Protein AF-A0A9D9LQS0-F1 (afdb_monomer_lite)

Foldseek 3Di:
DFKAWLVRDTQDDDDDDDDDDPDDDDDDDDDDDRPPDQADALVRLTWIWDWDWDDDPNATDDIDIDTAHHWDWAADPQWIDINNHTDAAAEAEDAPPDDLVVLLVVLVVLVVQAGQEYEYDDADHDLSNLVSCSQNGHAYAAEFPAAQLVWALDLDVVGFPQAPVVCLVVLLCRLVVSCVSRVRRPNYQAYESHPHGHHHDSLQSNLVSVVVVDVGHWYAHPNCVPDPSGDHHDHHNHHDDPDDQFQWDWADPDPFKIKTFRQAQRGWAQWKKWKFKDQVPDTQDIDIDTDTAHHGGIDMDGHDPVSPDAFTKMKMKIWIKGFSRDDDDDDPPPPPPPDDDPDDDDDDPRPPPPPPPPPPPCPPRDIDTRDMDMDMDHHHHPDD

Radius of gyration: 26.85 Å; chains: 1; bounding box: 77×57×79 Å

pLDDT: mean 84.69, std 18.71, range [24.14, 98.69]

Sequence (384 aa):
YELLDPAGKVVSYGHRDLKLDMQREDTVRFLDNISNVMAWSHEAPYLYTAVIKTQYEGRFGEYLVLPIGFRSLSFKEGKMRVNEVPVELHAAEFAMTSDIATTTEQLRALRKQGYNALKIKGGPQLDALYELCDRLGFYVINQADVNTSRHSTSRRVGGNPSNDPTWEAAYVDRAVGMYHASKNHPSVVAFSIAEQSSNGYCLYESYLAMKRLEQVRPVLYPAAAGEWNSDRLDYATTPAPALAQSSVAVRQLDKTEFLISNGSELAPIDGVACYAVRVGRSVVAEGEVKMMLAAGSSRTLTVPIDKVKDGKAYTIEVRVEQPDPQYIYVHHVEDTTPQPEQTRVGKVITTVREFFRYTPEAEAAPRKVLATATFDGAKPKAKK

Structure (mmCIF, N/CA/C/O backbone):
data_AF-A0A9D9LQS0-F1
#
_entry.id   AF-A0A9D9LQS0-F1
#
loop_
_atom_site.group_PDB
_atom_site.id
_atom_site.type_symbol
_atom_site.label_atom_id
_atom_site.label_alt_id
_atom_site.label_comp_id
_atom_site.label_asym_id
_atom_site.label_entity_id
_atom_site.label_seq_id
_atom_site.pdbx_PDB_ins_code
_atom_site.Cartn_x
_atom_site.Cartn_y
_atom_site.Cartn_z
_atom_site.occupancy
_atom_site.B_iso_or_equiv
_atom_site.auth_seq_id
_atom_site.auth_comp_id
_atom_site.auth_asym_id
_atom_site.auth_atom_id
_atom_site.pdbx_PDB_model_num
ATOM 1 N N . TYR A 1 1 ? 1.288 -23.736 4.299 1.00 90.38 1 TYR A N 1
ATOM 2 C CA . TYR A 1 1 ? 1.302 -22.355 4.792 1.00 90.38 1 TYR A CA 1
ATOM 3 C C . TYR A 1 1 ? 0.397 -22.258 6.010 1.00 90.38 1 TYR A C 1
ATOM 5 O O . TYR A 1 1 ? -0.565 -23.015 6.112 1.00 90.38 1 TYR A O 1
ATOM 13 N N . GLU A 1 2 ? 0.710 -21.336 6.907 1.00 93.00 2 GLU A N 1
ATOM 14 C CA . GLU A 1 2 ? -0.170 -20.825 7.960 1.00 93.00 2 GLU A CA 1
ATOM 15 C C . GLU A 1 2 ? -0.334 -19.324 7.709 1.00 93.00 2 GLU A C 1
ATOM 17 O O . GLU A 1 2 ? 0.632 -18.660 7.342 1.00 93.00 2 GLU A O 1
ATOM 22 N N . LEU A 1 3 ? -1.540 -18.792 7.872 1.00 93.25 3 LEU A N 1
ATOM 23 C CA . LEU A 1 3 ? -1.819 -17.362 7.810 1.00 93.25 3 LEU A CA 1
ATOM 24 C C . LEU A 1 3 ? -2.268 -16.902 9.193 1.00 93.25 3 LEU A C 1
ATOM 26 O O . LEU A 1 3 ? -3.283 -17.376 9.708 1.00 93.25 3 LEU A O 1
ATOM 30 N N . LEU A 1 4 ? -1.506 -15.989 9.779 1.00 89.31 4 LEU A N 1
ATOM 31 C CA . LEU A 1 4 ? -1.761 -15.391 11.083 1.00 89.31 4 LEU A CA 1
ATOM 32 C C . LEU A 1 4 ? -2.395 -14.013 10.891 1.00 89.31 4 LEU A C 1
ATOM 34 O O . LEU A 1 4 ? -1.959 -13.255 10.025 1.00 89.31 4 LEU A O 1
ATOM 38 N N . ASP A 1 5 ? -3.408 -13.688 11.686 1.00 85.50 5 ASP A N 1
ATOM 39 C CA . ASP A 1 5 ? -3.936 -12.327 11.779 1.00 85.50 5 ASP A CA 1
ATOM 40 C C . ASP A 1 5 ? -2.976 -11.388 12.541 1.00 85.50 5 ASP A C 1
ATOM 42 O O . ASP A 1 5 ? -2.004 -11.859 13.140 1.00 85.50 5 ASP A O 1
ATOM 46 N N . PRO A 1 6 ? -3.221 -10.062 12.540 1.00 82.38 6 PRO A N 1
ATOM 47 C CA . PRO A 1 6 ? -2.413 -9.101 13.293 1.00 82.38 6 PRO A CA 1
ATOM 48 C C . PRO A 1 6 ? -2.295 -9.380 14.802 1.00 82.38 6 PRO A C 1
ATOM 50 O O . PRO A 1 6 ? -1.401 -8.840 15.445 1.00 82.38 6 PRO A O 1
ATOM 53 N N . ALA A 1 7 ? -3.178 -10.201 15.385 1.00 77.56 7 ALA A N 1
ATOM 54 C CA . ALA A 1 7 ? -3.111 -10.617 16.786 1.00 77.56 7 ALA A CA 1
ATOM 55 C C . ALA A 1 7 ? -2.339 -11.941 16.980 1.00 77.56 7 ALA A C 1
ATOM 57 O O . ALA A 1 7 ? -2.276 -12.464 18.093 1.00 77.56 7 ALA A O 1
ATOM 58 N N . GLY A 1 8 ? -1.764 -12.501 15.910 1.00 79.00 8 GLY A N 1
ATOM 59 C CA . GLY A 1 8 ? -1.007 -13.751 15.924 1.00 79.00 8 GLY A CA 1
ATOM 60 C C . GLY A 1 8 ? -1.874 -15.012 15.913 1.00 79.00 8 GLY A C 1
ATOM 61 O O . GLY A 1 8 ? -1.359 -16.112 16.117 1.00 79.00 8 GLY A O 1
ATOM 62 N N . LYS A 1 9 ? -3.186 -14.902 15.680 1.00 83.94 9 LYS A N 1
ATOM 63 C CA . LYS A 1 9 ? -4.079 -16.062 15.604 1.00 83.94 9 LYS A CA 1
ATOM 64 C C . LYS A 1 9 ? -4.072 -16.638 14.191 1.00 83.94 9 LYS A C 1
ATOM 66 O O . LYS A 1 9 ? -4.255 -15.920 13.213 1.00 83.94 9 LYS A O 1
ATOM 71 N N . VAL A 1 10 ? -3.947 -17.961 14.080 1.00 88.38 10 VAL A N 1
ATOM 72 C CA . VAL A 1 10 ? -4.103 -18.669 12.799 1.00 88.38 10 VAL A CA 1
ATOM 73 C C . VAL A 1 10 ? -5.538 -18.499 12.290 1.00 88.38 10 VAL A C 1
ATOM 75 O O . VAL A 1 10 ? -6.489 -18.948 12.932 1.00 88.38 10 VAL A O 1
ATOM 78 N N . VAL A 1 11 ? -5.686 -17.863 11.128 1.00 90.81 11 VAL A N 1
ATOM 79 C CA . VAL A 1 11 ? -6.973 -17.654 10.442 1.00 90.81 11 VAL A CA 1
ATOM 80 C C . VAL A 1 11 ? -7.152 -18.544 9.217 1.00 90.81 11 VAL A C 1
ATOM 82 O O . VAL A 1 11 ? -8.279 -18.769 8.791 1.00 90.81 11 VAL A O 1
ATOM 85 N N . SER A 1 12 ? -6.061 -19.074 8.665 1.00 94.38 12 SER A N 1
ATOM 86 C CA . SER A 1 12 ? -6.087 -20.043 7.569 1.00 94.38 12 SER A CA 1
ATOM 87 C C . SER A 1 12 ? -4.826 -20.899 7.591 1.00 94.38 12 SER A C 1
ATOM 89 O O . SER A 1 12 ? -3.771 -20.472 8.066 1.00 94.38 12 SER A O 1
ATOM 91 N N . TYR A 1 13 ? -4.934 -22.127 7.096 1.00 94.62 13 TYR A N 1
ATOM 92 C CA . TYR A 1 13 ? -3.805 -23.025 6.914 1.00 94.62 13 TYR A CA 1
ATOM 93 C C . TYR A 1 13 ? -4.065 -23.957 5.731 1.00 94.62 13 TYR A C 1
ATOM 95 O O . TYR A 1 13 ? -5.205 -24.292 5.415 1.00 94.62 13 TYR A O 1
ATOM 103 N N . GLY A 1 14 ? -2.994 -24.428 5.101 1.00 91.56 14 GLY A N 1
ATOM 104 C CA . GLY A 1 14 ? -3.096 -25.415 4.034 1.00 91.56 14 GLY A CA 1
ATOM 105 C C . GLY A 1 14 ? -1.765 -26.081 3.728 1.00 91.56 14 GLY A C 1
ATOM 106 O O . GLY A 1 14 ? -0.701 -25.487 3.910 1.00 91.56 14 GLY A O 1
ATOM 107 N N . HIS A 1 15 ? -1.809 -27.316 3.236 1.00 93.44 15 HIS A N 1
ATOM 108 C CA . HIS A 1 15 ? -0.629 -28.034 2.756 1.00 93.44 15 HIS A CA 1
ATOM 109 C C . HIS A 1 15 ? -0.927 -28.772 1.446 1.00 93.44 15 HIS A C 1
ATOM 111 O O . HIS A 1 15 ? -2.082 -29.041 1.099 1.00 93.44 15 HIS A O 1
ATOM 117 N N . ARG A 1 16 ? 0.135 -29.045 0.688 1.00 90.62 16 ARG A N 1
ATOM 118 C CA . ARG A 1 16 ? 0.115 -29.812 -0.557 1.00 90.62 16 ARG A CA 1
ATOM 119 C C . ARG A 1 16 ? 1.368 -30.667 -0.601 1.00 90.62 16 ARG A C 1
ATOM 121 O O . ARG A 1 16 ? 2.454 -30.155 -0.341 1.00 90.62 16 ARG A O 1
ATOM 128 N N . ASP A 1 17 ? 1.190 -31.925 -0.968 1.00 89.56 17 ASP A N 1
ATOM 129 C CA . ASP A 1 17 ? 2.301 -32.830 -1.219 1.00 89.56 17 ASP A CA 1
ATOM 130 C C . ASP A 1 17 ? 2.734 -32.689 -2.676 1.00 89.56 17 ASP A C 1
ATOM 132 O O . ASP A 1 17 ? 1.904 -32.561 -3.581 1.00 89.56 17 ASP A O 1
ATOM 136 N N . LEU A 1 18 ? 4.043 -32.689 -2.896 1.00 85.69 18 LEU A N 1
ATOM 137 C CA . LEU A 1 18 ? 4.651 -32.514 -4.207 1.00 85.69 18 LEU A CA 1
ATOM 138 C C . LEU A 1 18 ? 5.690 -33.602 -4.405 1.00 85.69 18 LEU A C 1
ATOM 140 O O . LEU A 1 18 ? 6.394 -33.988 -3.471 1.00 85.69 18 LEU A O 1
ATOM 144 N N . LYS A 1 19 ? 5.810 -34.065 -5.644 1.00 84.81 19 LYS A N 1
ATOM 145 C CA . LYS A 1 19 ? 6.882 -34.961 -6.057 1.00 84.81 19 LYS A CA 1
ATOM 146 C C . LYS A 1 19 ? 7.725 -34.239 -7.096 1.00 84.81 19 LYS A C 1
ATOM 148 O O . LYS A 1 19 ? 7.286 -34.071 -8.230 1.00 84.81 19 LYS A O 1
ATOM 153 N N . LEU A 1 20 ? 8.912 -33.815 -6.683 1.00 81.94 20 LEU A N 1
ATOM 154 C CA . LEU A 1 20 ? 9.899 -33.168 -7.539 1.00 81.94 20 LEU A CA 1
ATOM 155 C C . LEU A 1 20 ? 11.016 -34.165 -7.861 1.00 81.94 20 LEU A C 1
ATOM 157 O O . LEU A 1 20 ? 11.373 -34.997 -7.025 1.00 81.94 20 LEU A O 1
ATOM 161 N N . ASP A 1 21 ? 11.544 -34.096 -9.077 1.00 81.44 21 ASP A N 1
ATOM 162 C CA . ASP A 1 21 ? 12.827 -34.703 -9.426 1.00 81.44 21 ASP A CA 1
ATOM 163 C C . ASP A 1 21 ? 13.945 -33.643 -9.314 1.00 81.44 21 ASP A C 1
ATOM 165 O O . ASP A 1 21 ? 13.681 -32.476 -9.026 1.00 81.44 21 ASP A O 1
ATOM 169 N N . MET A 1 22 ? 15.208 -34.049 -9.477 1.00 74.50 22 MET A N 1
ATOM 170 C CA . MET A 1 22 ? 16.396 -33.250 -9.120 1.00 74.50 22 MET A CA 1
ATOM 171 C C . MET A 1 22 ? 16.524 -31.880 -9.818 1.00 74.50 22 MET A C 1
ATOM 173 O O . MET A 1 22 ? 17.357 -31.084 -9.395 1.00 74.50 22 MET A O 1
ATOM 177 N N . GLN A 1 23 ? 15.775 -31.607 -10.892 1.00 80.81 23 GLN A N 1
ATOM 178 C CA . GLN A 1 23 ? 15.900 -30.368 -11.681 1.00 80.81 23 GLN A CA 1
ATOM 179 C C . GLN A 1 23 ? 14.555 -29.750 -12.076 1.00 80.81 23 GLN A C 1
ATOM 181 O O . GLN A 1 23 ? 14.517 -28.814 -12.875 1.00 80.81 23 GLN A O 1
ATOM 186 N N . ARG A 1 24 ? 13.442 -30.266 -11.554 1.00 81.06 24 ARG A N 1
ATOM 187 C CA . ARG A 1 24 ? 12.124 -29.742 -11.888 1.00 81.06 24 ARG A CA 1
ATOM 188 C C . ARG A 1 24 ? 11.702 -28.652 -10.920 1.00 81.06 24 ARG A C 1
ATOM 190 O O . ARG A 1 24 ? 11.636 -28.858 -9.711 1.00 81.06 24 ARG A O 1
ATOM 197 N N . GLU A 1 25 ? 11.308 -27.529 -11.497 1.00 84.31 25 GLU A N 1
ATOM 198 C CA . GLU A 1 25 ? 10.551 -26.490 -10.816 1.00 84.31 25 GLU A CA 1
ATOM 199 C C . GLU A 1 25 ? 9.050 -26.752 -10.981 1.00 84.31 25 GLU A C 1
ATOM 201 O O . GLU A 1 25 ? 8.587 -27.230 -12.022 1.00 84.31 25 GLU A O 1
ATOM 206 N N . ASP A 1 26 ? 8.273 -26.441 -9.947 1.00 84.81 26 ASP A N 1
ATOM 207 C CA . ASP A 1 26 ? 6.814 -26.482 -10.005 1.00 84.81 26 ASP A CA 1
ATOM 208 C C . ASP A 1 26 ? 6.215 -25.298 -9.234 1.00 84.81 26 ASP A C 1
ATOM 210 O O . ASP A 1 26 ? 6.839 -24.737 -8.334 1.00 84.81 26 ASP A O 1
ATOM 214 N N . THR A 1 27 ? 4.993 -24.901 -9.589 1.00 88.94 27 THR A N 1
ATOM 215 C CA . THR A 1 27 ? 4.265 -23.806 -8.936 1.00 88.94 27 THR A CA 1
ATOM 216 C C . THR A 1 27 ? 3.100 -24.347 -8.121 1.00 88.94 27 THR A C 1
ATOM 218 O O . THR A 1 27 ? 2.069 -24.758 -8.659 1.00 88.94 27 THR A O 1
ATOM 221 N N . VAL A 1 28 ? 3.222 -24.247 -6.800 1.00 89.19 28 VAL A N 1
ATOM 222 C CA . VAL A 1 28 ? 2.169 -24.628 -5.854 1.00 89.19 28 VAL A CA 1
ATOM 223 C C . VAL A 1 28 ? 1.179 -23.485 -5.700 1.00 89.19 28 VAL A C 1
ATOM 225 O O . VAL A 1 28 ? 1.564 -22.357 -5.400 1.00 89.19 28 VAL A O 1
ATOM 228 N N . ARG A 1 29 ? -0.111 -23.773 -5.877 1.00 91.38 29 ARG A N 1
ATOM 229 C CA . ARG A 1 29 ? -1.179 -22.781 -5.720 1.00 91.38 29 ARG A CA 1
ATOM 230 C C . ARG A 1 29 ? -2.104 -23.172 -4.580 1.00 91.38 29 ARG A C 1
ATOM 232 O O . ARG A 1 29 ? -2.601 -24.297 -4.528 1.00 91.38 29 ARG A O 1
ATOM 239 N N . PHE A 1 30 ? -2.354 -22.210 -3.704 1.00 90.81 30 PHE A N 1
ATOM 240 C CA . PHE A 1 30 ? -3.372 -22.283 -2.669 1.00 90.81 30 PHE A CA 1
ATOM 241 C C . PHE A 1 30 ? -4.445 -21.243 -2.974 1.00 90.81 30 PHE A C 1
ATOM 243 O O . PHE A 1 30 ? -4.133 -20.145 -3.431 1.00 90.81 30 PHE A O 1
ATOM 250 N N . LEU A 1 31 ? -5.699 -21.612 -2.742 1.00 92.62 31 LEU A N 1
ATOM 251 C CA . LEU A 1 31 ? -6.844 -20.722 -2.851 1.00 92.62 31 LEU A CA 1
ATOM 252 C C . LEU A 1 31 ? -7.678 -20.910 -1.592 1.00 92.62 31 LEU A C 1
ATOM 254 O O . LEU A 1 31 ? -8.027 -22.043 -1.263 1.00 92.62 31 LEU A O 1
ATOM 258 N N . ASP A 1 32 ? -7.976 -19.813 -0.911 1.00 91.56 32 ASP A N 1
ATOM 259 C CA . ASP A 1 32 ? -8.787 -19.820 0.298 1.00 91.56 32 ASP A CA 1
ATOM 260 C C . ASP A 1 32 ? -9.618 -18.535 0.383 1.00 91.56 32 ASP A C 1
ATOM 262 O O . ASP A 1 32 ? -9.258 -17.516 -0.213 1.00 91.56 32 ASP A O 1
ATOM 266 N N . ASN A 1 33 ? -10.736 -18.592 1.104 1.00 92.56 33 ASN A N 1
ATOM 267 C CA . ASN A 1 33 ? -11.618 -17.453 1.337 1.00 92.56 33 ASN A CA 1
ATOM 268 C C . ASN A 1 33 ? -11.530 -17.020 2.802 1.00 92.56 33 ASN A C 1
ATOM 270 O O . ASN A 1 33 ? -12.028 -17.704 3.696 1.00 92.56 33 ASN A O 1
ATOM 274 N N . ILE A 1 34 ? -10.919 -15.861 3.038 1.00 90.25 34 ILE A N 1
ATOM 275 C CA . ILE A 1 34 ? -10.777 -15.290 4.375 1.00 90.25 34 ILE A CA 1
ATOM 276 C C . ILE A 1 34 ? -11.915 -14.295 4.598 1.00 90.25 34 ILE A C 1
ATOM 278 O O . ILE A 1 34 ? -11.976 -13.246 3.963 1.00 90.25 34 ILE A O 1
ATOM 282 N N . SER A 1 35 ? -12.839 -14.616 5.501 1.00 84.00 35 SER A N 1
ATOM 283 C CA . SER A 1 35 ? -13.944 -13.720 5.858 1.00 84.00 35 SER A CA 1
ATOM 284 C C . SER A 1 35 ? -13.510 -12.641 6.854 1.00 84.00 35 SER A C 1
ATOM 286 O O . SER A 1 35 ? -12.677 -12.913 7.716 1.00 84.00 35 SER A O 1
ATOM 288 N N . ASN A 1 36 ? -14.165 -11.474 6.818 1.00 79.44 36 ASN A N 1
ATOM 289 C CA . ASN A 1 36 ? -13.990 -10.384 7.794 1.00 79.44 36 ASN A CA 1
ATOM 290 C C . ASN A 1 36 ? -12.534 -9.913 7.929 1.00 79.44 36 ASN A C 1
ATOM 292 O O . ASN A 1 36 ? -12.021 -9.725 9.032 1.00 79.44 36 ASN A O 1
ATOM 296 N N . VAL A 1 37 ? -11.860 -9.762 6.790 1.00 86.44 37 VAL A N 1
ATOM 297 C CA . VAL A 1 37 ? -10.452 -9.377 6.744 1.00 86.44 37 VAL A CA 1
ATOM 298 C C . VAL A 1 37 ? -10.262 -7.950 7.253 1.00 86.44 37 VAL A C 1
ATOM 300 O O . VAL A 1 37 ? -10.999 -7.041 6.866 1.00 86.44 37 VAL A O 1
ATOM 303 N N . MET A 1 38 ? -9.236 -7.736 8.075 1.00 85.00 38 MET A N 1
ATOM 304 C CA . MET A 1 38 ? -8.748 -6.395 8.389 1.00 85.00 38 MET A CA 1
ATOM 305 C C . MET A 1 38 ? -7.976 -5.863 7.182 1.00 85.00 38 MET A C 1
ATOM 307 O O . MET A 1 38 ? -6.822 -6.225 6.958 1.00 85.00 38 MET A O 1
ATOM 311 N N . ALA A 1 39 ? -8.651 -5.061 6.361 1.00 89.81 39 ALA A N 1
ATOM 312 C CA . ALA A 1 39 ? -8.079 -4.567 5.118 1.00 89.81 39 ALA A CA 1
ATOM 313 C C . ALA A 1 39 ? -6.957 -3.547 5.370 1.00 89.81 39 ALA A C 1
ATOM 315 O O . ALA A 1 39 ? -7.082 -2.659 6.214 1.00 89.81 39 ALA A O 1
ATOM 316 N N . TRP A 1 40 ? -5.880 -3.658 4.597 1.00 94.62 40 TRP A N 1
ATOM 317 C CA . TRP A 1 40 ? -4.748 -2.746 4.611 1.00 94.62 40 TRP A CA 1
ATOM 318 C C . TRP A 1 40 ? -5.094 -1.450 3.863 1.00 94.62 40 TRP A C 1
ATOM 320 O O . TRP A 1 40 ? -5.666 -1.463 2.769 1.00 94.62 40 TRP A O 1
ATOM 330 N N . SER A 1 41 ? -4.718 -0.314 4.440 1.00 92.88 41 SER A N 1
ATOM 331 C CA . SER A 1 41 ? -4.695 1.001 3.796 1.00 92.88 41 SER A CA 1
ATOM 332 C C . SER A 1 41 ? -3.635 1.886 4.456 1.00 92.88 41 SER A C 1
ATOM 334 O O . SER A 1 41 ? -3.074 1.536 5.494 1.00 92.88 41 SER A O 1
ATOM 336 N N . HIS A 1 42 ? -3.395 3.080 3.909 1.00 90.94 42 HIS A N 1
ATOM 337 C CA . HIS A 1 42 ? -2.504 4.045 4.556 1.00 90.94 42 HIS A CA 1
ATOM 338 C C . HIS A 1 42 ? -2.995 4.507 5.945 1.00 90.94 42 HIS A C 1
ATOM 340 O O . HIS A 1 42 ? -2.183 4.903 6.779 1.00 90.94 42 HIS A O 1
ATOM 346 N N . GLU A 1 43 ? -4.301 4.459 6.228 1.00 86.94 43 GLU A N 1
ATOM 347 C CA . GLU A 1 43 ? -4.872 4.807 7.541 1.00 86.94 43 GLU A CA 1
ATOM 348 C C . GLU A 1 43 ? -4.871 3.624 8.512 1.00 86.94 43 GLU A C 1
ATOM 350 O O . GLU A 1 43 ? -4.647 3.811 9.707 1.00 86.94 43 GLU A O 1
ATOM 355 N N . ALA A 1 44 ? -5.084 2.421 7.980 1.00 84.88 44 ALA A N 1
ATOM 356 C CA . ALA A 1 44 ? -5.139 1.160 8.706 1.00 84.88 44 ALA A CA 1
ATOM 357 C C . ALA A 1 44 ? -4.165 0.149 8.082 1.00 84.88 44 ALA A C 1
ATOM 359 O O . ALA A 1 44 ? -4.583 -0.692 7.283 1.00 84.88 44 ALA A O 1
ATOM 360 N N . PRO A 1 45 ? -2.866 0.219 8.411 1.00 90.69 45 PRO A N 1
ATOM 361 C CA . PRO A 1 45 ? -1.841 -0.617 7.793 1.00 90.69 45 PRO A CA 1
ATOM 362 C C . PRO A 1 45 ? -1.823 -2.053 8.348 1.00 90.69 45 PRO A C 1
ATOM 364 O O . PRO A 1 45 ? -0.764 -2.550 8.712 1.00 90.69 45 PRO A O 1
ATOM 367 N N . TYR A 1 46 ? -2.979 -2.720 8.448 1.00 89.38 46 TYR A N 1
ATOM 368 C CA . TYR A 1 46 ? -3.086 -4.083 8.979 1.00 89.38 46 TYR A CA 1
ATOM 369 C C . TYR A 1 46 ? -2.349 -5.098 8.110 1.00 89.38 46 TYR A C 1
ATOM 371 O O . TYR A 1 46 ? -2.613 -5.229 6.914 1.00 89.38 46 TYR A O 1
ATOM 379 N N . LEU A 1 47 ? -1.454 -5.852 8.740 1.00 91.19 47 LEU A N 1
ATOM 380 C CA . LEU A 1 47 ? -0.660 -6.892 8.104 1.00 91.19 47 LEU A CA 1
ATOM 381 C C . LEU A 1 47 ? -0.909 -8.231 8.787 1.00 91.19 47 LEU A C 1
ATOM 383 O O . LEU A 1 47 ? -0.797 -8.367 10.003 1.00 91.19 47 LEU A O 1
ATOM 387 N N . TYR A 1 48 ? -1.235 -9.213 7.964 1.00 92.19 48 TYR A N 1
ATOM 388 C CA . TYR A 1 48 ? -1.241 -10.621 8.314 1.00 92.19 48 TYR A CA 1
ATOM 389 C C . TYR A 1 48 ? 0.160 -11.187 8.098 1.00 92.19 48 TYR A C 1
ATOM 391 O O . TYR A 1 48 ? 0.949 -10.631 7.333 1.00 92.19 48 TYR A O 1
ATOM 399 N N . THR A 1 49 ? 0.449 -12.331 8.705 1.00 91.56 49 THR A N 1
ATOM 400 C CA . THR A 1 49 ? 1.734 -13.011 8.532 1.00 91.56 49 THR A CA 1
ATOM 401 C C . THR A 1 49 ? 1.513 -14.371 7.892 1.00 91.56 49 THR A C 1
ATOM 403 O O . THR A 1 49 ? 0.929 -15.268 8.501 1.00 91.56 49 THR A O 1
ATOM 406 N N . ALA A 1 50 ? 1.983 -14.539 6.658 1.00 92.62 50 ALA A N 1
ATOM 407 C CA . ALA A 1 50 ? 2.022 -15.828 5.987 1.00 92.62 50 ALA A CA 1
ATOM 408 C C . ALA A 1 50 ? 3.329 -16.548 6.331 1.00 92.62 50 ALA A C 1
ATOM 410 O O . ALA A 1 50 ? 4.415 -16.093 5.979 1.00 92.62 50 ALA A O 1
ATOM 411 N N . VAL A 1 51 ? 3.218 -17.696 6.992 1.00 91.56 51 VAL A N 1
ATOM 412 C CA . VAL A 1 51 ? 4.338 -18.589 7.281 1.00 91.56 51 VAL A CA 1
ATOM 413 C C . VAL A 1 51 ? 4.297 -19.754 6.299 1.00 91.56 51 VAL A C 1
ATOM 415 O O . VAL A 1 51 ? 3.386 -20.589 6.314 1.00 91.56 51 VAL A O 1
ATOM 418 N N . ILE A 1 52 ? 5.292 -19.826 5.426 1.00 89.88 52 ILE A N 1
ATOM 419 C CA . ILE A 1 52 ? 5.467 -20.898 4.449 1.00 89.88 52 ILE A CA 1
ATOM 420 C C . ILE A 1 52 ? 6.581 -21.804 4.958 1.00 89.88 52 ILE A C 1
ATOM 422 O O . ILE A 1 52 ? 7.617 -21.331 5.408 1.00 89.88 52 ILE A O 1
ATOM 426 N N . LYS A 1 53 ? 6.340 -23.113 4.926 1.00 89.00 53 LYS A N 1
ATOM 427 C CA . LYS A 1 53 ? 7.263 -24.128 5.434 1.00 89.00 53 LYS A CA 1
ATOM 428 C C . LYS A 1 53 ? 7.350 -25.242 4.403 1.00 89.00 53 LYS A C 1
ATOM 430 O O . LYS A 1 53 ? 6.302 -25.685 3.924 1.00 89.00 53 LYS A O 1
ATOM 435 N N . THR A 1 54 ? 8.551 -25.710 4.086 1.00 89.38 54 THR A N 1
ATOM 436 C CA . THR A 1 54 ? 8.736 -26.949 3.319 1.00 89.38 54 THR A CA 1
ATOM 437 C C . THR A 1 54 ? 8.954 -28.111 4.277 1.00 89.38 54 THR A C 1
ATOM 439 O O . THR A 1 54 ? 9.580 -27.952 5.325 1.00 89.38 54 THR A O 1
ATOM 442 N N . GLN A 1 55 ? 8.410 -29.283 3.946 1.00 85.81 55 GLN A N 1
ATOM 443 C CA . GLN A 1 55 ? 8.574 -30.494 4.744 1.00 85.81 55 GLN A CA 1
ATOM 444 C C . GLN A 1 55 ? 8.979 -31.661 3.842 1.00 85.81 55 GLN A C 1
ATOM 446 O O . GLN A 1 55 ? 8.349 -31.899 2.816 1.00 85.81 55 GLN A O 1
ATOM 451 N N . TYR A 1 56 ? 10.013 -32.396 4.244 1.00 85.12 56 TYR A N 1
ATOM 452 C CA . TYR A 1 56 ? 10.503 -33.596 3.573 1.00 85.12 56 TYR A CA 1
ATOM 453 C C . TYR A 1 56 ? 10.711 -34.711 4.604 1.00 85.12 56 TYR A C 1
ATOM 455 O O . TYR A 1 56 ? 11.368 -34.499 5.623 1.00 85.12 56 TYR A O 1
ATOM 463 N N . GLU A 1 57 ? 10.106 -35.883 4.377 1.00 86.12 57 GLU A N 1
ATOM 464 C CA . GLU A 1 57 ? 10.176 -37.052 5.280 1.00 86.12 57 GLU A CA 1
ATOM 465 C C . GLU A 1 57 ? 9.896 -36.704 6.759 1.00 86.12 57 GLU A C 1
ATOM 467 O O . GLU A 1 57 ? 10.587 -37.127 7.687 1.00 86.12 57 GLU A O 1
ATOM 472 N N . GLY A 1 58 ? 8.879 -35.866 6.985 1.00 81.25 58 GLY A N 1
ATOM 473 C CA . GLY A 1 58 ? 8.472 -35.421 8.319 1.00 81.25 58 GLY A CA 1
ATOM 474 C C . GLY A 1 58 ? 9.340 -34.313 8.931 1.00 81.25 58 GLY A C 1
ATOM 475 O O . GLY A 1 58 ? 8.982 -33.790 9.987 1.00 81.25 58 GLY A O 1
ATOM 476 N N . ARG A 1 59 ? 10.432 -33.896 8.280 1.00 83.56 59 ARG A N 1
ATOM 477 C CA . ARG A 1 59 ? 11.320 -32.815 8.740 1.00 83.56 59 ARG A CA 1
ATOM 478 C C . ARG A 1 59 ? 11.060 -31.531 7.972 1.00 83.56 59 ARG A C 1
ATOM 480 O O . ARG A 1 59 ? 10.953 -31.551 6.752 1.00 83.56 59 ARG A O 1
ATOM 487 N N . PHE A 1 60 ? 10.985 -30.413 8.681 1.00 85.19 60 PHE A N 1
ATOM 488 C CA . PHE A 1 60 ? 10.895 -29.107 8.040 1.00 85.19 60 PHE A CA 1
ATOM 489 C C . PHE A 1 60 ? 12.267 -28.656 7.531 1.00 85.19 60 PHE A C 1
ATOM 491 O O . PHE A 1 60 ? 13.255 -28.809 8.251 1.00 85.19 60 PHE A O 1
ATOM 498 N N . GLY A 1 61 ? 12.312 -28.132 6.306 1.00 81.69 61 GLY A N 1
ATOM 499 C CA . GLY A 1 61 ? 13.536 -27.668 5.650 1.00 81.69 61 GLY A CA 1
ATOM 500 C C . GLY A 1 61 ? 13.674 -26.151 5.701 1.00 81.69 61 GLY A C 1
ATOM 501 O O . GLY A 1 61 ? 14.486 -25.620 6.450 1.00 81.69 61 GLY A O 1
ATOM 502 N N . GLU A 1 62 ? 12.858 -25.463 4.909 1.00 84.38 62 GLU A N 1
ATOM 503 C CA . GLU A 1 62 ? 12.881 -24.011 4.741 1.00 84.38 62 GLU A CA 1
ATOM 504 C C . GLU A 1 62 ? 11.640 -23.368 5.359 1.00 84.38 62 GLU A C 1
ATOM 506 O O . GLU A 1 62 ? 10.554 -23.959 5.369 1.00 84.38 62 GLU A O 1
ATOM 511 N N . TYR A 1 63 ? 11.818 -22.144 5.851 1.00 84.56 63 TYR A N 1
ATOM 512 C CA . TYR A 1 63 ? 10.775 -21.305 6.418 1.00 84.56 63 TYR A CA 1
ATOM 513 C C . TYR A 1 63 ? 10.852 -19.921 5.785 1.00 84.56 63 TYR A C 1
ATOM 515 O O . TYR A 1 63 ? 11.916 -19.313 5.773 1.00 84.56 63 TYR A O 1
ATOM 523 N N . LEU A 1 64 ? 9.717 -19.413 5.318 1.00 86.44 64 LEU A N 1
ATOM 524 C CA . LEU A 1 64 ? 9.571 -18.042 4.845 1.00 86.44 64 LEU A CA 1
ATOM 525 C C . LEU A 1 64 ? 8.435 -17.377 5.611 1.00 86.44 64 LEU A C 1
ATOM 527 O O . LEU A 1 64 ? 7.369 -17.970 5.797 1.00 86.44 64 LEU A O 1
ATOM 531 N N . VAL A 1 65 ? 8.667 -16.145 6.047 1.00 87.12 65 VAL A N 1
ATOM 532 C CA . VAL A 1 65 ? 7.689 -15.320 6.755 1.00 87.12 65 VAL A CA 1
ATOM 533 C C . VAL A 1 65 ? 7.441 -14.088 5.905 1.00 87.12 65 VAL A C 1
ATOM 535 O O . VAL A 1 65 ? 8.366 -13.328 5.642 1.00 87.12 65 VAL A O 1
ATOM 538 N N . LEU A 1 66 ? 6.206 -13.915 5.442 1.00 87.38 66 LEU A N 1
ATOM 539 C CA . LEU A 1 66 ? 5.836 -12.839 4.530 1.00 87.38 66 LEU A CA 1
ATOM 540 C C . LEU A 1 66 ? 4.696 -12.010 5.130 1.00 87.38 66 LEU A C 1
ATOM 542 O O . LEU A 1 66 ? 3.664 -12.585 5.495 1.00 87.38 66 LEU A O 1
ATOM 546 N N . PRO A 1 67 ? 4.836 -10.678 5.215 1.00 90.38 67 PRO A N 1
ATOM 547 C CA . PRO A 1 67 ? 3.725 -9.808 5.566 1.00 90.38 67 PRO A CA 1
ATOM 548 C C . PRO A 1 67 ? 2.718 -9.743 4.410 1.00 90.38 67 PRO A C 1
ATOM 550 O O . PRO A 1 67 ? 3.091 -9.644 3.243 1.00 90.38 67 PRO A O 1
ATOM 553 N N . ILE A 1 68 ? 1.426 -9.783 4.729 1.00 93.81 68 ILE A N 1
ATOM 554 C CA . ILE A 1 68 ? 0.329 -9.739 3.759 1.00 93.81 68 ILE A CA 1
ATOM 555 C C . ILE A 1 68 ? -0.639 -8.623 4.148 1.00 93.81 68 ILE A C 1
ATOM 557 O O . ILE A 1 68 ? -1.308 -8.699 5.177 1.00 93.81 68 ILE A O 1
ATOM 561 N N . GLY A 1 69 ? -0.755 -7.600 3.300 1.00 95.25 69 GLY A N 1
ATOM 562 C CA . GLY A 1 69 ? -1.791 -6.573 3.419 1.00 95.25 69 GLY A CA 1
ATOM 563 C C . GLY A 1 69 ? -2.932 -6.839 2.444 1.00 95.25 69 GLY A C 1
ATOM 564 O O . GLY A 1 69 ? -2.762 -6.714 1.231 1.00 95.25 69 GLY A O 1
ATOM 565 N N . PHE A 1 70 ? -4.109 -7.192 2.958 1.00 95.25 70 PHE A N 1
ATOM 566 C CA . PHE A 1 70 ? -5.284 -7.418 2.117 1.00 95.25 70 PHE A CA 1
ATOM 567 C C . PHE A 1 70 ? -5.886 -6.091 1.663 1.00 95.25 70 PHE A C 1
ATOM 569 O O . PHE A 1 70 ? -6.399 -5.338 2.481 1.00 95.25 70 PHE A O 1
ATOM 576 N N . ARG A 1 71 ? -5.867 -5.810 0.360 1.00 95.50 71 ARG A N 1
ATOM 577 C CA . ARG A 1 71 ? -6.509 -4.622 -0.215 1.00 95.50 71 ARG A CA 1
ATOM 578 C C . ARG A 1 71 ? -6.958 -4.853 -1.650 1.00 95.50 71 ARG A C 1
ATOM 580 O O . ARG A 1 71 ? -6.338 -5.639 -2.368 1.00 95.50 71 ARG A O 1
ATOM 587 N N . SER A 1 72 ? -7.958 -4.101 -2.100 1.00 94.88 72 SER A N 1
ATOM 588 C CA . SER A 1 72 ? -8.227 -3.917 -3.531 1.00 94.88 72 SER A CA 1
ATOM 589 C C . SER A 1 72 ? -7.663 -2.580 -4.006 1.00 94.88 72 SER A C 1
ATOM 591 O O . SER A 1 72 ? -7.644 -1.602 -3.259 1.00 94.88 72 SER A O 1
ATOM 593 N N . LEU A 1 73 ? -7.193 -2.544 -5.253 1.00 97.06 73 LEU A N 1
ATOM 594 C CA . LEU A 1 73 ? -6.879 -1.305 -5.956 1.00 97.06 73 LEU A CA 1
ATOM 595 C C . LEU A 1 73 ? -7.716 -1.233 -7.219 1.00 97.06 73 LEU A C 1
ATOM 597 O O . LEU A 1 73 ? -7.825 -2.214 -7.955 1.00 97.06 73 LEU A O 1
ATOM 601 N N . SER A 1 74 ? -8.241 -0.050 -7.499 1.00 97.00 74 SER A N 1
ATOM 602 C CA . SER A 1 74 ? -8.743 0.283 -8.824 1.00 97.00 74 SER A CA 1
ATOM 603 C C . SER A 1 74 ? -8.327 1.695 -9.207 1.00 97.00 74 SER A C 1
ATOM 605 O O . SER A 1 74 ? -8.086 2.553 -8.357 1.00 97.00 74 SER A O 1
ATOM 607 N N . PHE A 1 75 ? -8.216 1.923 -10.511 1.00 96.31 75 PHE A N 1
ATOM 608 C CA . PHE A 1 75 ? -7.782 3.191 -11.074 1.00 96.31 75 PHE A CA 1
ATOM 609 C C . PHE A 1 75 ? -8.786 3.611 -12.139 1.00 96.31 75 PHE A C 1
ATOM 611 O O . PHE A 1 75 ? -9.067 2.858 -13.072 1.00 96.31 75 PHE A O 1
ATOM 618 N N . LYS A 1 76 ? -9.347 4.813 -12.002 1.00 92.94 76 LYS A N 1
ATOM 619 C CA . LYS A 1 76 ? -10.272 5.384 -12.985 1.00 92.94 76 LYS A CA 1
ATOM 620 C C . LYS A 1 76 ? -9.885 6.826 -13.261 1.00 92.94 76 LYS A C 1
ATOM 622 O O . LYS A 1 76 ? -9.867 7.641 -12.346 1.00 92.94 76 LYS A O 1
ATOM 627 N N . GLU A 1 77 ? -9.579 7.124 -14.523 1.00 92.25 77 GLU A N 1
ATOM 628 C CA . GLU A 1 77 ? -9.203 8.473 -14.979 1.00 92.25 77 GLU A CA 1
ATOM 629 C C . GLU A 1 77 ? -8.041 9.085 -14.172 1.00 92.25 77 GLU A C 1
ATOM 631 O O . GLU A 1 77 ? -8.047 10.271 -13.864 1.00 92.25 77 GLU A O 1
ATOM 636 N N . GLY A 1 78 ? -7.052 8.266 -13.799 1.00 92.44 78 GLY A N 1
ATOM 637 C CA . GLY A 1 78 ? -5.911 8.688 -12.979 1.00 92.44 78 GLY A CA 1
ATOM 638 C C . GLY A 1 78 ? -6.160 8.681 -11.472 1.00 92.44 78 GLY A C 1
ATOM 639 O O . GLY A 1 78 ? -5.208 8.744 -10.703 1.00 92.44 78 GLY A O 1
ATOM 640 N N . LYS A 1 79 ? -7.409 8.543 -11.021 1.00 95.81 79 LYS A N 1
ATOM 641 C CA . LYS A 1 79 ? -7.752 8.527 -9.596 1.00 95.81 79 LYS A CA 1
ATOM 642 C C . LYS A 1 79 ? -7.691 7.111 -9.047 1.00 95.81 79 LYS A C 1
ATOM 644 O O . LYS A 1 79 ? -8.304 6.200 -9.609 1.00 95.81 79 LYS A O 1
ATOM 649 N N . MET A 1 80 ? -6.981 6.946 -7.938 1.00 97.19 80 MET A N 1
ATOM 650 C CA . MET A 1 80 ? -6.878 5.676 -7.233 1.00 97.19 80 MET A CA 1
ATOM 651 C C . MET A 1 80 ? -8.070 5.483 -6.290 1.00 97.19 80 MET A C 1
ATOM 653 O O . MET A 1 80 ? -8.544 6.425 -5.651 1.00 97.19 80 MET A O 1
ATOM 657 N N . ARG A 1 81 ? -8.531 4.241 -6.173 1.00 95.94 81 ARG A N 1
ATOM 658 C CA . ARG A 1 81 ? -9.382 3.778 -5.081 1.00 95.94 81 ARG A CA 1
ATOM 659 C C . ARG A 1 81 ? -8.697 2.632 -4.359 1.00 95.94 81 ARG A C 1
ATOM 661 O O . ARG A 1 81 ? -8.092 1.773 -5.001 1.00 95.94 81 ARG A O 1
ATOM 668 N N . VAL A 1 82 ? -8.841 2.609 -3.042 1.00 95.44 82 VAL A N 1
ATOM 669 C CA . VAL A 1 82 ? -8.399 1.510 -2.183 1.00 95.44 82 VAL A CA 1
ATOM 670 C C . VAL A 1 82 ? -9.619 0.987 -1.457 1.00 95.44 82 VAL A C 1
ATOM 672 O O . VAL A 1 82 ? -10.335 1.772 -0.843 1.00 95.44 82 VAL A O 1
ATOM 675 N N . ASN A 1 83 ? -9.878 -0.317 -1.548 1.00 93.06 83 ASN A N 1
ATOM 676 C CA . ASN A 1 83 ? -11.063 -0.928 -0.935 1.00 93.06 83 ASN A CA 1
ATOM 677 C C 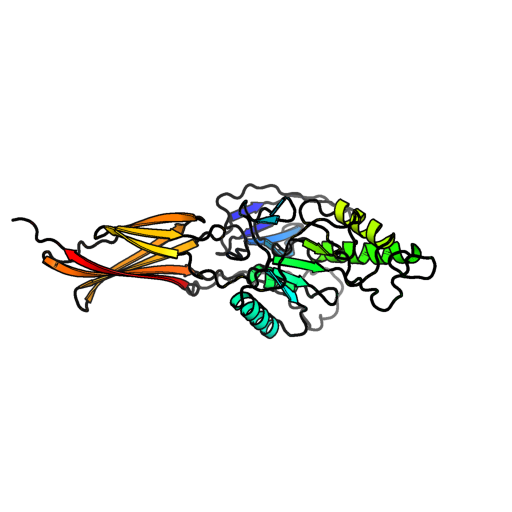. ASN A 1 83 ? -12.361 -0.209 -1.363 1.00 93.06 83 ASN A C 1
ATOM 679 O O . ASN A 1 83 ? -13.212 0.106 -0.540 1.00 93.06 83 ASN A O 1
ATOM 683 N N . GLU A 1 84 ? -12.473 0.099 -2.662 1.00 90.88 84 GLU A N 1
ATOM 684 C CA . GLU A 1 84 ? -13.559 0.868 -3.300 1.00 90.88 84 GLU A CA 1
ATOM 685 C C . GLU A 1 84 ? -13.672 2.359 -2.930 1.00 90.88 84 GLU A C 1
ATOM 687 O O . GLU A 1 84 ? -14.421 3.098 -3.578 1.00 90.88 84 GLU A O 1
ATOM 692 N N . VAL A 1 85 ? -12.877 2.849 -1.981 1.00 88.38 85 VAL A N 1
ATOM 693 C CA . VAL A 1 85 ? -12.906 4.244 -1.524 1.00 88.38 85 VAL A CA 1
ATOM 694 C C . VAL A 1 85 ? -11.891 5.092 -2.298 1.00 88.38 85 VAL A C 1
ATOM 696 O O . VAL A 1 85 ? -10.732 4.686 -2.408 1.00 88.38 85 VAL A O 1
ATOM 699 N N . PRO A 1 86 ? -12.278 6.254 -2.865 1.00 91.81 86 PRO A N 1
ATOM 700 C CA . PRO A 1 86 ? -11.347 7.179 -3.510 1.00 91.81 86 PRO A CA 1
ATOM 701 C C . PRO A 1 86 ? -10.256 7.658 -2.559 1.00 91.81 86 PRO A C 1
ATOM 703 O O . PRO A 1 86 ? -10.538 8.066 -1.438 1.00 91.81 86 PRO A O 1
ATOM 706 N N . VAL A 1 87 ? -9.016 7.663 -3.038 1.00 92.56 87 VAL A N 1
ATOM 707 C CA . VAL A 1 87 ? -7.866 8.152 -2.281 1.00 92.56 87 VAL A CA 1
ATOM 708 C C . VAL A 1 87 ? -7.100 9.150 -3.130 1.00 92.56 87 VAL A C 1
ATOM 710 O O . VAL A 1 87 ? -6.642 8.822 -4.226 1.00 92.56 87 VAL A O 1
ATOM 713 N N . GLU A 1 88 ? -6.936 10.361 -2.607 1.00 94.44 88 GLU A N 1
ATOM 714 C CA . GLU A 1 88 ? -6.003 11.334 -3.164 1.00 94.44 88 GLU A CA 1
ATOM 715 C C . GLU A 1 88 ? -4.590 11.030 -2.661 1.00 94.44 88 GLU A C 1
ATOM 717 O O . GLU A 1 88 ? -4.357 10.833 -1.465 1.00 94.44 88 GLU A O 1
ATOM 722 N N . LEU A 1 89 ? -3.645 10.936 -3.593 1.00 96.88 89 LEU A N 1
ATOM 723 C CA . LEU A 1 89 ? -2.249 10.670 -3.284 1.00 96.88 89 LEU A CA 1
ATOM 724 C C . LEU A 1 89 ? -1.513 11.988 -3.042 1.00 96.88 89 LEU A C 1
ATOM 726 O O . LEU A 1 89 ? -1.455 12.837 -3.925 1.00 96.88 89 LEU A O 1
ATOM 730 N N . HIS A 1 90 ? -0.889 12.110 -1.878 1.00 97.12 90 HIS A N 1
ATOM 731 C CA . HIS A 1 90 ? 0.016 13.190 -1.504 1.00 97.12 90 HIS A CA 1
ATOM 732 C C . HIS A 1 90 ? 1.406 12.590 -1.316 1.00 97.12 90 HIS A C 1
ATOM 734 O O . HIS A 1 90 ? 1.707 12.006 -0.269 1.00 97.12 90 HIS A O 1
ATOM 740 N N . ALA A 1 91 ? 2.228 12.686 -2.361 1.00 97.38 91 ALA A N 1
ATOM 741 C CA . ALA A 1 91 ? 3.509 12.006 -2.468 1.00 97.38 91 ALA A CA 1
ATOM 742 C C . ALA A 1 91 ? 4.689 12.924 -2.128 1.00 97.38 91 ALA A C 1
ATOM 744 O O . ALA A 1 91 ? 4.890 13.957 -2.767 1.00 97.38 91 ALA A O 1
ATOM 745 N N . ALA A 1 92 ? 5.512 12.500 -1.170 1.00 97.56 92 ALA A N 1
ATOM 746 C CA . ALA A 1 92 ? 6.834 13.072 -0.937 1.00 97.56 92 ALA A CA 1
ATOM 747 C C . ALA A 1 92 ? 7.897 12.263 -1.695 1.00 97.56 92 ALA A C 1
ATOM 749 O O . ALA A 1 92 ? 7.846 11.034 -1.719 1.00 97.56 92 ALA A O 1
ATOM 750 N N . GLU A 1 93 ? 8.886 12.925 -2.295 1.00 95.94 93 GLU A N 1
ATOM 751 C CA . GLU A 1 93 ? 10.053 12.205 -2.809 1.00 95.94 93 GLU A CA 1
ATOM 752 C C . GLU A 1 93 ? 10.916 11.686 -1.659 1.00 95.94 93 GLU A C 1
ATOM 754 O O . GLU A 1 93 ? 11.254 12.445 -0.748 1.00 95.94 93 GLU A O 1
ATOM 759 N N . PHE A 1 94 ? 11.329 10.421 -1.725 1.00 96.50 94 PHE A N 1
ATOM 760 C CA . PHE A 1 94 ? 12.076 9.791 -0.640 1.00 96.50 94 PHE A CA 1
ATOM 761 C C . PHE A 1 94 ? 13.121 8.793 -1.146 1.00 96.50 94 PHE A C 1
ATOM 763 O O . PHE A 1 94 ? 12.905 8.088 -2.130 1.00 96.50 94 PHE A O 1
ATOM 770 N N . ALA A 1 95 ? 14.251 8.739 -0.447 1.00 94.19 95 ALA A N 1
ATOM 771 C CA . ALA A 1 95 ? 15.282 7.721 -0.595 1.00 94.19 95 ALA A CA 1
ATOM 772 C C . ALA A 1 95 ? 15.832 7.409 0.797 1.00 94.19 95 ALA A C 1
ATOM 774 O O . ALA A 1 95 ? 16.088 8.325 1.582 1.00 94.19 95 ALA A O 1
ATOM 775 N N . MET A 1 96 ? 16.010 6.130 1.108 1.00 92.25 96 MET A N 1
ATOM 776 C CA . MET A 1 96 ? 16.583 5.702 2.373 1.00 92.25 96 MET A CA 1
ATOM 777 C C . MET A 1 96 ? 18.101 5.877 2.320 1.00 92.25 96 MET A C 1
ATOM 779 O O . MET A 1 96 ? 18.813 5.091 1.704 1.00 92.25 96 MET A O 1
ATOM 783 N N . THR A 1 97 ? 18.602 6.925 2.973 1.00 88.81 97 THR A N 1
ATOM 784 C CA . THR A 1 97 ? 20.044 7.230 3.054 1.00 88.81 97 THR A CA 1
ATOM 785 C C . THR A 1 97 ? 20.605 7.083 4.471 1.00 88.81 97 THR A C 1
ATOM 787 O O . THR A 1 97 ? 21.753 7.441 4.722 1.00 88.81 97 THR A O 1
ATOM 790 N N . SER A 1 98 ? 19.787 6.615 5.413 1.00 87.44 98 SER A N 1
ATOM 791 C CA . SER A 1 98 ? 20.103 6.482 6.838 1.00 87.44 98 SER A CA 1
ATOM 792 C C . SER A 1 98 ? 19.663 5.122 7.377 1.00 87.44 98 SER A C 1
ATOM 794 O O . SER A 1 98 ? 18.999 4.355 6.682 1.00 87.44 98 SER A O 1
ATOM 796 N N . ASP A 1 99 ? 20.007 4.826 8.630 1.00 90.81 99 ASP A N 1
ATOM 797 C CA . ASP A 1 99 ? 19.551 3.626 9.330 1.00 90.81 99 ASP A CA 1
ATOM 798 C C . ASP A 1 99 ? 18.013 3.568 9.478 1.00 90.81 99 ASP A C 1
ATOM 800 O O . ASP A 1 99 ? 17.288 4.547 9.261 1.00 90.81 99 ASP A O 1
ATOM 804 N N . ILE A 1 100 ? 17.505 2.395 9.865 1.00 89.50 100 ILE A N 1
ATOM 805 C CA . ILE A 1 100 ? 16.068 2.107 9.998 1.00 89.50 100 ILE A CA 1
ATOM 806 C C . ILE A 1 100 ? 15.380 3.027 11.020 1.00 89.50 100 ILE A C 1
ATOM 808 O O . ILE A 1 100 ? 14.251 3.460 10.778 1.00 89.50 100 ILE A O 1
ATOM 812 N N . ALA A 1 101 ? 16.023 3.348 12.146 1.00 88.56 101 ALA A N 1
ATOM 813 C CA . ALA A 1 101 ? 15.411 4.157 13.199 1.00 88.56 101 ALA A CA 1
ATOM 814 C C . ALA A 1 101 ? 15.251 5.612 12.743 1.00 88.56 101 ALA A C 1
ATOM 816 O O . ALA A 1 101 ? 14.159 6.176 12.838 1.00 88.56 101 ALA A O 1
ATOM 817 N N . THR A 1 102 ? 16.302 6.186 12.154 1.00 93.31 102 THR A N 1
ATOM 818 C CA . THR A 1 102 ? 16.264 7.535 11.572 1.00 93.31 102 THR A CA 1
ATOM 819 C C . THR A 1 102 ? 15.225 7.625 10.451 1.00 93.31 102 THR A C 1
ATOM 821 O O . THR A 1 102 ? 14.404 8.544 10.427 1.00 93.31 102 THR A O 1
ATOM 824 N N . THR A 1 103 ? 15.199 6.629 9.562 1.00 94.12 103 THR A N 1
ATOM 825 C CA . THR A 1 103 ? 14.229 6.539 8.458 1.00 94.12 103 THR A CA 1
ATOM 826 C C . THR A 1 103 ? 12.793 6.460 8.986 1.00 94.12 103 THR A C 1
ATOM 828 O O . THR A 1 103 ? 11.904 7.149 8.490 1.00 94.12 103 THR A O 1
ATOM 831 N N . THR A 1 104 ? 12.559 5.689 10.051 1.00 92.12 104 THR A N 1
ATOM 832 C CA . THR A 1 104 ? 11.243 5.579 10.701 1.00 92.12 104 THR A CA 1
ATOM 833 C C . THR A 1 104 ? 10.745 6.935 11.204 1.00 92.12 104 THR A C 1
ATOM 835 O O . THR A 1 104 ? 9.587 7.291 10.973 1.00 92.12 104 THR A O 1
ATOM 838 N N . GLU A 1 105 ? 11.603 7.722 11.858 1.00 93.94 105 GLU A N 1
ATOM 839 C CA . GLU A 1 105 ? 11.230 9.053 12.352 1.00 93.94 105 GLU A CA 1
ATOM 840 C C . GLU A 1 105 ? 10.958 10.047 11.217 1.00 93.94 105 GLU A C 1
ATOM 842 O O . GLU A 1 105 ? 9.996 10.817 11.291 1.00 93.94 105 GLU A O 1
ATOM 847 N N . GLN A 1 106 ? 11.729 9.990 10.127 1.00 96.94 106 GLN A N 1
ATOM 848 C CA . GLN A 1 106 ? 11.477 10.796 8.929 1.00 96.94 106 GLN A CA 1
ATOM 849 C C . GLN A 1 106 ? 10.111 10.477 8.307 1.00 96.94 106 GLN A C 1
ATOM 851 O O . GLN A 1 106 ? 9.328 11.389 8.033 1.00 96.94 106 GLN A O 1
ATOM 856 N N . LEU A 1 107 ? 9.783 9.193 8.143 1.00 95.50 107 LEU A N 1
ATOM 857 C CA . LEU A 1 107 ? 8.486 8.767 7.614 1.00 95.50 107 LEU A CA 1
ATOM 858 C C . LEU A 1 107 ? 7.335 9.183 8.541 1.00 95.50 107 LEU A C 1
ATOM 860 O O . LEU A 1 107 ? 6.317 9.703 8.082 1.00 95.50 107 LEU A O 1
ATOM 864 N N . ARG A 1 108 ? 7.498 9.058 9.864 1.00 92.75 108 ARG A N 1
ATOM 865 C CA . ARG A 1 108 ? 6.513 9.568 10.836 1.00 92.75 108 ARG A CA 1
ATOM 866 C C . ARG A 1 108 ? 6.323 11.081 10.726 1.00 92.75 108 ARG A C 1
ATOM 868 O O . ARG A 1 108 ? 5.194 11.556 10.859 1.00 92.75 108 ARG A O 1
ATOM 875 N N . ALA A 1 109 ? 7.389 11.840 10.481 1.00 94.69 109 ALA A N 1
ATOM 876 C CA . ALA A 1 109 ? 7.306 13.281 10.272 1.00 94.69 109 ALA A CA 1
ATOM 877 C C . ALA A 1 109 ? 6.540 13.631 8.985 1.00 94.69 109 ALA A C 1
ATOM 879 O O . ALA A 1 109 ? 5.647 14.476 9.035 1.00 94.69 109 ALA A O 1
ATOM 880 N N . LEU A 1 110 ? 6.807 12.942 7.870 1.00 95.50 110 LEU A N 1
ATOM 881 C CA . LEU A 1 110 ? 6.061 13.121 6.616 1.00 95.50 110 LEU A CA 1
ATOM 882 C C . LEU A 1 110 ? 4.569 12.817 6.792 1.00 95.50 110 LEU A C 1
ATOM 884 O O . LEU A 1 110 ? 3.718 13.594 6.357 1.00 95.50 110 LEU A O 1
ATOM 888 N N . ARG A 1 111 ? 4.240 11.743 7.518 1.00 91.00 111 ARG A N 1
ATOM 889 C CA . ARG A 1 111 ? 2.849 11.395 7.835 1.00 91.00 111 ARG A CA 1
ATOM 890 C C . ARG A 1 111 ? 2.158 12.507 8.625 1.00 91.00 111 ARG A C 1
ATOM 892 O O . ARG A 1 111 ? 1.033 12.880 8.310 1.00 91.00 111 ARG A O 1
ATOM 899 N N . LYS A 1 112 ? 2.835 13.073 9.633 1.00 90.25 112 LYS A N 1
ATOM 900 C CA . LYS A 1 112 ? 2.317 14.207 10.425 1.00 90.25 112 LYS A CA 1
ATOM 901 C C . LYS A 1 112 ? 2.102 15.464 9.583 1.00 90.25 112 LYS A C 1
ATOM 903 O O . LYS A 1 112 ? 1.200 16.234 9.889 1.00 90.25 112 LYS A O 1
ATOM 908 N N . GLN A 1 113 ? 2.914 15.669 8.549 1.00 92.62 113 GLN A N 1
ATOM 909 C CA . GLN A 1 113 ? 2.750 16.789 7.623 1.00 92.62 113 GLN A CA 1
ATOM 910 C C . GLN A 1 113 ? 1.545 16.617 6.693 1.00 92.62 113 GLN A C 1
ATOM 912 O O . GLN A 1 113 ? 1.104 17.615 6.144 1.00 92.62 113 GLN A O 1
ATOM 917 N N . GLY A 1 114 ? 1.004 15.402 6.541 1.00 91.81 114 GLY A N 1
ATOM 918 C CA . GLY A 1 114 ? -0.140 15.111 5.671 1.00 91.81 114 GLY A CA 1
ATOM 919 C C . GLY A 1 114 ? 0.219 14.346 4.396 1.00 91.81 114 GLY A C 1
ATOM 920 O O . GLY A 1 114 ? -0.621 14.226 3.509 1.00 91.81 114 GLY A O 1
ATOM 921 N N . TYR A 1 115 ? 1.444 13.827 4.268 1.00 96.25 115 TYR A N 1
ATOM 922 C CA . TYR A 1 115 ? 1.780 12.914 3.174 1.00 96.25 115 TYR A CA 1
ATOM 923 C C . TYR A 1 115 ? 1.272 11.506 3.481 1.00 96.25 115 TYR A C 1
ATOM 925 O O . TYR A 1 115 ? 1.493 10.981 4.573 1.00 96.25 115 TYR A O 1
ATOM 933 N N . ASN A 1 116 ? 0.631 10.882 2.496 1.00 96.00 116 ASN A N 1
ATOM 934 C CA . ASN A 1 116 ? 0.196 9.486 2.562 1.00 96.00 116 ASN A CA 1
ATOM 935 C C . ASN A 1 116 ? 0.910 8.584 1.551 1.00 96.00 116 ASN A C 1
ATOM 937 O O . ASN A 1 116 ? 0.685 7.373 1.546 1.00 96.00 116 ASN A O 1
ATOM 941 N N . ALA A 1 117 ? 1.764 9.154 0.702 1.00 98.19 117 ALA A N 1
ATOM 942 C CA . ALA A 1 117 ? 2.489 8.423 -0.314 1.00 98.19 117 ALA A CA 1
ATOM 943 C C . ALA A 1 117 ? 3.959 8.848 -0.391 1.00 98.19 117 ALA A C 1
ATOM 945 O O . ALA A 1 117 ? 4.327 9.962 -0.012 1.00 98.19 117 ALA A O 1
ATOM 946 N N . LEU A 1 118 ? 4.791 7.958 -0.922 1.00 98.19 118 LEU A N 1
ATOM 947 C CA . LEU A 1 118 ? 6.185 8.204 -1.255 1.00 98.19 118 LEU A CA 1
ATOM 948 C C . LEU A 1 118 ? 6.411 7.942 -2.741 1.00 98.19 118 LEU A C 1
ATOM 950 O O . LEU A 1 118 ? 5.940 6.943 -3.288 1.00 98.19 118 LEU A O 1
ATOM 954 N N . LYS A 1 119 ? 7.189 8.811 -3.379 1.00 96.69 119 LYS A N 1
ATOM 955 C CA . LYS A 1 119 ? 7.804 8.539 -4.675 1.00 96.69 119 LYS A CA 1
ATOM 956 C C . LYS A 1 119 ? 9.272 8.210 -4.444 1.00 96.69 119 LYS A C 1
ATOM 958 O O . LYS A 1 119 ? 10.038 9.070 -4.006 1.00 96.69 119 LYS A O 1
ATOM 963 N N . ILE A 1 120 ? 9.646 6.966 -4.719 1.00 94.81 120 ILE A N 1
ATOM 964 C CA . ILE A 1 120 ? 11.021 6.506 -4.533 1.00 94.81 120 ILE A CA 1
ATOM 965 C C . ILE A 1 120 ? 11.928 7.159 -5.574 1.00 94.81 120 ILE A C 1
ATOM 967 O O . ILE A 1 120 ? 11.546 7.287 -6.737 1.00 94.81 120 ILE A O 1
ATOM 971 N N . LYS A 1 121 ? 13.123 7.577 -5.153 1.00 89.25 121 LYS A N 1
ATOM 972 C CA . LYS A 1 121 ? 14.166 8.118 -6.033 1.00 89.25 121 LYS A CA 1
ATOM 973 C C . LYS A 1 121 ? 15.542 7.556 -5.694 1.00 89.25 121 LYS A C 1
ATOM 975 O O . LYS A 1 121 ? 15.742 7.015 -4.611 1.00 89.25 121 LYS A O 1
ATOM 980 N N . GLY A 1 122 ? 16.503 7.752 -6.596 1.00 79.50 122 GLY A N 1
ATOM 981 C CA . GLY A 1 122 ? 17.906 7.407 -6.346 1.00 79.50 122 GLY A CA 1
ATOM 982 C C . GLY A 1 122 ? 18.234 5.916 -6.463 1.00 79.50 122 GLY A C 1
ATOM 983 O O . GLY A 1 122 ? 19.169 5.461 -5.811 1.00 79.50 122 GLY A O 1
ATOM 984 N N . GLY A 1 123 ? 17.477 5.173 -7.276 1.00 79.44 123 GLY A N 1
ATOM 985 C CA . GLY A 1 123 ? 17.738 3.763 -7.574 1.00 79.44 123 GLY A CA 1
ATOM 986 C C . GLY A 1 123 ? 17.066 2.776 -6.610 1.00 79.44 123 GLY A C 1
ATOM 987 O O . GLY A 1 123 ? 16.187 3.169 -5.829 1.00 79.44 123 GLY A O 1
ATOM 988 N N . PRO A 1 124 ? 17.447 1.483 -6.668 1.00 84.31 124 PRO A N 1
ATOM 989 C CA . PRO A 1 124 ? 16.813 0.432 -5.887 1.00 84.31 124 PRO A CA 1
ATOM 990 C C . PRO A 1 124 ? 17.020 0.690 -4.396 1.00 84.31 124 PRO A C 1
ATOM 992 O O . PRO A 1 124 ? 18.116 1.027 -3.954 1.00 84.31 124 PRO A O 1
ATOM 995 N N . GLN A 1 125 ? 15.953 0.532 -3.622 1.00 91.12 125 GLN A N 1
ATOM 996 C CA . GLN A 1 125 ? 15.978 0.721 -2.174 1.00 91.12 125 GLN A CA 1
ATOM 997 C C . GLN A 1 125 ? 16.066 -0.622 -1.454 1.00 91.12 125 GLN A C 1
ATOM 999 O O . GLN A 1 125 ? 15.661 -1.651 -1.994 1.00 91.12 125 GLN A O 1
ATOM 1004 N N . LEU A 1 126 ? 16.563 -0.588 -0.217 1.00 91.38 126 LEU A N 1
ATOM 1005 C CA . LEU A 1 126 ? 16.540 -1.739 0.683 1.00 91.38 126 LEU A CA 1
ATOM 1006 C C . LEU A 1 126 ? 15.099 -2.197 0.933 1.00 91.38 126 LEU A C 1
ATOM 1008 O O . LEU A 1 126 ? 14.206 -1.365 1.100 1.00 91.38 126 LEU A O 1
ATOM 1012 N N . ASP A 1 127 ? 14.904 -3.512 1.041 1.00 91.12 127 ASP A N 1
ATOM 1013 C CA . ASP A 1 127 ? 13.601 -4.129 1.328 1.00 91.12 127 ASP A CA 1
ATOM 1014 C C . ASP A 1 127 ? 12.940 -3.537 2.588 1.00 91.12 127 ASP A C 1
ATOM 1016 O O . ASP A 1 127 ? 11.756 -3.198 2.601 1.00 91.12 127 ASP A O 1
ATOM 1020 N N . ALA A 1 128 ? 13.768 -3.246 3.598 1.00 91.19 128 ALA A N 1
ATOM 1021 C CA . ALA A 1 128 ? 13.371 -2.613 4.851 1.00 91.19 128 ALA A CA 1
ATOM 1022 C C . ALA A 1 128 ? 12.601 -1.289 4.667 1.00 91.19 128 ALA A C 1
ATOM 1024 O O . ALA A 1 128 ? 11.759 -0.953 5.498 1.00 91.19 128 ALA A O 1
ATOM 1025 N N . LEU A 1 129 ? 12.844 -0.524 3.593 1.00 94.88 129 LEU A N 1
ATOM 1026 C CA . LEU A 1 129 ? 12.068 0.689 3.324 1.00 94.88 129 LEU A CA 1
ATOM 1027 C C . LEU A 1 129 ? 10.607 0.355 3.003 1.00 94.88 129 LEU A C 1
ATOM 1029 O O . LEU A 1 129 ? 9.702 1.027 3.501 1.00 94.88 129 LEU A O 1
ATOM 1033 N N . TYR A 1 130 ? 10.364 -0.666 2.183 1.00 95.88 130 TYR A N 1
ATOM 1034 C CA . TYR A 1 130 ? 9.010 -1.076 1.819 1.00 95.88 130 TYR A CA 1
ATOM 1035 C C . TYR A 1 130 ? 8.300 -1.726 3.008 1.00 95.88 130 TYR A C 1
ATOM 1037 O O . TYR A 1 130 ? 7.137 -1.414 3.244 1.00 95.88 130 TYR A O 1
ATOM 1045 N N . GLU A 1 131 ? 9.008 -2.505 3.833 1.00 93.50 131 GLU A N 1
ATOM 1046 C CA . GLU A 1 131 ? 8.472 -3.013 5.105 1.00 93.50 131 GLU A CA 1
ATOM 1047 C C . GLU A 1 131 ? 8.055 -1.874 6.052 1.00 93.50 131 GLU A C 1
ATOM 1049 O O . GLU A 1 131 ? 6.991 -1.923 6.679 1.00 93.50 131 GLU A O 1
ATOM 1054 N N . LEU A 1 132 ? 8.860 -0.807 6.144 1.00 94.19 132 LEU A N 1
ATOM 1055 C CA . LEU A 1 132 ? 8.489 0.391 6.899 1.00 94.19 132 LEU A CA 1
ATOM 1056 C C . LEU A 1 132 ? 7.253 1.068 6.301 1.00 94.19 132 LEU A C 1
ATOM 1058 O O . LEU A 1 132 ? 6.375 1.480 7.055 1.00 94.19 132 LEU A O 1
ATOM 1062 N N . CYS A 1 133 ? 7.151 1.172 4.975 1.00 96.88 133 CYS A N 1
ATOM 1063 C CA . CYS A 1 133 ? 5.982 1.753 4.311 1.00 96.88 133 CYS A CA 1
ATOM 1064 C C . CYS A 1 133 ? 4.715 0.921 4.540 1.00 96.88 133 CYS A C 1
ATOM 1066 O O . CYS A 1 133 ? 3.657 1.486 4.827 1.00 96.88 133 CYS A O 1
ATOM 1068 N N . ASP A 1 134 ? 4.825 -0.406 4.477 1.00 96.06 134 ASP A N 1
ATOM 1069 C CA . ASP A 1 134 ? 3.736 -1.338 4.758 1.00 96.06 134 ASP A CA 1
ATOM 1070 C C . ASP A 1 134 ? 3.209 -1.152 6.180 1.00 96.06 134 ASP A C 1
ATOM 1072 O O . ASP A 1 134 ? 1.999 -1.069 6.376 1.00 96.06 134 ASP A O 1
ATOM 1076 N N . ARG A 1 135 ? 4.110 -1.030 7.164 1.00 91.12 135 ARG A N 1
ATOM 1077 C CA . ARG A 1 135 ? 3.769 -0.882 8.587 1.00 91.12 135 ARG A CA 1
ATOM 1078 C C . ARG A 1 135 ? 3.278 0.507 8.964 1.00 91.12 135 ARG A C 1
ATOM 1080 O O . ARG A 1 135 ? 2.370 0.650 9.777 1.00 91.12 135 ARG A O 1
ATOM 1087 N N . LEU A 1 136 ? 3.935 1.541 8.445 1.00 90.88 136 LEU A N 1
ATOM 1088 C CA . LEU A 1 136 ? 3.625 2.932 8.770 1.00 90.88 136 LEU A CA 1
ATOM 1089 C C . LEU A 1 136 ? 2.453 3.465 7.949 1.00 90.88 136 LEU A C 1
ATOM 1091 O O . LEU A 1 136 ? 2.008 4.579 8.218 1.00 90.88 136 LEU A O 1
ATOM 1095 N N . GLY A 1 137 ? 1.959 2.694 6.977 1.00 93.69 137 GLY A N 1
ATOM 1096 C CA . GLY A 1 137 ? 0.834 3.055 6.129 1.00 93.69 137 GLY A CA 1
ATOM 1097 C C . GLY A 1 137 ? 1.191 4.165 5.152 1.00 93.69 137 GLY A C 1
ATOM 1098 O O . GLY A 1 137 ? 0.634 5.256 5.234 1.00 93.69 137 GLY A O 1
ATOM 1099 N N . PHE A 1 138 ? 2.110 3.886 4.234 1.00 97.69 138 PHE A N 1
ATOM 1100 C CA . PHE A 1 138 ? 2.387 4.726 3.072 1.00 97.69 138 PHE A CA 1
ATOM 1101 C C . PHE A 1 138 ? 2.036 3.982 1.792 1.00 97.69 138 PHE A C 1
ATOM 1103 O O . PHE A 1 138 ? 2.301 2.790 1.666 1.00 97.69 138 PHE A O 1
ATOM 1110 N N . TYR A 1 139 ? 1.489 4.695 0.815 1.00 98.56 139 TYR A N 1
ATOM 1111 C CA . TYR A 1 139 ? 1.504 4.229 -0.566 1.00 98.56 139 TYR A CA 1
ATOM 1112 C C . TYR A 1 139 ? 2.866 4.516 -1.197 1.00 98.56 139 TYR A C 1
ATOM 1114 O O . TYR A 1 139 ? 3.502 5.517 -0.888 1.00 98.56 139 TYR A O 1
ATOM 1122 N N . VAL A 1 140 ? 3.321 3.660 -2.100 1.00 98.56 140 VAL A N 1
ATOM 1123 C CA . VAL A 1 140 ? 4.638 3.767 -2.727 1.00 98.56 140 VAL A CA 1
ATOM 1124 C C . VAL A 1 140 ? 4.489 3.736 -4.242 1.00 98.56 140 VAL A C 1
ATOM 1126 O O . VAL A 1 140 ? 3.906 2.809 -4.813 1.00 98.56 140 VAL A O 1
ATOM 1129 N N . ILE A 1 141 ? 5.045 4.761 -4.884 1.00 98.00 141 ILE A N 1
ATOM 1130 C CA . ILE A 1 141 ? 5.359 4.787 -6.310 1.00 98.00 141 ILE A CA 1
ATOM 1131 C C . ILE A 1 141 ? 6.828 4.373 -6.420 1.00 98.00 141 ILE A C 1
ATOM 1133 O O . ILE A 1 141 ? 7.723 5.185 -6.165 1.00 98.00 141 ILE A O 1
ATOM 1137 N N . ASN A 1 142 ? 7.072 3.097 -6.726 1.00 97.12 142 ASN A N 1
ATOM 1138 C CA . ASN A 1 142 ? 8.431 2.571 -6.829 1.00 97.12 142 ASN A CA 1
ATOM 1139 C C . ASN A 1 142 ? 9.053 2.974 -8.172 1.00 97.12 142 ASN A C 1
ATOM 1141 O O . ASN A 1 142 ? 8.344 3.004 -9.174 1.00 97.12 142 ASN A O 1
ATOM 1145 N N . GLN A 1 143 ? 10.345 3.290 -8.210 1.00 95.19 143 GLN A N 1
ATOM 1146 C CA . GLN A 1 143 ? 11.007 3.823 -9.397 1.00 95.19 143 GLN A CA 1
ATOM 1147 C C . GLN A 1 143 ? 12.222 2.986 -9.795 1.00 95.19 143 GLN A C 1
ATOM 1149 O O . GLN A 1 143 ? 13.100 2.717 -8.979 1.00 95.19 143 GLN A O 1
ATOM 1154 N N . ALA A 1 144 ? 12.280 2.609 -11.072 1.00 95.06 144 ALA A N 1
ATOM 1155 C CA . ALA A 1 144 ? 13.393 1.868 -11.633 1.00 95.06 144 ALA A CA 1
ATOM 1156 C C . ALA A 1 144 ? 14.630 2.764 -11.730 1.00 95.06 144 ALA A C 1
ATOM 1158 O O . ALA A 1 144 ? 14.533 3.981 -11.914 1.00 95.06 144 ALA A O 1
ATOM 1159 N N . ASP A 1 145 ? 15.801 2.141 -11.655 1.00 93.38 145 ASP A N 1
ATOM 1160 C CA . ASP A 1 145 ? 17.096 2.822 -11.648 1.00 93.38 145 ASP A CA 1
ATOM 11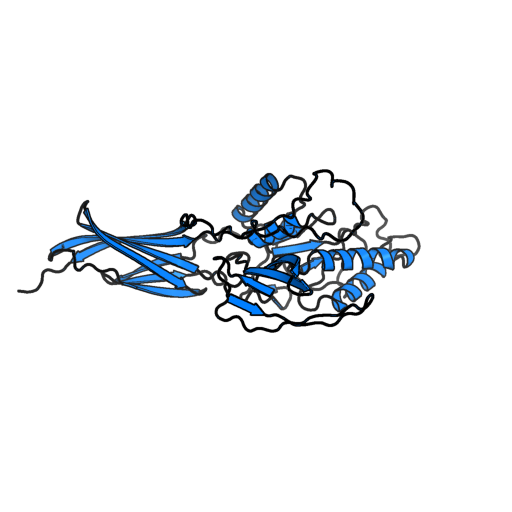61 C C . ASP A 1 145 ? 17.554 3.259 -13.047 1.00 93.38 145 ASP A C 1
ATOM 1163 O O . ASP A 1 145 ? 18.588 2.841 -13.569 1.00 93.38 145 ASP A O 1
ATOM 1167 N N . VAL A 1 146 ? 16.724 4.057 -13.712 1.00 94.50 146 VAL A N 1
ATOM 1168 C CA . VAL A 1 146 ? 16.971 4.549 -15.065 1.00 94.50 146 VAL A CA 1
ATOM 1169 C C . VAL A 1 146 ? 16.935 6.069 -15.044 1.00 94.50 146 VAL A C 1
ATOM 1171 O O . VAL A 1 146 ? 15.869 6.676 -14.945 1.00 94.50 146 VAL A O 1
ATOM 1174 N N . ASN A 1 147 ? 18.116 6.677 -15.169 1.00 94.00 147 ASN A N 1
ATOM 1175 C CA . ASN A 1 147 ? 18.296 8.122 -15.259 1.00 94.00 147 ASN A CA 1
ATOM 1176 C C . ASN A 1 147 ? 19.371 8.464 -16.302 1.00 94.00 147 ASN A C 1
ATOM 1178 O O . ASN A 1 147 ? 20.554 8.184 -16.116 1.00 94.00 147 ASN A O 1
ATOM 1182 N N . THR A 1 148 ? 18.963 9.109 -17.396 1.00 94.38 148 THR A N 1
ATOM 1183 C CA . THR A 1 148 ? 19.862 9.573 -18.469 1.00 94.38 148 THR A CA 1
ATOM 1184 C C . THR A 1 148 ? 19.955 11.093 -18.558 1.00 94.38 148 THR A C 1
ATOM 1186 O O . THR A 1 148 ? 20.342 11.628 -19.596 1.00 94.38 148 THR A O 1
ATOM 1189 N N . SER A 1 149 ? 19.658 11.802 -17.466 1.00 92.62 149 SER A N 1
ATOM 1190 C CA . SER A 1 149 ? 19.678 13.274 -17.394 1.00 92.62 149 SER A CA 1
ATOM 1191 C C . SER A 1 149 ? 21.013 13.905 -17.802 1.00 92.62 149 SER A C 1
ATOM 1193 O O . SER A 1 149 ? 21.052 15.063 -18.210 1.00 92.62 149 SER A O 1
ATOM 1195 N N . ARG A 1 150 ? 22.114 13.146 -17.719 1.00 93.00 150 ARG A N 1
ATOM 1196 C CA . ARG A 1 150 ? 23.461 13.573 -18.131 1.00 93.00 150 ARG A CA 1
ATOM 1197 C C . ARG A 1 150 ? 23.729 13.460 -19.638 1.00 93.00 150 ARG A C 1
ATOM 1199 O O . ARG A 1 150 ? 24.772 13.921 -20.093 1.00 93.00 150 ARG A O 1
ATOM 1206 N N . HIS A 1 151 ? 22.828 12.853 -20.408 1.00 92.00 151 HIS A N 1
ATOM 1207 C CA . HIS A 1 151 ? 22.933 12.732 -21.863 1.00 92.00 151 HIS A CA 1
ATOM 1208 C C . HIS A 1 151 ? 22.079 13.785 -22.581 1.00 92.00 151 HIS A C 1
ATOM 1210 O O . HIS A 1 151 ? 21.186 14.399 -22.001 1.00 92.00 151 HIS A O 1
ATOM 1216 N N . SER A 1 152 ? 22.328 13.974 -23.882 1.00 90.62 152 SER A N 1
ATOM 1217 C CA . SER A 1 152 ? 21.455 14.782 -24.745 1.00 90.62 152 SER A CA 1
ATOM 1218 C C . SER A 1 152 ? 20.010 14.279 -24.680 1.00 90.62 152 SER A C 1
ATOM 1220 O O . SER A 1 152 ? 19.776 13.084 -24.534 1.00 90.62 152 SER A O 1
ATOM 1222 N N . THR A 1 153 ? 19.028 15.162 -24.859 1.00 91.88 153 THR A N 1
ATOM 1223 C CA . THR A 1 153 ? 17.614 14.777 -25.012 1.00 91.88 153 THR A CA 1
ATOM 1224 C C . THR A 1 153 ? 17.283 14.257 -26.417 1.00 91.88 153 THR A C 1
ATOM 1226 O O . THR A 1 153 ? 16.196 13.716 -26.631 1.00 91.88 153 THR A O 1
ATOM 1229 N N . SER A 1 154 ? 18.212 14.394 -27.375 1.00 93.88 154 SER A N 1
ATOM 1230 C CA . SER A 1 154 ? 18.052 13.956 -28.766 1.00 93.88 154 SER A CA 1
ATOM 1231 C C . SER A 1 154 ? 17.757 12.462 -28.858 1.00 93.88 154 SER A C 1
ATOM 1233 O O . SER A 1 154 ? 18.506 11.653 -28.327 1.00 93.88 154 SER A O 1
ATOM 1235 N N . ARG A 1 155 ? 16.718 12.078 -29.603 1.00 92.19 155 ARG A N 1
ATOM 1236 C CA . ARG A 1 155 ? 16.390 10.667 -29.883 1.00 92.19 155 ARG A CA 1
ATOM 1237 C C . ARG A 1 155 ? 17.036 10.137 -31.173 1.00 92.19 155 ARG A C 1
ATOM 1239 O O . ARG A 1 155 ? 16.703 9.049 -31.628 1.00 92.19 155 ARG A O 1
ATOM 1246 N N . ARG A 1 156 ? 17.918 10.912 -31.813 1.00 94.19 156 ARG A N 1
ATOM 1247 C CA . ARG A 1 156 ? 18.648 10.468 -33.015 1.00 94.19 156 ARG A CA 1
ATOM 1248 C C . ARG A 1 156 ? 19.728 9.448 -32.642 1.00 94.19 156 ARG A C 1
ATOM 1250 O O . ARG A 1 156 ? 20.135 9.383 -31.486 1.00 94.19 156 ARG A O 1
ATOM 1257 N N . VAL A 1 157 ? 20.220 8.703 -33.633 1.00 91.25 157 VAL A N 1
ATOM 1258 C CA . VAL A 1 157 ? 21.372 7.797 -33.475 1.00 91.25 157 VAL A CA 1
ATOM 1259 C C . VAL A 1 157 ? 22.547 8.552 -32.839 1.00 91.25 157 VAL A C 1
ATOM 1261 O O . VAL A 1 157 ? 22.871 9.659 -33.272 1.00 91.25 157 VAL A O 1
ATOM 1264 N N . GLY A 1 158 ? 23.147 7.974 -31.794 1.00 88.88 158 GLY A N 1
ATOM 1265 C CA . GLY A 1 158 ? 24.210 8.608 -31.000 1.00 88.88 158 GLY A CA 1
ATOM 1266 C C . GLY A 1 158 ? 23.733 9.689 -30.015 1.00 88.88 158 GLY A C 1
ATOM 1267 O O . GLY A 1 158 ? 24.558 10.396 -29.444 1.00 88.88 158 GLY A O 1
ATOM 1268 N N . GLY A 1 159 ? 22.416 9.853 -29.844 1.00 94.25 159 GLY A N 1
ATOM 1269 C CA . GLY A 1 159 ? 21.790 10.763 -28.884 1.00 94.25 159 GLY A CA 1
ATOM 1270 C C . G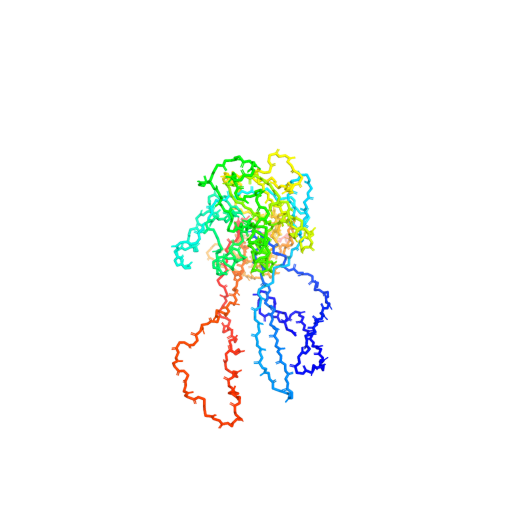LY A 1 159 ? 21.614 10.147 -27.490 1.00 94.25 159 GLY A C 1
ATOM 1271 O O . GLY A 1 159 ? 22.571 9.704 -26.861 1.00 94.25 159 GLY A O 1
ATOM 1272 N N . ASN A 1 160 ? 20.386 10.175 -26.970 1.00 96.25 160 ASN A N 1
ATOM 1273 C CA . ASN A 1 160 ? 20.037 9.643 -25.656 1.00 96.25 160 ASN A CA 1
ATOM 1274 C C . ASN A 1 160 ? 19.981 8.100 -25.673 1.00 96.25 160 ASN A C 1
ATOM 1276 O O . ASN A 1 160 ? 19.313 7.548 -26.554 1.00 96.25 160 ASN A O 1
ATOM 1280 N N . PRO A 1 161 ? 20.552 7.408 -24.667 1.00 96.69 161 PRO A N 1
ATOM 1281 C CA . PRO A 1 161 ? 20.485 5.946 -24.563 1.00 96.69 161 PRO A CA 1
ATOM 1282 C C . PRO A 1 161 ? 19.061 5.373 -24.507 1.00 96.69 161 PRO A C 1
ATOM 1284 O O . PRO A 1 161 ? 18.836 4.239 -24.915 1.00 96.69 161 PRO A O 1
ATOM 1287 N N . SER A 1 162 ? 18.073 6.161 -24.069 1.00 96.44 162 SER A N 1
ATOM 1288 C CA . SER A 1 162 ? 16.673 5.716 -23.969 1.00 96.44 162 SER A CA 1
ATOM 1289 C C . SER A 1 162 ? 16.038 5.375 -25.325 1.00 96.44 162 SER A C 1
ATOM 1291 O O . SER A 1 162 ? 14.994 4.728 -25.357 1.00 96.44 162 SER A O 1
ATOM 1293 N N . ASN A 1 163 ? 16.649 5.792 -26.443 1.00 96.69 163 ASN A N 1
ATOM 1294 C CA . ASN A 1 163 ? 16.224 5.429 -27.799 1.00 96.69 163 ASN A CA 1
ATOM 1295 C C . ASN A 1 163 ? 17.264 4.591 -28.570 1.00 96.69 163 ASN A C 1
ATOM 1297 O O . ASN A 1 163 ? 17.144 4.451 -29.784 1.00 96.69 163 ASN A O 1
ATOM 1301 N N . ASP A 1 164 ? 18.292 4.070 -27.898 1.00 96.88 164 ASP A N 1
ATOM 1302 C CA . ASP A 1 164 ? 19.330 3.239 -28.512 1.00 96.88 164 ASP A CA 1
ATOM 1303 C C . ASP A 1 164 ? 19.064 1.750 -28.218 1.00 96.88 164 ASP A C 1
ATOM 1305 O O . ASP A 1 164 ? 19.237 1.328 -27.072 1.00 96.88 164 ASP A O 1
ATOM 1309 N N . PRO A 1 165 ? 18.691 0.929 -29.222 1.00 97.25 165 PRO A N 1
ATOM 1310 C CA . PRO A 1 165 ? 18.357 -0.484 -29.024 1.00 97.25 165 PRO A CA 1
ATOM 1311 C C . PRO A 1 165 ? 19.450 -1.325 -28.358 1.00 97.25 165 PRO A C 1
ATOM 1313 O O . PRO A 1 165 ? 19.146 -2.352 -27.758 1.00 97.25 165 PRO A O 1
ATOM 1316 N N . THR A 1 166 ? 20.718 -0.904 -28.408 1.00 97.69 166 THR A N 1
ATOM 1317 C CA . THR A 1 166 ? 21.805 -1.618 -27.714 1.00 97.69 166 THR A CA 1
ATOM 1318 C C . THR A 1 166 ? 21.637 -1.621 -26.189 1.00 97.69 166 THR A C 1
ATOM 1320 O O . THR A 1 166 ? 22.174 -2.501 -25.517 1.00 97.69 166 THR A O 1
ATOM 1323 N N . TRP A 1 167 ? 20.853 -0.683 -25.644 1.00 97.81 167 TRP A N 1
ATOM 1324 C CA . TRP A 1 167 ? 20.547 -0.565 -24.218 1.00 97.81 167 TRP A CA 1
ATOM 1325 C C . TRP A 1 167 ? 19.217 -1.210 -23.808 1.00 97.81 167 TRP A C 1
ATOM 1327 O O . TRP A 1 167 ? 18.919 -1.231 -22.612 1.00 97.81 167 TRP A O 1
ATOM 1337 N N . GLU A 1 168 ? 18.439 -1.763 -24.748 1.00 98.19 168 GLU A N 1
ATOM 1338 C CA . GLU A 1 168 ? 17.096 -2.313 -24.492 1.00 98.19 168 GLU A CA 1
ATOM 1339 C C . GLU A 1 168 ? 17.102 -3.304 -23.320 1.00 98.19 168 GLU A C 1
ATOM 1341 O O . GLU A 1 168 ? 16.396 -3.107 -22.329 1.00 98.19 168 GLU A O 1
ATOM 1346 N N . ALA A 1 169 ? 17.972 -4.317 -23.382 1.00 98.44 169 ALA A N 1
ATOM 1347 C CA . ALA A 1 169 ? 18.060 -5.354 -22.357 1.00 98.44 169 ALA A CA 1
ATOM 1348 C C . ALA A 1 169 ? 18.321 -4.773 -20.956 1.00 98.44 169 ALA A C 1
ATOM 1350 O O . ALA A 1 169 ? 17.719 -5.212 -19.981 1.00 98.44 169 ALA A O 1
ATOM 1351 N N . ALA A 1 170 ? 19.161 -3.740 -20.854 1.00 97.88 170 ALA A N 1
ATOM 1352 C CA . ALA A 1 170 ? 19.512 -3.115 -19.581 1.00 97.88 170 ALA A CA 1
ATOM 1353 C C . ALA A 1 170 ? 18.388 -2.227 -19.012 1.00 97.88 170 ALA A C 1
ATOM 1355 O O . ALA A 1 170 ? 18.331 -2.000 -17.803 1.00 97.88 170 ALA A O 1
ATOM 1356 N N . TYR A 1 171 ? 17.516 -1.686 -19.863 1.00 97.94 171 TYR A N 1
ATOM 1357 C CA . TYR A 1 171 ? 16.330 -0.934 -19.443 1.00 97.94 171 TYR A CA 1
ATOM 1358 C C . TYR A 1 171 ? 15.216 -1.876 -18.982 1.00 97.94 171 TYR A C 1
ATOM 1360 O O . TYR A 1 171 ? 14.594 -1.648 -17.941 1.00 97.94 171 TYR A O 1
ATOM 1368 N N . VAL A 1 172 ? 14.972 -2.947 -19.742 1.00 98.44 172 VAL A N 1
ATOM 1369 C CA . VAL A 1 172 ? 13.969 -3.962 -19.404 1.00 98.44 172 VAL A CA 1
ATOM 1370 C C . VAL A 1 172 ? 14.342 -4.664 -18.100 1.00 98.44 172 VAL A C 1
ATOM 1372 O O . VAL A 1 172 ? 13.497 -4.758 -17.214 1.00 98.44 172 VAL A O 1
ATOM 1375 N N . ASP A 1 173 ? 15.604 -5.070 -17.941 1.00 98.00 173 ASP A N 1
ATOM 1376 C CA . ASP A 1 173 ? 16.097 -5.732 -16.728 1.00 98.00 173 ASP A CA 1
ATOM 1377 C C . ASP A 1 173 ? 15.861 -4.889 -15.466 1.00 98.00 173 ASP A C 1
ATOM 1379 O O . ASP A 1 173 ? 15.284 -5.373 -14.498 1.00 98.00 173 ASP A O 1
ATOM 1383 N N . ARG A 1 174 ? 16.181 -3.589 -15.495 1.00 97.06 174 ARG A N 1
ATOM 1384 C CA . ARG A 1 174 ? 15.959 -2.696 -14.344 1.00 97.06 174 ARG A CA 1
ATOM 1385 C C . ARG A 1 174 ? 14.483 -2.506 -13.999 1.00 97.06 174 ARG A C 1
ATOM 1387 O O . ARG A 1 174 ? 14.130 -2.472 -12.820 1.00 97.06 174 ARG A O 1
ATOM 1394 N N . ALA A 1 175 ? 13.619 -2.378 -15.007 1.00 96.50 175 ALA A N 1
ATOM 1395 C CA . ALA A 1 175 ? 12.181 -2.239 -14.790 1.00 96.50 175 ALA A CA 1
ATOM 1396 C C . ALA A 1 175 ? 11.578 -3.526 -14.198 1.00 96.50 175 ALA A C 1
ATOM 1398 O O . ALA A 1 175 ? 10.865 -3.480 -13.194 1.00 96.50 175 ALA A O 1
ATOM 1399 N N . VAL A 1 176 ? 11.919 -4.679 -14.779 1.00 97.44 176 VAL A N 1
ATOM 1400 C CA . VAL A 1 176 ? 11.462 -5.999 -14.323 1.00 97.44 176 VAL A CA 1
ATOM 1401 C C . VAL A 1 176 ? 12.041 -6.331 -12.944 1.00 97.44 176 VAL A C 1
ATOM 1403 O O . VAL A 1 176 ? 11.308 -6.786 -12.067 1.00 97.44 176 VAL A O 1
ATOM 1406 N N . GLY A 1 177 ? 13.318 -6.043 -12.702 1.00 96.06 177 GLY A N 1
ATOM 1407 C CA . GLY A 1 177 ? 13.982 -6.240 -11.415 1.00 96.06 177 GLY A CA 1
ATOM 1408 C C . GLY A 1 177 ? 13.303 -5.464 -10.286 1.00 96.06 177 GLY A C 1
ATOM 1409 O O . GLY A 1 177 ? 12.970 -6.052 -9.258 1.00 96.06 177 GLY A O 1
ATOM 1410 N N . MET A 1 178 ? 12.991 -4.179 -10.510 1.00 95.88 178 MET A N 1
ATOM 1411 C CA . MET A 1 178 ? 12.198 -3.369 -9.574 1.00 95.88 178 MET A CA 1
ATOM 1412 C C . MET A 1 178 ? 10.852 -4.034 -9.252 1.00 95.88 178 MET A C 1
ATOM 1414 O O . MET A 1 178 ? 10.474 -4.132 -8.084 1.00 95.88 178 MET A O 1
ATOM 1418 N N . TYR A 1 179 ? 10.127 -4.503 -10.273 1.00 96.88 179 TYR A N 1
ATOM 1419 C CA . TYR A 1 179 ? 8.849 -5.181 -10.071 1.00 96.88 179 TYR A CA 1
ATOM 1420 C C . TYR A 1 179 ? 9.007 -6.435 -9.208 1.00 96.88 179 TYR A C 1
ATOM 1422 O O . TYR A 1 179 ? 8.297 -6.598 -8.219 1.00 96.88 179 TYR A O 1
ATOM 1430 N N . HIS A 1 180 ? 9.941 -7.323 -9.550 1.00 95.56 180 HIS A N 1
ATOM 1431 C CA . HIS A 1 180 ? 10.117 -8.578 -8.822 1.00 95.56 180 HIS A CA 1
ATOM 1432 C C . HIS A 1 180 ? 10.563 -8.370 -7.376 1.00 95.56 180 HIS A C 1
ATOM 1434 O O . HIS A 1 180 ? 10.095 -9.115 -6.516 1.00 95.56 180 HIS A O 1
ATOM 1440 N N . ALA A 1 181 ? 11.387 -7.352 -7.121 1.00 93.62 181 ALA A N 1
ATOM 1441 C CA . ALA A 1 181 ? 11.834 -7.001 -5.782 1.00 93.62 181 ALA A CA 1
ATOM 1442 C C . ALA A 1 181 ? 10.685 -6.500 -4.899 1.00 93.62 181 ALA A C 1
ATOM 1444 O O . ALA A 1 181 ? 10.634 -6.860 -3.733 1.00 93.62 181 ALA A O 1
ATOM 1445 N N . SER A 1 182 ? 9.740 -5.714 -5.439 1.00 94.88 182 SER A N 1
ATOM 1446 C CA . SER A 1 182 ? 8.766 -5.009 -4.593 1.00 94.88 182 SER A CA 1
ATOM 1447 C C . SER A 1 182 ? 7.291 -5.375 -4.810 1.00 94.88 182 SER A C 1
ATOM 1449 O O . SER A 1 182 ? 6.409 -4.777 -4.190 1.00 94.88 182 SER A O 1
ATOM 1451 N N . LYS A 1 183 ? 6.966 -6.316 -5.708 1.00 94.56 183 LYS A N 1
ATOM 1452 C CA . LYS A 1 183 ? 5.572 -6.612 -6.105 1.00 94.56 183 LYS A CA 1
ATOM 1453 C C . LYS A 1 183 ? 4.672 -7.081 -4.966 1.00 94.56 183 LYS A C 1
ATOM 1455 O O . LYS A 1 183 ? 3.466 -6.855 -5.073 1.00 94.56 183 LYS A O 1
ATOM 1460 N N . ASN A 1 184 ? 5.236 -7.711 -3.935 1.00 94.38 184 ASN A N 1
ATOM 1461 C CA . ASN A 1 184 ? 4.486 -8.310 -2.829 1.00 94.38 184 ASN A CA 1
ATOM 1462 C C . ASN A 1 184 ? 4.152 -7.314 -1.708 1.00 94.38 184 ASN A C 1
ATOM 1464 O O . ASN A 1 184 ? 3.308 -7.626 -0.873 1.00 94.38 184 ASN A O 1
ATOM 1468 N N . HIS A 1 185 ? 4.752 -6.120 -1.703 1.00 96.81 185 HIS A N 1
ATOM 1469 C CA . HIS A 1 185 ? 4.450 -5.113 -0.690 1.00 96.81 185 HIS A CA 1
ATOM 1470 C C . HIS A 1 185 ? 3.076 -4.479 -0.936 1.00 96.81 185 HIS A C 1
ATOM 1472 O O . HIS A 1 185 ? 2.850 -3.907 -2.015 1.00 96.81 185 HIS A O 1
ATOM 1478 N N . PRO A 1 186 ? 2.149 -4.520 0.040 1.00 97.06 186 PRO A N 1
ATOM 1479 C CA . PRO A 1 186 ? 0.867 -3.836 -0.074 1.00 97.06 186 PRO A CA 1
ATOM 1480 C C . PRO A 1 186 ? 1.032 -2.319 -0.228 1.00 97.06 186 PRO A C 1
ATOM 1482 O O . PRO A 1 186 ? 0.210 -1.698 -0.904 1.00 97.06 186 PRO A O 1
ATOM 1485 N N . SER A 1 187 ? 2.105 -1.715 0.284 1.00 98.19 187 SER A N 1
ATOM 1486 C CA . SER A 1 187 ? 2.394 -0.292 0.077 1.00 98.19 187 SER A CA 1
ATOM 1487 C C . SER A 1 187 ? 2.617 0.086 -1.385 1.00 98.19 187 SER A C 1
ATOM 1489 O O . SER A 1 187 ? 2.220 1.175 -1.791 1.00 98.19 187 SER A O 1
ATOM 1491 N N . VAL A 1 188 ? 3.179 -0.795 -2.218 1.00 98.12 188 VAL A N 1
ATOM 1492 C CA . VAL A 1 188 ? 3.505 -0.470 -3.615 1.00 98.12 188 VAL A CA 1
ATOM 1493 C C . VAL A 1 188 ? 2.243 -0.460 -4.472 1.00 98.12 188 VAL A C 1
ATOM 1495 O O . VAL A 1 188 ? 1.675 -1.511 -4.793 1.00 98.12 188 VAL A O 1
ATOM 1498 N N . VAL A 1 189 ? 1.816 0.743 -4.866 1.00 98.44 189 VAL A N 1
ATOM 1499 C CA . VAL A 1 189 ? 0.590 0.988 -5.646 1.00 98.44 189 VAL A CA 1
ATOM 1500 C C . VAL A 1 189 ? 0.856 1.363 -7.097 1.00 98.44 189 VAL A C 1
ATOM 1502 O O . VAL A 1 189 ? -0.068 1.293 -7.897 1.00 98.44 189 VAL A O 1
ATOM 1505 N N . ALA A 1 190 ? 2.086 1.739 -7.448 1.00 98.12 190 ALA A N 1
ATOM 1506 C CA . ALA A 1 190 ? 2.472 2.106 -8.806 1.00 98.12 190 ALA A CA 1
ATOM 1507 C C . ALA A 1 190 ? 3.967 1.870 -9.044 1.00 98.12 190 ALA A C 1
ATOM 1509 O O . ALA A 1 190 ? 4.760 1.841 -8.099 1.00 98.12 190 ALA A O 1
ATOM 1510 N N . PHE A 1 191 ? 4.344 1.759 -10.315 1.00 97.75 191 PHE A N 1
ATOM 1511 C CA . PHE A 1 191 ? 5.728 1.601 -10.754 1.00 97.75 191 PHE A CA 1
ATOM 1512 C C . PHE A 1 191 ? 6.090 2.699 -11.747 1.00 97.75 191 PHE A C 1
ATOM 1514 O O . PHE A 1 191 ? 5.295 2.998 -12.625 1.00 97.75 191 PHE A O 1
ATOM 1521 N N . SER A 1 192 ? 7.283 3.274 -11.653 1.00 96.31 192 SER A N 1
ATOM 1522 C CA . SER A 1 192 ? 7.819 4.264 -12.586 1.00 96.31 192 SER A CA 1
ATOM 1523 C C . SER A 1 192 ? 9.050 3.684 -13.269 1.00 96.31 192 SER A C 1
ATOM 1525 O O . SER A 1 192 ? 10.011 3.326 -12.597 1.00 96.31 192 SER A O 1
ATOM 1527 N N . ILE A 1 193 ? 9.041 3.568 -14.597 1.00 96.38 193 ILE A N 1
ATOM 1528 C CA . ILE A 1 193 ? 10.094 2.838 -15.335 1.00 96.38 193 ILE A CA 1
ATOM 1529 C C . ILE A 1 193 ? 11.372 3.650 -15.570 1.00 96.38 193 ILE A C 1
ATOM 1531 O O . ILE A 1 193 ? 12.379 3.086 -15.986 1.00 96.38 193 ILE A O 1
ATOM 1535 N N . ALA A 1 194 ? 11.340 4.958 -15.309 1.00 94.31 194 ALA A N 1
ATOM 1536 C CA . ALA A 1 194 ? 12.507 5.831 -15.351 1.00 94.31 194 ALA A CA 1
ATOM 1537 C C . ALA A 1 194 ? 12.242 7.167 -14.648 1.00 94.31 194 ALA A C 1
ATOM 1539 O O . ALA A 1 194 ? 11.094 7.570 -14.437 1.00 94.31 194 ALA A O 1
ATOM 1540 N N . GLU A 1 195 ? 13.321 7.893 -14.376 1.00 90.75 195 GLU A N 1
ATOM 1541 C CA . GLU A 1 195 ? 13.323 9.314 -14.045 1.00 90.75 195 GLU A CA 1
ATOM 1542 C C . GLU A 1 195 ? 14.184 10.102 -15.032 1.00 90.75 195 GLU A C 1
ATOM 1544 O O . GLU A 1 195 ? 15.103 9.560 -15.646 1.00 90.75 195 GLU A O 1
ATOM 1549 N N . GLN A 1 196 ? 13.862 11.392 -15.192 1.00 89.69 196 GLN A N 1
ATOM 1550 C CA . GLN A 1 196 ? 14.681 12.412 -15.871 1.00 89.69 196 GLN A CA 1
ATOM 1551 C C . GLN A 1 196 ? 15.436 11.927 -17.125 1.00 89.69 196 GLN A C 1
ATOM 1553 O O . GLN A 1 196 ? 16.589 12.279 -17.361 1.00 89.69 196 GLN A O 1
ATOM 1558 N N . SER A 1 197 ? 14.778 11.102 -17.931 1.00 92.62 197 SER A N 1
ATOM 1559 C CA . SER A 1 197 ? 15.330 10.519 -19.151 1.00 92.62 197 SER A CA 1
ATOM 1560 C C . SER A 1 197 ? 14.627 11.121 -20.364 1.00 92.62 197 SER A C 1
ATOM 1562 O O . SER A 1 197 ? 13.556 11.709 -20.210 1.00 92.62 197 SER A O 1
ATOM 1564 N N . SER A 1 198 ? 15.206 10.995 -21.562 1.00 93.44 198 SER A N 1
ATOM 1565 C CA . SER A 1 198 ? 14.410 11.162 -22.790 1.00 93.44 198 SER A CA 1
ATOM 1566 C C . SER A 1 198 ? 13.494 9.946 -22.969 1.00 93.44 198 SER A C 1
ATOM 1568 O O . SER A 1 198 ? 13.719 8.923 -22.330 1.00 93.44 198 SER A O 1
ATOM 1570 N N . ASN A 1 199 ? 12.493 10.029 -23.844 1.00 95.19 199 ASN A N 1
ATOM 1571 C CA . ASN A 1 199 ? 11.687 8.862 -24.218 1.00 95.19 199 ASN A CA 1
ATOM 1572 C C . ASN A 1 199 ? 12.322 8.117 -25.407 1.00 95.19 199 ASN A C 1
ATOM 1574 O O . ASN A 1 199 ? 13.167 8.678 -26.113 1.00 95.19 199 ASN A O 1
ATOM 1578 N N . GLY A 1 200 ? 11.892 6.887 -25.676 1.00 95.44 200 GLY A N 1
ATOM 1579 C CA . GLY A 1 200 ? 12.347 6.138 -26.845 1.00 95.44 200 GLY A CA 1
ATOM 1580 C C . GLY A 1 200 ? 12.130 4.635 -26.748 1.00 95.44 200 GLY A C 1
ATOM 1581 O O . GLY A 1 200 ? 11.520 4.143 -25.801 1.00 95.44 200 GLY A O 1
ATOM 1582 N N . TYR A 1 201 ? 12.668 3.928 -27.742 1.00 97.00 201 TYR A N 1
ATOM 1583 C CA . TYR A 1 201 ? 12.529 2.487 -27.946 1.00 97.00 201 TYR A CA 1
ATOM 1584 C C . TYR A 1 201 ? 12.737 1.659 -26.670 1.00 97.00 201 TYR A C 1
ATOM 1586 O O . TYR A 1 201 ? 11.879 0.849 -26.330 1.00 97.00 201 TYR A O 1
ATOM 1594 N N . CYS A 1 202 ? 13.791 1.923 -25.893 1.00 98.12 202 CYS A N 1
ATOM 1595 C CA . CYS A 1 202 ? 14.068 1.164 -24.672 1.00 98.12 202 CYS A CA 1
ATOM 1596 C C . CYS A 1 202 ? 12.964 1.328 -23.616 1.00 98.12 202 CYS A C 1
ATOM 1598 O O . CYS A 1 202 ? 12.609 0.369 -22.939 1.00 98.12 202 CYS A O 1
ATOM 1600 N N . LEU A 1 203 ? 12.382 2.527 -23.489 1.00 97.75 203 LEU A N 1
ATOM 1601 C CA . LEU A 1 203 ? 11.289 2.785 -22.545 1.00 97.75 203 LEU A CA 1
ATOM 1602 C C . LEU A 1 203 ? 9.933 2.285 -23.052 1.00 97.75 203 LEU A C 1
ATOM 1604 O O . LEU A 1 203 ? 9.064 1.980 -22.234 1.00 97.75 203 LEU A O 1
ATOM 1608 N N . TYR A 1 204 ? 9.748 2.162 -24.369 1.00 98.38 204 TYR A N 1
ATOM 1609 C CA . TYR A 1 204 ? 8.590 1.469 -24.936 1.00 98.38 204 TYR A CA 1
ATOM 1610 C C . TYR A 1 204 ? 8.629 -0.020 -24.580 1.00 98.38 204 TYR A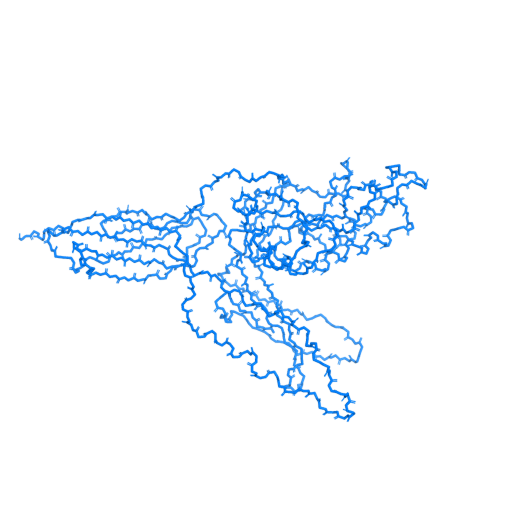 C 1
ATOM 1612 O O . TYR A 1 204 ? 7.648 -0.545 -24.053 1.00 98.38 204 TYR A O 1
ATOM 1620 N N . GLU A 1 205 ? 9.776 -0.675 -24.776 1.00 98.69 205 GLU A N 1
ATOM 1621 C CA . GLU A 1 205 ? 9.946 -2.093 -24.444 1.00 98.69 205 GLU A CA 1
ATOM 1622 C C . GLU A 1 205 ? 9.870 -2.347 -22.932 1.00 98.69 205 GLU A C 1
ATOM 1624 O O . GLU A 1 205 ? 9.178 -3.273 -22.505 1.00 98.69 205 GLU A O 1
ATOM 1629 N N . SER A 1 206 ? 10.462 -1.485 -22.092 1.00 98.44 206 SER A N 1
ATOM 1630 C CA . SER A 1 206 ? 10.290 -1.563 -20.631 1.00 98.44 206 SER A CA 1
ATOM 1631 C C . SER A 1 206 ? 8.827 -1.438 -20.208 1.00 98.44 206 SER A C 1
ATOM 1633 O O . SER A 1 206 ? 8.373 -2.203 -19.355 1.00 98.44 206 SER A O 1
ATOM 1635 N N . TYR A 1 207 ? 8.070 -0.503 -20.794 1.00 98.56 207 TYR A N 1
ATOM 1636 C CA . TYR A 1 207 ? 6.643 -0.363 -20.502 1.00 98.56 207 TYR A CA 1
ATOM 1637 C C . TYR A 1 207 ? 5.876 -1.628 -20.907 1.00 98.56 207 TYR A C 1
ATOM 1639 O O . TYR A 1 207 ? 5.144 -2.180 -20.090 1.00 98.56 207 TYR A O 1
ATOM 1647 N N . LEU A 1 208 ? 6.081 -2.147 -22.124 1.00 98.56 208 LEU A N 1
ATOM 1648 C CA . LEU A 1 208 ? 5.415 -3.368 -22.592 1.00 98.56 208 LEU A CA 1
ATOM 1649 C C . LEU A 1 208 ? 5.768 -4.591 -21.738 1.00 98.56 208 LEU A C 1
ATOM 1651 O O . LEU A 1 208 ? 4.880 -5.376 -21.402 1.00 98.56 208 LEU A O 1
ATOM 1655 N N . ALA A 1 209 ? 7.036 -4.748 -21.352 1.00 98.50 209 ALA A N 1
ATOM 1656 C CA . ALA A 1 209 ? 7.475 -5.807 -20.450 1.00 98.50 209 ALA A CA 1
ATOM 1657 C C . ALA A 1 209 ? 6.770 -5.707 -19.090 1.00 98.50 209 ALA A C 1
ATOM 1659 O O . ALA A 1 209 ? 6.207 -6.692 -18.609 1.00 98.50 209 ALA A O 1
ATOM 1660 N N . MET A 1 210 ? 6.703 -4.503 -18.517 1.00 98.38 210 MET A N 1
ATOM 1661 C CA . MET A 1 210 ? 5.976 -4.252 -17.274 1.00 98.38 210 MET A CA 1
ATOM 1662 C C . MET A 1 210 ? 4.480 -4.539 -17.415 1.00 98.38 210 MET A C 1
ATOM 1664 O O . MET A 1 210 ? 3.924 -5.211 -16.554 1.00 98.38 210 MET A O 1
ATOM 1668 N N . LYS A 1 211 ? 3.822 -4.136 -18.511 1.00 97.81 211 LYS A N 1
ATOM 1669 C CA . LYS A 1 211 ? 2.396 -4.428 -18.750 1.00 97.81 211 LYS A CA 1
ATOM 1670 C C . LYS A 1 211 ? 2.096 -5.911 -18.974 1.00 97.81 211 LYS A C 1
ATOM 1672 O O . LYS A 1 211 ? 0.941 -6.302 -18.852 1.00 97.81 211 LYS A O 1
ATOM 1677 N N . ARG A 1 212 ? 3.085 -6.757 -19.287 1.00 97.81 212 ARG A N 1
ATOM 1678 C CA . ARG A 1 212 ? 2.905 -8.224 -19.295 1.00 97.81 212 ARG A CA 1
ATOM 1679 C C . ARG A 1 212 ? 2.870 -8.795 -17.873 1.00 97.81 212 ARG A C 1
ATOM 1681 O O . ARG A 1 212 ? 2.152 -9.762 -17.635 1.00 97.81 212 ARG A O 1
ATOM 1688 N N . LEU A 1 213 ? 3.607 -8.189 -16.941 1.00 97.06 213 LEU A N 1
ATOM 1689 C CA . LEU A 1 213 ? 3.734 -8.635 -15.548 1.00 97.06 213 LEU A CA 1
ATOM 1690 C C . LEU A 1 213 ? 2.691 -8.003 -14.613 1.00 97.06 213 LEU A C 1
ATOM 1692 O O . LEU A 1 213 ? 2.183 -8.657 -13.705 1.00 97.06 213 LEU A O 1
ATOM 1696 N N . GLU A 1 214 ? 2.370 -6.731 -14.831 1.00 96.25 214 GLU A N 1
ATOM 1697 C CA . GLU A 1 214 ? 1.533 -5.909 -13.968 1.00 96.25 214 GLU A CA 1
ATOM 1698 C C . GLU A 1 214 ? 0.266 -5.455 -14.702 1.00 96.25 214 GLU A C 1
ATOM 1700 O O . GLU A 1 214 ? 0.311 -4.668 -15.650 1.00 96.25 214 GLU A O 1
ATOM 1705 N N . GLN A 1 215 ? -0.875 -5.958 -14.232 1.00 94.00 215 GLN A N 1
ATOM 1706 C CA . GLN A 1 215 ? -2.189 -5.729 -14.841 1.00 94.00 215 GLN A CA 1
ATOM 1707 C C . GLN A 1 215 ? -3.075 -4.777 -14.031 1.00 94.00 215 GLN A C 1
ATOM 1709 O O . GLN A 1 215 ? -4.069 -4.279 -14.554 1.00 94.00 215 GLN A O 1
ATOM 1714 N N . VAL A 1 216 ? -2.747 -4.537 -12.760 1.00 94.81 216 VAL A N 1
ATOM 1715 C CA . VAL A 1 216 ? -3.597 -3.800 -11.815 1.00 94.81 216 VAL A CA 1
ATOM 1716 C C . VAL A 1 216 ? -3.012 -2.429 -11.500 1.00 94.81 216 VAL A C 1
ATOM 1718 O O . VAL A 1 216 ? -3.727 -1.431 -11.537 1.00 94.81 216 VAL A O 1
ATOM 1721 N N . ARG A 1 217 ? -1.720 -2.369 -11.171 1.00 97.94 217 ARG A N 1
ATOM 1722 C CA . ARG A 1 217 ? -1.028 -1.137 -10.771 1.00 97.94 217 ARG A CA 1
ATOM 1723 C C . ARG A 1 217 ? -0.547 -0.358 -12.002 1.00 97.94 217 ARG A C 1
ATOM 1725 O O . ARG A 1 217 ? -0.037 -0.970 -12.941 1.00 97.94 217 ARG A O 1
ATOM 1732 N N . PRO A 1 218 ? -0.674 0.978 -12.022 1.00 97.94 218 PRO A N 1
ATOM 1733 C CA . PRO A 1 218 ? -0.215 1.776 -13.143 1.00 97.94 218 PRO A CA 1
ATOM 1734 C C . PRO A 1 218 ? 1.310 1.726 -13.286 1.00 97.94 218 PRO A C 1
ATOM 1736 O O . PRO A 1 218 ? 2.056 1.779 -12.302 1.00 97.94 218 PRO A O 1
ATOM 1739 N N . VAL A 1 219 ? 1.751 1.660 -14.541 1.00 98.19 219 VAL A N 1
ATOM 1740 C CA . VAL A 1 219 ? 3.149 1.780 -14.958 1.00 98.19 219 VAL A CA 1
ATOM 1741 C C . VAL A 1 219 ? 3.348 3.171 -15.545 1.00 98.19 219 VAL A C 1
ATOM 1743 O O . VAL A 1 219 ? 2.735 3.531 -16.544 1.00 98.19 219 VAL A O 1
ATOM 1746 N N . LEU A 1 220 ? 4.186 3.971 -14.904 1.00 96.75 220 LEU A N 1
ATOM 1747 C CA . LEU A 1 220 ? 4.318 5.400 -15.126 1.00 96.75 220 LEU A CA 1
ATOM 1748 C C . LEU A 1 220 ? 5.635 5.734 -15.813 1.00 96.75 220 LEU A C 1
ATOM 1750 O O . LEU A 1 220 ? 6.686 5.160 -15.523 1.00 96.75 220 LEU A O 1
ATOM 1754 N N . TYR A 1 221 ? 5.583 6.761 -16.647 1.00 95.56 221 TYR A N 1
ATOM 1755 C CA . TYR A 1 221 ? 6.751 7.513 -17.058 1.00 95.56 221 TYR A CA 1
ATOM 1756 C C . TYR A 1 221 ? 6.329 8.965 -17.331 1.00 95.56 221 TYR A C 1
ATOM 1758 O O . TYR A 1 221 ? 5.888 9.291 -18.432 1.00 95.56 221 TYR A O 1
ATOM 1766 N N . PRO A 1 222 ? 6.449 9.873 -16.342 1.00 84.50 222 PRO A N 1
ATOM 1767 C CA . PRO A 1 222 ? 5.933 11.241 -16.467 1.00 84.50 222 PRO A CA 1
ATOM 1768 C C . PRO A 1 222 ? 6.529 12.040 -17.638 1.00 84.50 222 PRO A C 1
ATOM 1770 O O . PRO A 1 222 ? 5.889 12.947 -18.163 1.00 84.50 222 PRO A O 1
ATOM 1773 N N . ALA A 1 223 ? 7.746 11.693 -18.069 1.00 88.75 223 ALA A N 1
ATOM 1774 C CA . ALA A 1 223 ? 8.423 12.320 -19.202 1.00 88.75 223 ALA A CA 1
ATOM 1775 C C . ALA A 1 223 ? 8.090 11.665 -20.562 1.00 88.75 223 ALA A C 1
ATOM 1777 O O . ALA A 1 223 ? 8.721 11.992 -21.567 1.00 88.75 223 ALA A O 1
ATOM 1778 N N . ALA A 1 224 ? 7.059 10.810 -20.631 1.00 90.56 224 ALA A N 1
ATOM 1779 C CA . ALA A 1 224 ? 6.551 10.241 -21.883 1.00 90.56 224 ALA A CA 1
ATOM 1780 C C . ALA A 1 224 ? 6.002 11.300 -22.858 1.00 90.56 224 ALA A C 1
ATOM 1782 O O . ALA A 1 224 ? 5.786 10.996 -24.025 1.00 90.56 224 ALA A O 1
ATOM 1783 N N . ALA A 1 225 ? 5.769 12.538 -22.399 1.00 84.88 225 ALA A N 1
ATOM 1784 C CA . ALA A 1 225 ? 5.291 13.660 -23.213 1.00 84.88 225 ALA A CA 1
ATOM 1785 C C . ALA A 1 225 ? 3.973 13.373 -23.968 1.00 84.88 225 ALA A C 1
ATOM 1787 O O . ALA A 1 225 ? 3.777 13.829 -25.092 1.00 84.88 225 ALA A O 1
ATOM 1788 N N . GLY A 1 226 ? 3.061 12.626 -23.336 1.00 84.06 226 GLY A N 1
ATOM 1789 C CA . GLY A 1 226 ? 1.757 12.262 -23.906 1.00 84.06 226 GLY A CA 1
ATOM 1790 C C . GLY A 1 226 ? 1.781 11.038 -24.824 1.00 84.06 226 GLY A C 1
ATOM 1791 O O . GLY A 1 226 ? 0.751 10.688 -25.395 1.00 84.06 226 GLY A O 1
ATOM 1792 N N . GLU A 1 227 ? 2.930 10.380 -24.967 1.00 94.75 227 GLU A N 1
ATOM 1793 C CA . GLU A 1 227 ? 3.022 9.091 -25.647 1.00 94.75 227 GLU A CA 1
ATOM 1794 C C . GLU A 1 227 ? 2.392 7.965 -24.808 1.00 94.75 227 GLU A C 1
ATOM 1796 O O . GLU A 1 227 ? 2.182 8.087 -23.601 1.00 94.75 227 GLU A O 1
ATOM 1801 N N . TRP A 1 228 ? 2.073 6.852 -25.466 1.00 95.88 228 TRP A N 1
ATOM 1802 C CA . TRP A 1 228 ? 1.272 5.751 -24.920 1.00 95.88 228 TRP A CA 1
ATOM 1803 C C . TRP A 1 228 ? 1.966 4.934 -23.818 1.00 95.88 228 TRP A C 1
ATOM 1805 O O . TRP A 1 228 ? 1.305 4.153 -23.141 1.00 95.88 228 TRP A O 1
ATOM 1815 N N . ASN A 1 229 ? 3.278 5.093 -23.624 1.00 96.75 229 ASN A N 1
ATOM 1816 C CA . ASN A 1 229 ? 4.079 4.305 -22.683 1.00 96.75 229 ASN A CA 1
ATOM 1817 C C . ASN A 1 229 ? 4.063 4.852 -21.243 1.00 96.75 229 ASN A C 1
ATOM 1819 O O . ASN A 1 229 ? 5.055 4.764 -20.518 1.00 96.75 229 ASN A O 1
ATOM 1823 N N . SER A 1 230 ? 2.938 5.432 -20.828 1.00 97.00 230 SER A N 1
ATOM 1824 C CA . SER A 1 230 ? 2.671 5.792 -19.439 1.00 97.00 230 SER A CA 1
ATOM 1825 C C . SER A 1 230 ? 1.184 5.656 -19.153 1.00 97.00 230 SER A C 1
ATOM 1827 O O . SER A 1 230 ? 0.348 6.273 -19.811 1.00 97.00 230 SER A O 1
ATOM 1829 N N . ASP A 1 231 ? 0.865 4.913 -18.102 1.00 96.88 231 ASP A N 1
ATOM 1830 C CA . ASP A 1 231 ? -0.453 4.945 -17.490 1.00 96.88 231 ASP A CA 1
ATOM 1831 C C . ASP A 1 231 ? -0.663 6.301 -16.796 1.00 96.88 231 ASP A C 1
ATOM 1833 O O . ASP A 1 231 ? 0.278 7.070 -16.556 1.00 96.88 231 ASP A O 1
ATOM 1837 N N . ARG A 1 232 ? -1.919 6.601 -16.462 1.00 94.38 232 ARG A N 1
ATOM 1838 C CA . ARG A 1 232 ? -2.283 7.815 -15.731 1.00 94.38 232 ARG A CA 1
ATOM 1839 C C . ARG A 1 232 ? -2.429 7.516 -14.243 1.00 94.38 232 ARG A C 1
ATOM 1841 O O . ARG A 1 232 ? -3.186 6.623 -13.866 1.00 94.38 232 ARG A O 1
ATOM 1848 N N . LEU A 1 233 ? -1.769 8.318 -13.416 1.00 96.56 233 LEU A N 1
ATOM 1849 C CA . LEU A 1 233 ? -1.971 8.372 -11.972 1.00 96.56 233 LEU A CA 1
ATOM 1850 C C . LEU A 1 233 ? -1.840 9.822 -11.511 1.00 96.56 233 LEU A C 1
ATOM 1852 O O . LEU A 1 233 ? -0.798 10.444 -11.712 1.00 96.56 233 LEU A O 1
ATOM 1856 N N . ASP A 1 234 ? -2.889 10.336 -10.886 1.00 96.12 234 ASP A N 1
ATOM 1857 C CA . ASP A 1 234 ? -2.933 11.690 -10.357 1.00 96.12 234 ASP A CA 1
ATOM 1858 C C . ASP A 1 234 ? -2.428 11.651 -8.901 1.00 96.12 234 ASP A C 1
ATOM 1860 O O . ASP A 1 234 ? -2.933 10.891 -8.070 1.00 96.12 234 ASP A O 1
ATOM 1864 N N . TYR A 1 235 ? -1.409 12.454 -8.590 1.00 95.62 235 TYR A N 1
ATOM 1865 C CA . TYR A 1 235 ? -0.894 12.634 -7.233 1.00 95.62 235 TYR A CA 1
ATOM 1866 C C . TYR A 1 235 ? -0.370 14.062 -7.044 1.00 95.62 235 TYR A C 1
ATOM 1868 O O . TYR A 1 235 ? 0.228 14.648 -7.947 1.00 95.62 235 TYR A O 1
ATOM 1876 N N . ALA A 1 236 ? -0.585 14.624 -5.860 1.00 96.12 236 ALA A N 1
ATOM 1877 C CA . ALA A 1 236 ? -0.035 15.903 -5.447 1.00 96.12 236 ALA A CA 1
ATOM 1878 C C . ALA A 1 236 ? 1.371 15.716 -4.863 1.00 96.12 236 ALA A C 1
ATOM 1880 O O . ALA A 1 236 ? 1.650 14.730 -4.184 1.00 96.12 236 ALA A O 1
ATOM 1881 N N . THR A 1 237 ? 2.254 16.689 -5.080 1.00 95.38 237 THR A N 1
ATOM 1882 C CA . THR A 1 237 ? 3.589 16.749 -4.449 1.00 95.38 237 THR A CA 1
ATOM 1883 C C . THR A 1 237 ? 3.601 17.616 -3.190 1.00 95.38 237 THR A C 1
ATOM 1885 O O . THR A 1 237 ? 4.657 17.960 -2.666 1.00 95.38 237 THR A O 1
ATOM 1888 N N . THR A 1 238 ? 2.420 18.028 -2.735 1.00 94.88 238 THR A N 1
ATOM 1889 C CA . THR A 1 238 ? 2.189 18.814 -1.524 1.00 94.88 238 THR A CA 1
ATOM 1890 C C . THR A 1 238 ? 1.429 17.962 -0.518 1.00 94.88 238 THR A C 1
ATOM 1892 O O . THR A 1 238 ? 0.642 17.104 -0.935 1.00 94.88 238 THR A O 1
ATOM 1895 N N . PRO A 1 239 ? 1.612 18.194 0.791 1.00 92.50 239 PRO A N 1
ATOM 1896 C CA . PRO A 1 239 ? 0.880 17.442 1.797 1.00 92.50 239 PRO A CA 1
ATOM 1897 C C . PRO A 1 239 ? -0.627 17.675 1.673 1.00 92.50 239 PRO A C 1
ATOM 1899 O O . PRO A 1 239 ? -1.063 18.721 1.178 1.00 92.50 239 PRO A O 1
ATOM 1902 N N . ALA A 1 240 ? -1.415 16.715 2.156 1.00 87.69 240 ALA A N 1
ATOM 1903 C CA . ALA A 1 240 ? -2.845 16.913 2.315 1.00 87.69 240 ALA A CA 1
ATOM 1904 C C . ALA A 1 240 ? -3.096 18.106 3.253 1.00 87.69 240 ALA A C 1
ATOM 1906 O O . ALA A 1 240 ? -2.387 18.256 4.257 1.00 87.69 240 ALA A O 1
ATOM 1907 N N . PRO A 1 241 ? -4.102 18.955 2.976 1.00 79.69 241 PRO A N 1
ATOM 1908 C CA . PRO A 1 241 ? -4.554 19.921 3.966 1.00 79.69 241 PRO A CA 1
ATOM 1909 C C . PRO A 1 241 ? -4.916 19.177 5.256 1.00 79.69 241 PRO A C 1
ATOM 1911 O O . PRO A 1 241 ? -5.383 18.040 5.205 1.00 79.69 241 PRO A O 1
ATOM 1914 N N . ALA A 1 242 ? -4.682 19.808 6.409 1.00 62.59 242 ALA A N 1
ATOM 1915 C CA . ALA A 1 242 ? -4.928 19.215 7.721 1.00 62.59 242 ALA A CA 1
ATOM 1916 C C . ALA A 1 242 ? -6.423 18.888 7.908 1.00 62.59 242 ALA A C 1
ATOM 1918 O O . ALA A 1 242 ? -7.189 19.678 8.455 1.00 62.59 242 ALA A O 1
ATOM 1919 N N . LEU A 1 243 ? -6.852 17.728 7.421 1.00 51.72 243 LEU A N 1
ATOM 1920 C CA . LEU A 1 243 ? -8.162 17.157 7.688 1.00 51.72 243 LEU A CA 1
ATOM 1921 C C . LEU A 1 243 ? -8.119 16.513 9.075 1.00 51.72 243 LEU A C 1
ATOM 1923 O O . LEU A 1 243 ? -7.118 15.913 9.468 1.00 51.72 243 LEU A O 1
ATOM 1927 N N . ALA A 1 244 ? -9.193 16.713 9.840 1.00 46.97 244 ALA A N 1
ATOM 1928 C CA . ALA A 1 244 ? -9.302 16.375 11.253 1.00 46.97 244 ALA A CA 1
ATOM 1929 C C . ALA A 1 244 ? -8.884 14.920 11.533 1.00 46.97 244 ALA A C 1
ATOM 1931 O O . ALA A 1 244 ? -9.636 13.974 11.303 1.00 46.97 244 ALA A O 1
ATOM 1932 N N . GLN A 1 245 ? -7.672 14.745 12.064 1.00 46.03 245 GLN A N 1
ATOM 1933 C CA . GLN A 1 245 ? -7.220 13.480 12.632 1.00 46.03 245 GLN A CA 1
ATOM 1934 C C . GLN A 1 245 ? -8.042 13.175 13.887 1.00 46.03 245 GLN A C 1
ATOM 1936 O O . GLN A 1 245 ? -7.693 13.612 14.979 1.00 46.03 245 GLN A O 1
ATOM 1941 N N . SER A 1 246 ? -9.160 12.475 13.711 1.00 54.06 246 SER A N 1
ATOM 1942 C CA . SER A 1 246 ? -9.861 11.586 14.656 1.00 54.06 246 SER A CA 1
ATOM 1943 C C . SER A 1 246 ? -11.283 11.408 14.134 1.00 54.06 246 SER A C 1
ATOM 1945 O O . SER A 1 246 ? -12.175 12.212 14.376 1.00 54.06 246 SER A O 1
ATOM 1947 N N . SER A 1 247 ? -11.499 10.343 13.370 1.00 70.06 247 SER A N 1
ATOM 1948 C CA . SER A 1 247 ? -12.821 10.016 12.845 1.00 70.06 247 SER A CA 1
ATOM 1949 C C . SER A 1 247 ? -13.746 9.393 13.894 1.00 70.06 247 SER A C 1
ATOM 1951 O O . SER A 1 247 ? -14.938 9.204 13.648 1.00 70.06 247 SER A O 1
ATOM 1953 N N . VAL A 1 248 ? -13.195 9.039 15.057 1.00 84.50 248 VAL A N 1
ATOM 1954 C CA . VAL A 1 248 ? -13.919 8.351 16.117 1.00 84.50 248 VAL A CA 1
ATOM 1955 C C . VAL A 1 248 ? -14.577 9.377 17.010 1.00 84.50 248 VAL A C 1
ATOM 1957 O O . VAL A 1 248 ? -13.902 10.174 17.656 1.00 84.50 248 VAL A O 1
ATOM 1960 N N . ALA A 1 249 ? -15.900 9.343 17.064 1.00 89.69 249 ALA A N 1
ATOM 1961 C CA . ALA A 1 249 ? -16.670 10.222 17.926 1.00 89.69 249 ALA A CA 1
ATOM 1962 C C . ALA A 1 249 ? -17.553 9.403 18.857 1.00 89.69 249 ALA A C 1
ATOM 1964 O O . ALA A 1 249 ? -18.081 8.356 18.481 1.00 89.69 249 ALA A O 1
ATOM 1965 N N . VAL A 1 250 ? -17.721 9.909 20.075 1.00 92.38 250 VAL A N 1
ATOM 1966 C CA . VAL A 1 250 ? -18.678 9.388 21.046 1.00 92.38 250 VAL A CA 1
ATOM 1967 C C . VAL A 1 250 ? -19.732 10.460 21.267 1.00 92.38 250 VAL A C 1
ATOM 1969 O O . VAL A 1 250 ? -19.418 11.572 21.689 1.00 92.38 250 VAL A O 1
ATOM 1972 N N . ARG A 1 251 ? -20.990 10.134 20.982 1.00 93.31 251 ARG A N 1
ATOM 1973 C CA . ARG A 1 251 ? -22.133 11.031 21.151 1.00 93.31 251 ARG A CA 1
ATOM 1974 C C . ARG A 1 251 ? -23.170 10.381 22.052 1.00 93.31 251 ARG A C 1
ATOM 1976 O O . ARG A 1 251 ? -23.564 9.246 21.820 1.00 93.31 251 ARG A O 1
ATOM 1983 N N . GLN A 1 252 ? -23.668 11.112 23.039 1.00 92.75 252 GLN A N 1
ATOM 1984 C CA . GLN A 1 252 ? -24.786 10.647 23.854 1.00 92.75 252 GLN A CA 1
ATOM 1985 C C . GLN A 1 252 ? -26.088 10.630 23.035 1.00 92.75 252 GLN A C 1
ATOM 1987 O O . GLN A 1 252 ? -26.430 11.624 22.387 1.00 92.75 252 GLN A O 1
ATOM 1992 N N . LEU A 1 253 ? -26.790 9.495 23.053 1.00 91.25 253 LEU A N 1
ATOM 1993 C CA . LEU A 1 253 ? -28.136 9.332 22.492 1.00 91.25 253 LEU A CA 1
ATOM 1994 C C . LEU A 1 253 ? -29.197 9.502 23.579 1.00 91.25 253 LEU A C 1
ATOM 1996 O O . LEU A 1 253 ? -30.173 10.221 23.384 1.00 91.25 253 LEU A O 1
ATOM 2000 N N . ASP A 1 254 ? -28.965 8.871 24.730 1.00 88.38 254 ASP A N 1
ATOM 2001 C CA . ASP A 1 254 ? -29.804 8.956 25.924 1.00 88.38 254 ASP A CA 1
ATOM 2002 C C . ASP A 1 254 ? -28.921 8.877 27.186 1.00 88.38 254 ASP A C 1
ATOM 2004 O O . ASP A 1 254 ? -27.696 8.780 27.116 1.00 88.38 254 ASP A O 1
ATOM 2008 N N . LYS A 1 255 ? -29.521 8.906 28.376 1.00 86.31 255 LYS A N 1
ATOM 2009 C CA . LYS A 1 255 ? -28.847 8.883 29.684 1.00 86.31 255 LYS A CA 1
ATOM 2010 C C . LYS A 1 255 ? -27.804 7.773 29.823 1.00 86.31 255 LYS A C 1
ATOM 2012 O O . LYS A 1 255 ? -26.767 7.998 30.437 1.00 86.31 255 LYS A O 1
ATOM 2017 N N . THR A 1 256 ? -28.086 6.597 29.271 1.00 89.19 256 THR A N 1
ATOM 2018 C CA . THR A 1 256 ? -27.231 5.404 29.366 1.00 89.19 256 THR A CA 1
ATOM 2019 C C . THR A 1 256 ? -26.722 4.919 28.016 1.00 89.19 256 THR A C 1
ATOM 2021 O O . THR A 1 256 ? -25.981 3.942 27.981 1.00 89.19 256 THR A O 1
ATOM 2024 N N . GLU A 1 257 ? -27.120 5.553 26.913 1.00 93.50 257 GLU A N 1
ATOM 2025 C CA . GLU A 1 257 ? -26.819 5.087 25.559 1.00 93.50 257 GLU A CA 1
ATOM 2026 C C . GLU A 1 257 ? -25.928 6.078 24.820 1.00 93.50 257 GLU A C 1
ATOM 2028 O O . GLU A 1 257 ? -26.233 7.269 24.717 1.00 93.50 257 GLU A O 1
ATOM 2033 N N . PHE A 1 258 ? -24.833 5.563 24.270 1.00 94.25 258 PHE A N 1
ATOM 2034 C CA . PHE A 1 258 ? -23.810 6.335 23.579 1.00 94.25 258 PHE A CA 1
ATOM 2035 C C . PHE A 1 258 ? -23.575 5.750 22.193 1.00 94.25 258 PHE A C 1
ATOM 2037 O O . PHE A 1 258 ? -23.298 4.563 22.053 1.00 94.25 258 PHE A O 1
ATOM 2044 N N . LEU A 1 259 ? -23.663 6.581 21.162 1.00 94.19 259 LEU A N 1
ATOM 2045 C CA . LEU A 1 259 ? -23.284 6.226 19.805 1.00 94.19 259 LEU A CA 1
ATOM 2046 C C . LEU A 1 259 ? -21.784 6.442 19.628 1.00 94.19 259 LEU A C 1
ATOM 2048 O O . LEU A 1 259 ? -21.293 7.558 19.794 1.00 94.19 259 LEU A O 1
ATOM 2052 N N . ILE A 1 260 ? -21.077 5.384 19.257 1.00 93.62 260 ILE A N 1
ATOM 2053 C CA . ILE A 1 260 ? -19.678 5.435 18.846 1.00 93.62 260 ILE A CA 1
ATOM 2054 C C . ILE A 1 260 ? -19.658 5.327 17.325 1.00 93.62 260 ILE A C 1
ATOM 2056 O O . ILE A 1 260 ? -20.146 4.340 16.777 1.00 93.62 260 ILE A O 1
ATOM 2060 N N . SER A 1 261 ? -19.130 6.335 16.639 1.00 91.19 261 SER A N 1
ATOM 2061 C CA . SER A 1 261 ? -19.074 6.388 15.173 1.00 91.19 261 SER A CA 1
ATOM 2062 C C . SER A 1 261 ? -17.637 6.381 14.676 1.00 91.19 261 SER A C 1
ATOM 2064 O O . SER A 1 261 ? -16.812 7.103 15.227 1.00 91.19 261 SER A O 1
ATOM 2066 N N . ASN A 1 262 ? -17.367 5.623 13.615 1.00 88.44 262 ASN A N 1
ATOM 2067 C CA . ASN A 1 262 ? -16.123 5.659 12.857 1.00 88.44 262 ASN A CA 1
ATOM 2068 C C . ASN A 1 262 ? -16.342 6.435 11.559 1.00 88.44 262 ASN A C 1
ATOM 2070 O O . ASN A 1 262 ? -16.917 5.915 10.610 1.00 88.44 262 ASN A O 1
ATOM 2074 N N . GLY A 1 263 ? -15.869 7.672 11.506 1.00 83.38 263 GLY A N 1
A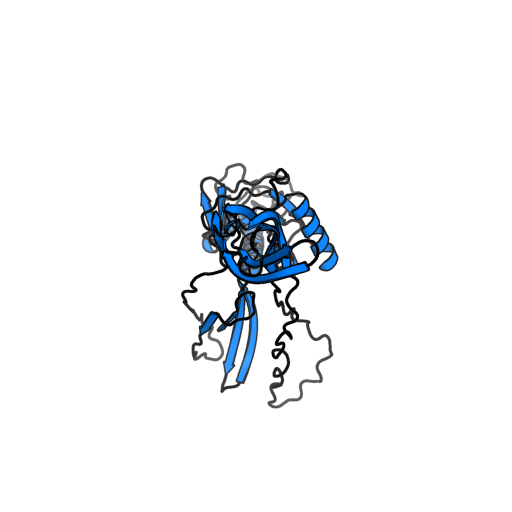TOM 2075 C CA . GLY A 1 263 ? -15.906 8.491 10.296 1.00 83.38 263 GLY A CA 1
ATOM 2076 C C . GLY A 1 263 ? -14.792 8.194 9.283 1.00 83.38 263 GLY A C 1
ATOM 2077 O O . GLY A 1 263 ? -14.695 8.924 8.307 1.00 83.38 263 GLY A O 1
ATOM 2078 N N . SER A 1 264 ? -13.909 7.210 9.520 1.00 81.12 264 SER A N 1
ATOM 2079 C CA . SER A 1 264 ? -12.924 6.814 8.508 1.00 81.12 264 SER A CA 1
ATOM 2080 C C . SER A 1 264 ? -13.639 5.940 7.497 1.00 81.12 264 SER A C 1
ATOM 2082 O O . SER A 1 264 ? -14.347 5.010 7.880 1.00 81.12 264 SER A O 1
ATOM 2084 N N . GLU A 1 265 ? -13.438 6.225 6.217 1.00 79.75 265 GLU A N 1
ATOM 2085 C CA . GLU A 1 265 ? -13.958 5.409 5.120 1.00 79.75 265 GLU A CA 1
ATOM 2086 C C . GLU A 1 265 ? -13.045 4.211 4.808 1.00 79.75 265 GLU A C 1
ATOM 2088 O O . GLU A 1 265 ? -13.475 3.265 4.155 1.00 79.75 265 GLU A O 1
ATOM 2093 N N . LEU A 1 266 ? -11.812 4.197 5.326 1.00 79.75 266 LEU A N 1
ATOM 2094 C CA . LEU A 1 266 ? -10.802 3.181 5.012 1.00 79.75 266 LEU A CA 1
ATOM 2095 C C . LEU A 1 266 ? -10.444 2.272 6.187 1.00 79.75 266 LEU A C 1
ATOM 2097 O O . LEU A 1 266 ? -10.157 1.092 5.987 1.00 79.75 266 LEU A O 1
ATOM 2101 N N . ALA A 1 267 ? -10.406 2.818 7.399 1.00 79.44 267 ALA A N 1
ATOM 2102 C CA . ALA A 1 267 ? -9.848 2.154 8.565 1.00 79.44 267 ALA A CA 1
ATOM 2103 C C . ALA A 1 267 ? -10.958 1.589 9.456 1.00 79.44 267 ALA A C 1
ATOM 2105 O O . ALA A 1 267 ? -11.613 2.361 10.160 1.00 79.44 267 ALA A O 1
ATOM 2106 N N . PRO A 1 268 ? -11.182 0.261 9.489 1.00 79.00 268 PRO A N 1
ATOM 2107 C CA . PRO A 1 268 ? -11.988 -0.324 10.546 1.00 79.00 268 PRO A CA 1
ATOM 2108 C C . PRO A 1 268 ? -11.257 -0.205 11.889 1.00 79.00 268 PRO A C 1
ATOM 2110 O O . PRO A 1 268 ? -10.024 -0.235 11.963 1.00 79.00 268 PRO A O 1
ATOM 2113 N N . ILE A 1 269 ? -12.034 -0.110 12.962 1.00 79.44 269 ILE A N 1
ATOM 2114 C CA . ILE A 1 269 ? -11.544 -0.056 14.337 1.00 79.44 269 ILE A CA 1
ATOM 2115 C C . ILE A 1 269 ? -11.808 -1.413 14.970 1.00 79.44 269 ILE A C 1
ATOM 2117 O O . ILE A 1 269 ? -12.963 -1.757 15.217 1.00 79.44 269 ILE A O 1
ATOM 2121 N N . ASP A 1 270 ? -10.751 -2.167 15.253 1.00 80.38 270 ASP A N 1
ATOM 2122 C CA . ASP A 1 270 ? -10.808 -3.255 16.229 1.00 80.38 270 ASP A CA 1
ATOM 2123 C C . ASP A 1 270 ? -10.348 -2.693 17.574 1.00 80.38 270 ASP A C 1
ATOM 2125 O O . ASP A 1 270 ? -9.162 -2.468 17.804 1.00 80.38 270 ASP A O 1
ATOM 2129 N N . GLY A 1 271 ? -11.309 -2.333 18.416 1.00 85.00 271 GLY A N 1
ATOM 2130 C CA . GLY A 1 271 ? -11.067 -1.550 19.616 1.00 85.00 271 GLY A CA 1
ATOM 2131 C C . GLY A 1 271 ? -11.912 -1.983 20.802 1.00 85.00 271 GLY A C 1
ATOM 2132 O O . GLY A 1 271 ? -12.659 -2.962 20.784 1.00 85.00 271 GLY A O 1
ATOM 2133 N N . VAL A 1 272 ? -11.788 -1.222 21.877 1.00 89.62 272 VAL A N 1
ATOM 2134 C CA . VAL A 1 272 ? -12.468 -1.431 23.147 1.00 89.62 272 VAL A CA 1
ATOM 2135 C C . VAL A 1 272 ? -13.089 -0.106 23.570 1.00 89.62 272 VAL A C 1
ATOM 2137 O O . VAL A 1 272 ? -12.405 0.913 23.617 1.00 89.62 272 VAL A O 1
ATOM 2140 N N . ALA A 1 273 ? -14.387 -0.105 23.879 1.00 92.62 273 ALA A N 1
ATOM 2141 C CA . ALA A 1 273 ? -14.979 0.992 24.641 1.00 92.62 273 ALA A CA 1
ATOM 2142 C C . ALA A 1 273 ? -14.796 0.702 26.117 1.00 92.62 273 ALA A C 1
ATOM 2144 O O . ALA A 1 273 ? -15.374 -0.253 26.635 1.00 92.62 273 ALA A O 1
ATOM 2145 N N . CYS A 1 274 ? -14.059 1.569 26.785 1.00 94.69 274 CYS A N 1
ATOM 2146 C CA . CYS A 1 274 ? -13.943 1.606 28.226 1.00 94.69 274 CYS A CA 1
ATOM 2147 C C . CYS A 1 274 ? -14.935 2.647 28.748 1.00 94.69 274 CYS A C 1
ATOM 2149 O O . CYS A 1 274 ? -14.973 3.770 28.241 1.00 94.69 274 CYS A O 1
ATOM 2151 N N . TYR A 1 275 ? -15.725 2.307 29.763 1.00 95.56 275 TYR A N 1
ATOM 2152 C CA . TYR A 1 275 ? -16.584 3.271 30.446 1.00 95.56 275 TYR A CA 1
ATOM 2153 C C . TYR A 1 275 ? -16.307 3.293 31.948 1.00 95.56 275 TYR A C 1
ATOM 2155 O O . TYR A 1 275 ? -15.996 2.263 32.545 1.00 95.56 275 TYR A O 1
ATOM 2163 N N . ALA A 1 276 ? -16.474 4.460 32.565 1.00 96.00 276 ALA A N 1
ATOM 2164 C CA . ALA A 1 276 ? -16.451 4.638 34.011 1.00 96.00 276 ALA A CA 1
ATOM 2165 C C . ALA A 1 276 ? -17.599 5.558 34.441 1.00 96.00 276 ALA A C 1
ATOM 2167 O O . ALA A 1 276 ? -17.771 6.654 33.915 1.00 96.00 276 ALA A O 1
ATOM 2168 N N . VAL A 1 277 ? -18.387 5.112 35.416 1.00 95.94 277 VAL A N 1
ATOM 2169 C CA . VAL A 1 277 ? -19.498 5.853 36.015 1.00 95.94 277 VAL A CA 1
ATOM 2170 C C . VAL A 1 277 ? -19.072 6.322 37.394 1.00 95.94 277 VAL A C 1
ATOM 2172 O O . VAL A 1 277 ? -18.754 5.512 38.268 1.00 95.94 277 VAL A O 1
ATOM 2175 N N . ARG A 1 278 ? -19.101 7.632 37.618 1.00 95.44 278 ARG A N 1
ATOM 2176 C CA . ARG A 1 278 ? -18.716 8.274 38.874 1.00 95.44 278 ARG A CA 1
ATOM 2177 C C . ARG A 1 278 ? -19.916 8.914 39.554 1.00 95.44 278 ARG A C 1
ATOM 2179 O O . ARG A 1 278 ? -20.757 9.525 38.906 1.00 95.44 278 ARG A O 1
ATOM 2186 N N . VAL A 1 279 ? -19.966 8.821 40.880 1.00 92.44 279 VAL A N 1
ATOM 2187 C CA . VAL A 1 279 ? -20.867 9.608 41.734 1.00 92.44 279 VAL A CA 1
ATOM 2188 C C . VAL A 1 279 ? -19.992 10.414 42.688 1.00 92.44 279 VAL A C 1
ATOM 2190 O O . VAL A 1 279 ? -19.389 9.870 43.615 1.00 92.44 279 VAL A O 1
ATOM 2193 N N . GLY A 1 280 ? -19.874 11.719 42.438 1.00 89.69 280 GLY A N 1
ATOM 2194 C CA . GLY A 1 280 ? -18.864 12.545 43.099 1.00 89.69 280 GLY A CA 1
ATOM 2195 C C . GLY A 1 280 ? -17.454 12.069 42.737 1.00 89.69 280 GLY A C 1
ATOM 2196 O O . GLY A 1 280 ? -17.086 12.055 41.569 1.00 89.69 280 GLY A O 1
ATOM 2197 N N . ARG A 1 281 ? -16.659 11.664 43.736 1.00 89.56 281 ARG A N 1
ATOM 2198 C CA . ARG A 1 281 ? -15.282 11.169 43.528 1.00 89.56 281 ARG A CA 1
ATOM 2199 C C . ARG A 1 281 ? -15.177 9.647 43.386 1.00 89.56 281 ARG A C 1
ATOM 2201 O O . ARG A 1 281 ? -14.101 9.152 43.074 1.00 89.56 281 ARG A O 1
ATOM 2208 N N . SER A 1 282 ? -16.258 8.910 43.635 1.00 92.25 282 SER A N 1
ATOM 2209 C CA . SER A 1 282 ? -16.240 7.446 43.660 1.00 92.25 282 SER A CA 1
ATOM 2210 C C . SER A 1 282 ? -16.666 6.870 42.315 1.00 92.25 282 SER A C 1
ATOM 2212 O O . SER A 1 282 ? -17.737 7.218 41.817 1.00 92.25 282 SER A O 1
ATOM 2214 N N . VAL A 1 283 ? -15.866 5.956 41.761 1.00 94.31 283 VAL A N 1
ATOM 2215 C CA . VAL A 1 283 ? -16.271 5.104 40.634 1.00 94.31 283 VAL A CA 1
ATOM 2216 C C . VAL A 1 283 ? -17.238 4.050 41.169 1.00 94.31 283 VAL A C 1
ATOM 2218 O O . VAL A 1 283 ? -16.910 3.311 42.095 1.00 94.31 283 VAL A O 1
ATOM 2221 N N . VAL A 1 284 ? -18.458 4.021 40.637 1.00 94.44 284 VAL A N 1
ATOM 2222 C CA . VAL A 1 284 ? -19.517 3.093 41.066 1.00 94.44 284 VAL A CA 1
ATOM 2223 C C . VAL A 1 284 ? -19.731 1.954 40.073 1.00 94.44 284 VAL A C 1
ATOM 2225 O O . VAL A 1 284 ? -20.213 0.894 40.468 1.00 94.44 284 VAL A O 1
ATOM 2228 N N . ALA A 1 285 ? -19.364 2.144 38.807 1.00 93.62 285 ALA A N 1
ATOM 2229 C CA . ALA A 1 285 ? -19.357 1.109 37.782 1.00 93.62 285 ALA A CA 1
ATOM 2230 C C . ALA A 1 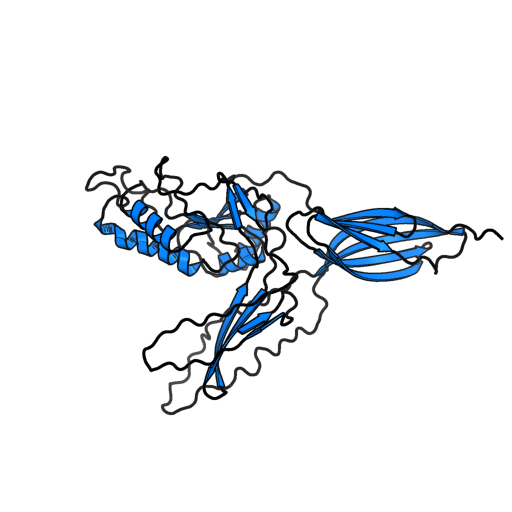285 ? -18.273 1.418 36.748 1.00 93.62 285 ALA A C 1
ATOM 2232 O O . ALA A 1 285 ? -18.060 2.577 36.412 1.00 93.62 285 ALA A O 1
ATOM 2233 N N . GLU A 1 286 ? -17.624 0.390 36.226 1.00 95.81 286 GLU A N 1
ATOM 2234 C CA . GLU A 1 286 ? -16.682 0.485 35.114 1.00 95.81 286 GLU A CA 1
ATOM 2235 C C . GLU A 1 286 ? -16.736 -0.811 34.308 1.00 95.81 286 GLU A C 1
ATOM 2237 O O . GLU A 1 286 ? -17.228 -1.832 34.804 1.00 95.81 286 GLU A O 1
ATOM 2242 N N . GLY A 1 287 ? -16.289 -0.765 33.061 1.00 93.88 287 GLY A N 1
ATOM 2243 C CA . GLY A 1 287 ? -16.254 -1.941 32.208 1.00 93.88 287 GLY A CA 1
ATOM 2244 C C . GLY A 1 287 ? -15.670 -1.662 30.835 1.00 93.88 287 GLY A C 1
ATOM 2245 O O . GLY A 1 287 ? -15.464 -0.514 30.439 1.00 93.88 287 GLY A O 1
ATOM 2246 N N . GLU A 1 288 ? -15.421 -2.748 30.113 1.00 94.38 288 GLU A N 1
ATOM 2247 C CA . GLU A 1 288 ? -14.856 -2.742 28.770 1.00 94.38 288 GLU A CA 1
ATOM 2248 C C . GLU A 1 288 ? -15.740 -3.558 27.825 1.00 94.38 288 GLU A C 1
ATOM 2250 O O . GLU A 1 288 ? -16.181 -4.659 28.159 1.00 94.38 288 GLU A O 1
ATOM 2255 N N . VAL A 1 289 ? -15.979 -3.035 26.623 1.00 91.50 289 VAL A N 1
ATOM 2256 C CA . VAL A 1 289 ? -16.733 -3.721 25.570 1.00 91.50 289 VAL A CA 1
ATOM 2257 C C . VAL A 1 289 ? -15.886 -3.768 24.308 1.00 91.50 289 VAL A C 1
ATOM 2259 O O . VAL A 1 289 ? -15.638 -2.738 23.680 1.00 91.50 289 VAL A O 1
ATOM 2262 N N . LYS A 1 290 ? -15.473 -4.979 23.912 1.00 88.19 290 LYS A N 1
ATOM 2263 C CA . LYS A 1 290 ? -14.813 -5.204 22.620 1.00 88.19 290 LYS A CA 1
ATOM 2264 C C . LYS A 1 290 ? -15.747 -4.822 21.477 1.00 88.19 290 LYS A C 1
ATOM 2266 O O . LYS A 1 290 ? -16.926 -5.206 21.444 1.00 88.19 290 LYS A O 1
ATOM 2271 N N . MET A 1 291 ? -15.210 -4.097 20.511 1.00 85.25 291 MET A N 1
ATOM 2272 C CA . MET A 1 291 ? -15.934 -3.725 19.316 1.00 85.25 291 MET A CA 1
ATOM 2273 C C . MET A 1 291 ? -15.076 -3.795 18.073 1.00 85.25 291 MET A C 1
ATOM 2275 O O . MET A 1 291 ? -13.972 -3.276 18.030 1.00 85.25 291 MET A O 1
ATOM 2279 N N . MET A 1 292 ? -15.676 -4.364 17.037 1.00 83.69 292 MET A N 1
ATOM 2280 C CA . MET A 1 292 ? -15.256 -4.145 15.671 1.00 83.69 292 MET A CA 1
ATOM 2281 C C . MET A 1 292 ? -16.225 -3.132 15.068 1.00 83.69 292 MET A C 1
ATOM 2283 O O . MET A 1 292 ? -17.434 -3.374 15.027 1.00 83.69 292 MET A O 1
ATOM 2287 N N . LEU A 1 293 ? -15.706 -1.979 14.668 1.00 83.50 293 LEU A N 1
ATOM 2288 C CA . LEU A 1 293 ? -16.444 -0.931 13.981 1.00 83.50 293 LEU A CA 1
ATOM 2289 C C . LEU A 1 293 ? -15.907 -0.857 12.554 1.00 83.50 293 LEU A C 1
ATOM 2291 O O . LEU A 1 293 ? -14.769 -0.444 12.333 1.00 83.50 293 LEU A O 1
ATOM 2295 N N . ALA A 1 294 ? -16.716 -1.264 11.579 1.00 82.50 294 ALA A N 1
ATOM 2296 C CA . ALA A 1 294 ? -16.362 -1.107 10.174 1.00 82.50 294 ALA A CA 1
ATOM 2297 C C . ALA A 1 294 ? -16.137 0.377 9.829 1.00 82.50 294 ALA A C 1
ATOM 2299 O O . ALA A 1 294 ? -16.627 1.277 10.526 1.00 82.50 294 ALA A O 1
ATOM 2300 N N . ALA A 1 295 ? -15.404 0.631 8.751 1.00 81.88 295 ALA A N 1
ATOM 2301 C CA . ALA A 1 295 ? -15.272 1.967 8.188 1.00 81.88 295 ALA A CA 1
ATOM 2302 C C . ALA A 1 295 ? -16.657 2.582 7.892 1.00 81.88 295 ALA A C 1
ATOM 2304 O O . ALA A 1 295 ? -17.566 1.884 7.440 1.00 81.88 295 ALA A O 1
ATOM 2305 N N . GLY A 1 296 ? -16.845 3.860 8.224 1.00 83.69 296 GLY A N 1
ATOM 2306 C CA . GLY A 1 296 ? -18.100 4.599 8.047 1.00 83.69 296 GLY A CA 1
ATOM 2307 C C . GLY A 1 296 ? -19.267 4.146 8.935 1.00 83.69 296 GLY A C 1
ATOM 2308 O O . GLY A 1 296 ? -20.381 4.645 8.779 1.00 83.69 296 GLY A O 1
ATOM 2309 N N . SER A 1 297 ? -19.060 3.184 9.840 1.00 88.12 297 SER A N 1
ATOM 2310 C CA . SER A 1 297 ? -20.136 2.592 10.643 1.00 88.12 297 SER A CA 1
ATOM 2311 C C . SER A 1 297 ? -20.266 3.218 12.034 1.00 88.12 297 SER A C 1
ATOM 2313 O O . SER A 1 297 ? -19.442 4.021 12.476 1.00 88.12 297 SER A O 1
ATOM 2315 N N . SER A 1 298 ? -21.320 2.835 12.754 1.00 91.62 298 SER A N 1
ATOM 2316 C CA . SER A 1 298 ? -21.535 3.231 14.143 1.00 91.62 298 SER A CA 1
ATOM 2317 C C . SER A 1 298 ? -22.071 2.076 14.978 1.00 91.62 298 SER A C 1
ATOM 2319 O O . SER A 1 298 ? -22.790 1.221 14.462 1.00 91.62 298 SER A O 1
ATOM 2321 N N . ARG A 1 299 ? -21.778 2.083 16.278 1.00 93.00 299 ARG A N 1
ATOM 2322 C CA . ARG A 1 299 ? -22.291 1.110 17.246 1.00 93.00 299 ARG A CA 1
ATOM 2323 C C . ARG A 1 299 ? -22.743 1.811 18.520 1.00 93.00 299 ARG A C 1
ATOM 2325 O O . ARG A 1 299 ? -22.078 2.725 18.999 1.00 93.00 299 ARG A O 1
ATOM 2332 N N . THR A 1 300 ? -23.848 1.347 19.090 1.00 94.19 300 THR A N 1
ATOM 2333 C CA . THR A 1 300 ? -24.330 1.825 20.389 1.00 94.19 300 THR A CA 1
ATOM 2334 C C . THR A 1 300 ? -23.640 1.079 21.531 1.00 94.19 300 THR A C 1
ATOM 2336 O O . THR A 1 300 ? -23.542 -0.150 21.518 1.00 94.19 300 THR A O 1
ATOM 2339 N N . LEU A 1 301 ? -23.181 1.833 22.527 1.00 94.56 301 LEU A N 1
ATOM 2340 C CA . LEU A 1 301 ? -22.719 1.373 23.829 1.00 94.56 301 LEU A CA 1
ATOM 2341 C C . LEU A 1 301 ? -23.777 1.723 24.879 1.00 94.56 301 LEU A C 1
ATOM 2343 O O . LEU A 1 301 ? -24.148 2.888 25.021 1.00 94.56 301 LEU A O 1
ATOM 2347 N N . THR A 1 302 ? -24.204 0.731 25.654 1.00 94.44 302 THR A N 1
ATOM 2348 C CA . THR A 1 302 ? -25.088 0.933 26.806 1.00 94.44 302 THR A CA 1
ATOM 2349 C C . THR A 1 302 ? -24.276 0.828 28.093 1.00 94.44 302 THR A C 1
ATOM 2351 O O . THR A 1 302 ? -23.616 -0.182 28.332 1.00 94.44 302 THR A O 1
ATOM 2354 N N . VAL A 1 303 ? -24.324 1.867 28.925 1.00 93.56 303 VAL A N 1
ATOM 2355 C CA . VAL A 1 303 ? -23.581 1.953 30.187 1.00 93.56 303 VAL A CA 1
ATOM 2356 C C . VAL A 1 303 ? -24.523 1.713 31.373 1.00 93.56 303 VAL A C 1
ATOM 2358 O O . VAL A 1 303 ? -25.501 2.450 31.532 1.00 93.56 303 VAL A O 1
ATOM 2361 N N . PRO A 1 304 ? -24.245 0.723 32.241 1.00 92.00 304 PRO A N 1
ATOM 2362 C CA . PRO A 1 304 ? -25.092 0.432 33.391 1.00 92.00 304 PRO A CA 1
ATOM 2363 C C . PRO A 1 304 ? -24.962 1.507 34.480 1.00 92.00 304 PRO A C 1
ATOM 2365 O O . PRO A 1 304 ? -23.867 1.808 34.957 1.00 92.00 304 PRO A O 1
ATOM 2368 N N . ILE A 1 305 ? -26.101 2.039 34.934 1.00 90.38 305 ILE A N 1
ATOM 2369 C CA . ILE A 1 305 ? -26.196 3.012 36.044 1.00 90.38 305 ILE A CA 1
ATOM 2370 C C . ILE A 1 305 ? -26.978 2.458 37.247 1.00 90.38 305 ILE A C 1
ATOM 2372 O O . ILE A 1 305 ? -27.465 3.206 38.101 1.00 90.38 305 ILE A O 1
ATOM 2376 N N . ASP A 1 306 ? -27.119 1.137 37.344 1.00 89.12 306 ASP A N 1
ATOM 2377 C CA . ASP A 1 306 ? -27.919 0.475 38.385 1.00 89.12 306 ASP A CA 1
ATOM 2378 C C . ASP A 1 306 ? -27.396 0.786 39.789 1.00 89.12 306 ASP A C 1
ATOM 2380 O O . ASP A 1 306 ? -28.173 1.023 40.714 1.00 89.12 306 ASP A O 1
ATOM 2384 N N . LYS A 1 307 ? -26.069 0.897 39.915 1.00 89.06 307 LYS A N 1
ATOM 2385 C CA . LYS A 1 307 ? -25.361 1.232 41.158 1.00 89.06 307 LYS A CA 1
ATOM 2386 C C . LYS A 1 307 ? -25.452 2.713 41.550 1.00 89.06 307 LYS A C 1
ATOM 2388 O O . LYS A 1 307 ? -25.068 3.075 42.662 1.00 89.06 307 LYS A O 1
ATOM 2393 N N . VAL A 1 308 ? -25.978 3.579 40.680 1.00 88.75 308 VAL A N 1
ATOM 2394 C CA . VAL A 1 308 ? -26.284 4.972 41.029 1.00 88.75 308 VAL A CA 1
ATOM 2395 C C . VAL A 1 308 ? -27.588 4.995 41.827 1.00 88.75 308 VAL A C 1
ATOM 2397 O O . VAL A 1 308 ? -28.593 4.424 41.405 1.00 88.75 308 VAL A O 1
ATOM 2400 N N . LYS A 1 309 ? -27.590 5.651 42.993 1.00 88.19 309 LYS A N 1
ATOM 2401 C CA . LYS A 1 309 ? -28.804 5.811 43.810 1.00 88.19 309 LYS A CA 1
ATOM 2402 C C . LYS A 1 309 ? -29.768 6.812 43.168 1.00 88.19 309 LYS A C 1
ATOM 2404 O O . LYS A 1 309 ? -29.343 7.812 42.593 1.00 88.19 309 LYS A O 1
ATOM 2409 N N . ASP A 1 310 ? -31.062 6.580 43.340 1.00 87.44 310 ASP A N 1
ATOM 2410 C CA . ASP A 1 310 ? -32.124 7.478 42.889 1.00 87.44 310 ASP A CA 1
ATOM 2411 C C . ASP A 1 310 ? -31.935 8.916 43.390 1.00 87.44 310 ASP A C 1
ATOM 2413 O O . ASP A 1 310 ? -31.633 9.168 44.560 1.00 87.44 310 ASP A O 1
ATOM 2417 N N . GLY A 1 311 ? -32.113 9.882 42.490 1.00 84.56 311 GLY A N 1
ATOM 2418 C CA . GLY A 1 311 ? -31.925 11.303 42.770 1.00 84.56 311 GLY A CA 1
ATOM 2419 C C . GLY A 1 311 ? -30.467 11.753 42.895 1.00 84.56 311 GLY A C 1
ATOM 2420 O O . GLY A 1 311 ? -30.240 12.904 43.268 1.00 84.56 311 GLY A O 1
ATOM 2421 N N . LYS A 1 312 ? -29.475 10.892 42.619 1.00 91.12 312 LYS A N 1
ATOM 2422 C CA . LYS A 1 312 ? -28.059 11.288 42.573 1.00 91.12 312 LYS A CA 1
ATOM 2423 C C . LYS A 1 312 ? -27.624 11.667 41.159 1.00 91.12 312 LYS A C 1
ATOM 2425 O O . LYS A 1 312 ? -28.013 11.027 40.181 1.00 91.12 312 LYS A O 1
ATOM 2430 N N . ALA A 1 313 ? -26.792 12.705 41.092 1.00 92.75 313 ALA A N 1
ATOM 2431 C CA . ALA A 1 313 ? -26.029 13.050 39.903 1.00 92.75 313 ALA A CA 1
ATOM 2432 C C . ALA A 1 313 ? -24.873 12.061 39.708 1.00 92.75 313 ALA A C 1
ATOM 2434 O O . ALA A 1 313 ? -24.335 11.524 40.683 1.00 92.75 313 ALA A O 1
ATOM 2435 N N . TYR A 1 314 ? -24.514 11.831 38.455 1.00 94.19 314 TYR A N 1
ATOM 2436 C CA . TYR A 1 314 ? -23.418 10.968 38.049 1.00 94.19 314 TYR A CA 1
ATOM 2437 C C . TYR A 1 314 ? -22.717 11.545 36.817 1.00 94.19 314 TYR A C 1
ATOM 2439 O O . TYR A 1 314 ? -23.307 12.329 36.077 1.00 94.19 314 TYR A O 1
ATOM 2447 N N . THR A 1 315 ? -21.490 11.096 36.588 1.00 95.00 315 THR A N 1
ATOM 2448 C CA . THR A 1 315 ? -20.689 11.415 35.403 1.00 95.00 315 THR A CA 1
ATOM 2449 C C . THR A 1 315 ? -20.274 10.109 34.737 1.00 95.00 315 THR A C 1
ATOM 2451 O O . THR A 1 315 ? -19.826 9.192 35.426 1.00 95.00 315 THR A O 1
ATOM 2454 N N . ILE A 1 316 ? -20.441 10.002 33.422 1.00 95.44 316 ILE A N 1
ATOM 2455 C CA . ILE A 1 316 ? -19.992 8.869 32.609 1.00 95.44 316 ILE A CA 1
ATOM 2456 C C . ILE A 1 316 ? -18.823 9.336 31.750 1.00 95.44 316 ILE A C 1
ATOM 2458 O O . ILE A 1 316 ? -18.970 10.237 30.931 1.00 95.44 316 ILE A O 1
ATOM 2462 N N . GLU A 1 317 ? -17.674 8.701 31.927 1.00 95.31 317 GLU A N 1
ATOM 2463 C CA . GLU A 1 317 ? -16.510 8.829 31.055 1.00 95.31 317 GLU A CA 1
ATOM 2464 C C . GLU A 1 317 ? -16.515 7.640 30.093 1.00 95.31 317 GLU A C 1
ATOM 2466 O O . GLU A 1 317 ? -16.557 6.494 30.538 1.00 95.31 317 GLU A O 1
ATOM 2471 N N . VAL A 1 318 ? -16.478 7.897 28.786 1.00 94.75 318 VAL A N 1
ATOM 2472 C CA . VAL A 1 318 ? -16.330 6.875 27.741 1.00 94.75 318 VAL A CA 1
ATOM 2473 C C . VAL A 1 318 ? -15.031 7.135 26.994 1.00 94.75 318 VAL A C 1
ATOM 2475 O O . VAL A 1 318 ? -14.780 8.252 26.539 1.00 94.75 318 VAL A O 1
ATOM 2478 N N . ARG A 1 319 ? -14.212 6.097 26.842 1.00 93.44 319 ARG A N 1
ATOM 2479 C CA . ARG A 1 319 ? -12.977 6.110 26.055 1.00 93.44 319 ARG A CA 1
ATOM 2480 C C . ARG A 1 319 ? -13.030 5.000 25.021 1.00 93.44 319 ARG A C 1
ATOM 2482 O O . ARG A 1 319 ? -13.374 3.872 25.356 1.00 93.44 319 ARG A O 1
ATOM 2489 N N . VAL A 1 320 ? -12.689 5.316 23.780 1.00 91.00 320 VAL A N 1
ATOM 2490 C CA . VAL A 1 320 ? -12.492 4.320 22.725 1.00 91.00 320 VAL A CA 1
ATOM 2491 C C . VAL A 1 320 ? -11.000 4.133 22.550 1.00 91.00 320 VAL A C 1
ATOM 2493 O O . VAL A 1 320 ? -10.278 5.082 22.246 1.00 91.00 320 VAL A O 1
ATOM 2496 N N . GLU A 1 321 ? -10.547 2.911 22.767 1.00 89.44 321 GLU A N 1
ATOM 2497 C CA . GLU A 1 321 ? -9.149 2.514 22.723 1.00 89.44 321 GLU A CA 1
ATOM 2498 C C . GLU A 1 321 ? -8.952 1.468 21.628 1.00 89.44 321 GLU A C 1
ATOM 2500 O O . GLU A 1 321 ? -9.823 0.634 21.399 1.00 89.44 321 GLU A O 1
ATOM 2505 N N . GLN A 1 322 ? -7.811 1.484 20.953 1.00 81.75 322 GLN A N 1
ATOM 2506 C CA . GLN A 1 322 ? -7.445 0.473 19.965 1.00 81.75 322 GLN A CA 1
ATOM 2507 C C . GLN A 1 322 ? -6.062 -0.088 20.306 1.00 81.75 322 GLN A C 1
ATOM 2509 O O . GLN A 1 322 ? -5.156 0.708 20.576 1.00 81.75 322 GLN A O 1
ATOM 2514 N N . PRO A 1 323 ? -5.875 -1.421 20.325 1.00 70.56 323 PRO A N 1
ATOM 2515 C CA . PRO A 1 323 ? -4.548 -2.012 20.446 1.00 70.56 323 PRO A CA 1
ATOM 2516 C C . PRO A 1 323 ? -3.665 -1.529 19.295 1.00 70.56 323 PRO A C 1
ATOM 2518 O O . PRO A 1 323 ? -4.097 -1.560 18.143 1.00 70.56 323 PRO A O 1
ATOM 2521 N N . ASP A 1 324 ? -2.446 -1.083 19.592 1.00 64.19 324 ASP A N 1
ATOM 2522 C CA . ASP A 1 324 ? -1.459 -0.852 18.538 1.00 64.19 324 ASP A CA 1
ATOM 2523 C C . ASP A 1 324 ? -1.083 -2.219 17.939 1.00 64.19 324 ASP A C 1
ATOM 2525 O O . ASP A 1 324 ? -0.654 -3.102 18.694 1.00 64.19 324 ASP A O 1
ATOM 2529 N N . PRO A 1 325 ? -1.306 -2.467 16.635 1.00 57.38 325 PRO A N 1
ATOM 2530 C CA . PRO A 1 325 ? -0.993 -3.760 16.052 1.00 57.38 325 PRO A CA 1
ATOM 2531 C C . PRO A 1 325 ? 0.513 -4.034 16.162 1.00 57.38 325 PRO A C 1
ATOM 2533 O O . PRO A 1 325 ? 1.347 -3.328 15.593 1.00 57.38 325 PRO A O 1
ATOM 2536 N N . GLN A 1 326 ? 0.868 -5.077 16.914 1.00 52.38 326 GLN A N 1
ATOM 2537 C CA . GLN A 1 326 ? 2.245 -5.543 17.019 1.00 52.38 326 GLN A CA 1
ATOM 2538 C C . GLN A 1 326 ? 2.555 -6.453 15.836 1.00 52.38 326 GLN A C 1
ATOM 2540 O O . GLN A 1 326 ? 2.200 -7.628 15.820 1.00 52.38 326 GLN A O 1
ATOM 2545 N N . TYR A 1 327 ? 3.238 -5.910 14.834 1.00 52.78 327 TYR A N 1
ATOM 2546 C CA . TYR A 1 327 ? 3.712 -6.718 13.720 1.00 52.78 327 TYR A CA 1
ATOM 2547 C C . TYR A 1 327 ? 5.011 -7.431 14.096 1.00 52.78 327 TYR A C 1
ATOM 2549 O O . TYR A 1 327 ? 6.030 -6.786 14.350 1.00 52.78 327 TYR A O 1
ATOM 2557 N N . ILE A 1 328 ? 4.981 -8.765 14.110 1.00 44.56 328 ILE A N 1
ATOM 2558 C CA . ILE A 1 328 ? 6.177 -9.592 14.282 1.00 44.56 328 ILE A CA 1
ATOM 2559 C C . ILE A 1 328 ? 6.871 -9.702 12.925 1.00 44.56 328 ILE A C 1
ATOM 2561 O O . ILE A 1 328 ? 6.404 -10.414 12.037 1.00 44.56 328 ILE A O 1
ATOM 2565 N N . TYR A 1 329 ? 7.997 -9.010 12.784 1.00 42.44 329 TYR A N 1
ATOM 2566 C CA . TYR A 1 329 ? 8.918 -9.176 11.666 1.00 42.44 329 TYR A CA 1
ATOM 2567 C C . TYR A 1 329 ? 10.160 -9.902 12.163 1.00 42.44 329 TYR A C 1
ATOM 2569 O O . TYR A 1 329 ? 10.848 -9.429 13.069 1.00 42.44 329 TYR A O 1
ATOM 2577 N N . VAL A 1 330 ? 10.444 -11.063 11.579 1.00 41.22 330 VAL A N 1
ATOM 2578 C CA . VAL A 1 330 ? 11.723 -11.740 11.778 1.00 41.22 330 VAL A CA 1
ATOM 2579 C C . VAL A 1 330 ? 12.641 -11.231 10.681 1.00 41.22 330 VAL A C 1
ATOM 2581 O O . VAL A 1 330 ? 12.588 -11.717 9.555 1.00 41.22 330 VAL A O 1
ATOM 2584 N N . HIS A 1 331 ? 13.475 -10.239 10.991 1.00 34.81 331 HIS A N 1
ATOM 2585 C CA . HIS A 1 331 ? 14.626 -9.984 10.136 1.00 34.81 331 HIS A CA 1
ATOM 2586 C C . HIS A 1 331 ? 15.500 -11.238 10.198 1.00 34.81 331 HIS A C 1
ATOM 2588 O O . HIS A 1 331 ? 15.913 -11.648 11.286 1.00 34.81 331 HIS A O 1
ATOM 2594 N N . HIS A 1 332 ? 15.761 -11.866 9.050 1.00 34.31 332 HIS A N 1
ATOM 2595 C CA . HIS A 1 332 ? 16.856 -12.819 8.948 1.00 34.31 332 HIS A CA 1
ATOM 2596 C C . HIS A 1 332 ? 18.138 -12.051 9.270 1.00 34.31 332 HIS A C 1
ATOM 2598 O O . HIS A 1 332 ? 18.693 -11.353 8.427 1.00 34.31 332 HIS A O 1
ATOM 2604 N N . VAL A 1 333 ? 18.579 -12.127 10.523 1.00 29.70 333 VAL A N 1
ATOM 2605 C CA . VAL A 1 333 ? 19.950 -11.782 10.871 1.00 29.70 333 VAL A CA 1
ATOM 2606 C C . VAL A 1 333 ? 20.784 -12.862 10.199 1.00 29.70 333 VAL A C 1
ATOM 2608 O O . VAL A 1 333 ? 20.684 -14.033 10.571 1.00 29.70 333 VAL A O 1
ATOM 2611 N N . GLU A 1 334 ? 21.530 -12.499 9.154 1.00 32.53 334 GLU A N 1
ATOM 2612 C CA . GLU A 1 334 ? 22.607 -13.356 8.669 1.00 32.53 334 GLU A CA 1
ATOM 2613 C C . GLU A 1 334 ? 23.492 -13.661 9.874 1.00 32.53 334 GLU A C 1
ATOM 2615 O O . GLU A 1 334 ? 24.040 -12.759 10.508 1.00 32.53 334 GLU A O 1
ATOM 2620 N N . ASP A 1 335 ? 23.558 -14.935 10.245 1.00 31.94 335 ASP A N 1
ATOM 2621 C CA . ASP A 1 335 ? 24.416 -15.390 11.322 1.00 31.94 335 ASP A CA 1
ATOM 2622 C C . ASP A 1 335 ? 25.869 -15.161 10.877 1.00 31.94 335 ASP A C 1
ATOM 2624 O O . ASP A 1 335 ? 26.442 -15.951 10.131 1.00 31.94 335 ASP A O 1
ATOM 2628 N N . THR A 1 336 ? 26.459 -14.029 11.277 1.00 32.62 336 THR A N 1
ATOM 2629 C CA . THR A 1 336 ? 27.854 -13.667 10.972 1.00 32.62 336 THR A CA 1
ATOM 2630 C C . THR A 1 336 ? 28.861 -14.508 11.760 1.00 32.62 336 THR A C 1
ATOM 2632 O O . THR A 1 336 ? 30.065 -14.246 11.716 1.00 32.62 336 THR A O 1
ATOM 2635 N N . THR A 1 337 ? 28.395 -15.497 12.523 1.00 28.88 337 THR A N 1
ATOM 2636 C CA . THR A 1 337 ? 29.265 -16.428 13.231 1.00 28.88 337 THR A CA 1
ATOM 2637 C C . THR A 1 337 ? 29.936 -17.348 12.202 1.00 28.88 337 THR A C 1
ATOM 2639 O O . THR A 1 337 ? 29.238 -17.949 11.383 1.00 28.88 337 THR A O 1
ATOM 2642 N N . PRO A 1 338 ? 31.278 -17.479 12.189 1.00 29.66 338 PRO A N 1
ATOM 2643 C CA . PRO A 1 338 ? 31.955 -18.369 11.254 1.00 29.66 338 PRO A CA 1
ATOM 2644 C C . PRO A 1 338 ? 31.404 -19.787 11.417 1.00 29.66 338 PRO A C 1
ATOM 2646 O O . PRO A 1 338 ? 31.497 -20.378 12.495 1.00 29.66 338 PRO A O 1
ATOM 2649 N N . GLN A 1 339 ? 30.803 -20.315 10.347 1.00 33.28 339 GLN A N 1
ATOM 2650 C CA . GLN A 1 339 ? 30.304 -21.684 10.339 1.00 33.28 339 GLN A CA 1
ATOM 2651 C C . GLN A 1 339 ? 31.474 -22.639 10.619 1.00 33.28 339 GLN A C 1
ATOM 2653 O O . GLN A 1 339 ? 32.494 -22.558 9.927 1.00 33.28 339 GLN A O 1
ATOM 2658 N N . PRO A 1 340 ? 31.367 -23.542 11.611 1.00 30.41 340 PRO A N 1
ATOM 2659 C CA . PRO A 1 340 ? 32.377 -24.571 11.805 1.00 30.41 340 PRO A CA 1
ATOM 2660 C C . PRO A 1 340 ? 32.442 -25.440 10.544 1.00 30.41 340 PRO A C 1
ATOM 2662 O O . PRO A 1 340 ? 31.407 -25.768 9.963 1.00 30.41 340 PRO A O 1
ATOM 2665 N N . GLU A 1 341 ? 33.667 -25.764 10.118 1.00 30.39 341 GLU A N 1
ATOM 2666 C CA . GLU A 1 341 ? 33.979 -26.502 8.892 1.00 30.39 341 GLU A CA 1
ATOM 2667 C C . GLU A 1 341 ? 32.960 -27.606 8.581 1.00 30.39 341 GLU A C 1
ATOM 2669 O O . GLU A 1 341 ? 32.653 -28.456 9.424 1.00 30.39 341 GLU A O 1
ATOM 2674 N N . GLN A 1 342 ? 32.477 -27.605 7.333 1.00 35.75 342 GLN A N 1
ATOM 2675 C CA . GLN A 1 342 ? 31.661 -28.667 6.754 1.00 35.75 342 GLN A CA 1
ATOM 2676 C C . GLN A 1 342 ? 32.373 -30.016 6.908 1.00 35.75 342 GLN A C 1
ATOM 2678 O O . GLN A 1 342 ? 33.172 -30.437 6.069 1.00 35.75 342 GLN A O 1
ATOM 2683 N N . THR A 1 343 ? 32.058 -30.734 7.979 1.00 29.69 343 THR A N 1
ATOM 2684 C CA . THR A 1 343 ? 32.461 -32.123 8.134 1.00 29.69 343 THR A CA 1
ATOM 2685 C C . THR A 1 343 ? 31.502 -32.980 7.319 1.00 29.69 343 THR A C 1
ATOM 2687 O O . THR A 1 343 ? 30.285 -32.977 7.507 1.00 29.69 343 THR A O 1
ATOM 2690 N N . ARG A 1 344 ? 32.080 -33.680 6.334 1.00 35.44 344 ARG A N 1
ATOM 2691 C CA . ARG A 1 344 ? 31.416 -34.685 5.501 1.00 35.44 344 ARG A CA 1
ATOM 2692 C C . ARG A 1 344 ? 30.585 -35.629 6.380 1.00 35.44 344 ARG A C 1
ATOM 2694 O O . ARG A 1 344 ? 31.054 -36.081 7.418 1.00 35.44 344 ARG A O 1
ATOM 2701 N N . VAL A 1 345 ? 29.421 -36.005 5.845 1.00 30.95 345 VAL A N 1
ATOM 2702 C CA . VAL A 1 345 ? 28.440 -36.986 6.350 1.00 30.95 345 VAL A CA 1
ATOM 2703 C C . VAL A 1 345 ? 27.297 -36.391 7.195 1.00 30.95 345 VAL A C 1
ATOM 2705 O O . VAL A 1 345 ? 27.309 -36.378 8.420 1.00 30.95 345 VAL A O 1
ATOM 2708 N N . GLY A 1 346 ? 26.217 -36.021 6.499 1.00 37.53 346 GLY A N 1
ATOM 2709 C CA . GLY A 1 346 ? 24.873 -36.495 6.853 1.00 37.53 346 GLY A CA 1
ATOM 2710 C C . GLY A 1 346 ? 24.231 -36.023 8.162 1.00 37.53 346 GLY A C 1
ATOM 2711 O O . GLY A 1 346 ? 23.455 -36.783 8.740 1.00 37.53 346 GLY A O 1
ATOM 2712 N N . LYS A 1 347 ? 24.469 -34.788 8.618 1.00 24.14 347 LYS A N 1
ATOM 2713 C CA . LYS A 1 347 ? 23.648 -34.159 9.668 1.00 24.14 347 LYS A CA 1
ATOM 2714 C C . LYS A 1 347 ? 23.167 -32.773 9.243 1.00 24.14 347 LYS A C 1
ATOM 2716 O O . LYS A 1 347 ? 23.891 -31.793 9.348 1.00 24.14 347 LYS A O 1
ATOM 2721 N N . VAL A 1 348 ? 21.911 -32.706 8.801 1.00 32.38 348 VAL A N 1
ATOM 2722 C CA . VAL A 1 348 ? 21.146 -31.453 8.747 1.00 32.38 348 VAL A CA 1
ATOM 2723 C C . VAL A 1 348 ? 20.894 -31.024 10.190 1.00 32.38 348 VAL A C 1
ATOM 2725 O O . VAL A 1 348 ? 20.331 -31.792 10.979 1.00 32.38 348 VAL A O 1
ATOM 2728 N N . ILE A 1 349 ? 21.355 -29.828 10.551 1.00 27.98 349 ILE A N 1
ATOM 2729 C CA . ILE A 1 349 ? 21.168 -29.255 11.884 1.00 27.98 349 ILE A CA 1
ATOM 2730 C C . ILE A 1 349 ? 19.663 -29.151 12.140 1.00 27.98 349 ILE A C 1
ATOM 2732 O O . ILE A 1 349 ? 18.942 -28.390 11.505 1.00 27.98 349 ILE A O 1
ATOM 2736 N N . THR A 1 350 ? 19.186 -29.993 13.052 1.00 33.47 350 THR A N 1
ATOM 2737 C CA . THR A 1 350 ? 17.781 -30.112 13.434 1.00 33.47 350 THR A CA 1
ATOM 2738 C C . THR A 1 350 ? 17.591 -29.419 14.779 1.00 33.47 350 THR A C 1
ATOM 2740 O O . THR A 1 350 ? 17.346 -30.080 15.783 1.00 33.47 350 THR A O 1
ATOM 2743 N N . THR A 1 351 ? 17.727 -28.093 14.827 1.00 28.45 351 THR A N 1
ATOM 2744 C CA . THR A 1 351 ? 17.372 -27.341 16.042 1.00 28.45 351 THR A CA 1
ATOM 2745 C C . THR A 1 351 ? 16.882 -25.932 15.719 1.00 28.45 351 THR A C 1
ATOM 2747 O O . THR A 1 351 ? 17.465 -24.938 16.118 1.00 28.45 351 THR A O 1
ATOM 2750 N N . VAL A 1 352 ? 15.739 -25.844 15.038 1.00 35.16 352 VAL A N 1
ATOM 2751 C CA . VAL A 1 352 ? 14.863 -24.660 15.108 1.00 35.16 352 VAL A CA 1
ATOM 2752 C C . VAL A 1 352 ? 13.592 -25.080 15.845 1.00 35.16 352 VAL A C 1
ATOM 2754 O O . VAL A 1 352 ? 12.497 -25.109 15.295 1.00 35.16 352 VAL A O 1
ATOM 2757 N N . ARG A 1 353 ? 13.748 -25.551 17.089 1.00 29.20 353 ARG A N 1
ATOM 2758 C CA . ARG A 1 353 ? 12.613 -25.901 17.964 1.00 29.20 353 ARG A CA 1
ATOM 2759 C C . ARG A 1 353 ? 12.275 -24.810 18.979 1.00 29.20 353 ARG A C 1
ATOM 2761 O O . ARG A 1 353 ? 11.221 -24.899 19.597 1.00 29.20 353 ARG A O 1
ATOM 2768 N N . GLU A 1 354 ? 13.110 -23.779 19.111 1.00 29.11 354 GLU A N 1
ATOM 2769 C CA . GLU A 1 354 ? 12.959 -22.772 20.173 1.00 29.11 354 GLU A CA 1
ATOM 2770 C C . GLU A 1 354 ? 12.664 -21.344 19.690 1.00 29.11 354 GLU A C 1
ATOM 2772 O O . GLU A 1 354 ? 12.214 -20.536 20.493 1.00 29.11 354 GLU A O 1
ATOM 2777 N N . PHE A 1 355 ? 12.772 -21.028 18.394 1.00 32.97 355 PHE A N 1
ATOM 2778 C CA . PHE A 1 355 ? 12.540 -19.650 17.922 1.00 32.97 355 PHE A CA 1
ATOM 2779 C C . PHE A 1 355 ? 11.065 -19.229 17.798 1.00 32.97 355 PHE A C 1
ATOM 2781 O O . PHE A 1 355 ? 10.782 -18.042 17.694 1.00 32.97 355 PHE A O 1
ATOM 2788 N N . PHE A 1 356 ? 10.110 -20.164 17.864 1.00 36.50 356 PHE A N 1
ATOM 2789 C CA . PHE A 1 356 ? 8.678 -19.852 17.711 1.00 36.50 356 PHE A CA 1
ATOM 2790 C C . PHE A 1 356 ? 7.805 -20.368 18.859 1.00 36.50 356 PHE A C 1
ATOM 2792 O O . PHE A 1 356 ? 6.629 -20.674 18.677 1.00 36.50 356 PHE A O 1
ATOM 2799 N N . ARG A 1 357 ? 8.362 -20.418 20.073 1.00 30.61 357 ARG A N 1
ATOM 2800 C CA . ARG A 1 357 ? 7.558 -20.238 21.291 1.00 30.61 357 ARG A CA 1
ATOM 2801 C C . ARG A 1 357 ? 7.750 -18.834 21.855 1.00 30.61 357 ARG A C 1
ATOM 2803 O O . ARG A 1 357 ? 7.772 -18.656 23.065 1.00 30.61 357 ARG A O 1
ATOM 2810 N N . TYR A 1 358 ? 7.822 -17.822 20.993 1.00 34.16 358 TYR A N 1
ATOM 2811 C CA . TYR A 1 358 ? 7.326 -16.522 21.419 1.00 34.16 358 TYR A CA 1
ATOM 2812 C C . TYR A 1 358 ? 5.798 -16.595 21.371 1.00 34.16 358 TYR A C 1
ATOM 2814 O O . TYR A 1 358 ? 5.152 -16.161 20.426 1.00 34.16 358 TYR A O 1
ATOM 2822 N N . THR A 1 359 ? 5.217 -17.233 22.386 1.00 31.94 359 THR A N 1
ATOM 2823 C CA . THR A 1 359 ? 3.999 -16.672 22.962 1.00 31.94 359 THR A CA 1
ATOM 2824 C C . THR A 1 359 ? 4.474 -15.327 23.484 1.00 31.94 359 THR A C 1
ATOM 2826 O O . THR A 1 359 ? 5.302 -15.349 24.399 1.00 31.94 359 THR A O 1
ATOM 2829 N N . PRO A 1 360 ? 4.048 -14.180 22.925 1.00 34.59 360 PRO A N 1
ATOM 2830 C CA . PRO A 1 360 ? 4.135 -12.969 23.711 1.00 34.59 360 PRO A CA 1
ATOM 2831 C C . PRO A 1 360 ? 3.447 -13.347 25.020 1.00 34.59 360 PRO A C 1
ATOM 2833 O O . PRO A 1 360 ? 2.282 -13.763 25.009 1.00 34.59 360 PRO A O 1
ATOM 2836 N N . GLU A 1 361 ? 4.172 -13.321 26.140 1.00 32.25 361 GLU A N 1
ATOM 2837 C CA . GLU A 1 361 ? 3.478 -13.093 27.396 1.00 32.25 361 GLU A CA 1
ATOM 2838 C C . GLU A 1 361 ? 2.599 -11.889 27.097 1.00 32.25 361 GLU A C 1
ATOM 2840 O O . GLU A 1 361 ? 3.093 -10.884 26.586 1.00 32.25 361 GLU A O 1
ATOM 2845 N N . ALA A 1 362 ? 1.287 -12.069 27.223 1.00 37.53 362 ALA A N 1
ATOM 2846 C CA . ALA A 1 362 ? 0.309 -11.061 26.869 1.00 37.53 362 ALA A CA 1
ATOM 2847 C C . ALA A 1 362 ? 0.410 -9.901 27.872 1.00 37.53 362 ALA A C 1
ATOM 2849 O O . ALA A 1 362 ? -0.514 -9.651 28.641 1.00 37.53 362 ALA A O 1
ATOM 2850 N N . GLU A 1 363 ? 1.537 -9.189 27.887 1.00 41.41 363 GLU A N 1
ATOM 2851 C CA . GLU A 1 363 ? 1.533 -7.775 28.188 1.00 41.41 363 GLU A CA 1
ATOM 2852 C C . GLU A 1 363 ? 0.519 -7.175 27.225 1.00 41.41 363 GLU A C 1
ATOM 2854 O O . GLU A 1 363 ? 0.629 -7.305 26.004 1.00 41.41 363 GLU A O 1
ATOM 2859 N N . ALA A 1 364 ? -0.554 -6.628 27.793 1.00 50.16 364 ALA A N 1
ATOM 2860 C CA . ALA A 1 364 ? -1.602 -6.002 27.017 1.00 50.16 364 ALA A CA 1
ATOM 2861 C C . ALA A 1 364 ? -0.942 -4.981 26.087 1.00 50.16 364 ALA A C 1
ATOM 2863 O O . ALA A 1 364 ? -0.345 -4.016 26.568 1.00 50.16 364 ALA A O 1
ATOM 2864 N N . ALA A 1 365 ? -1.017 -5.228 24.773 1.00 55.16 365 ALA A N 1
ATOM 2865 C CA . ALA A 1 365 ? -0.437 -4.342 23.776 1.00 55.16 365 ALA A CA 1
ATOM 2866 C C . ALA A 1 365 ? -0.848 -2.895 24.098 1.00 55.16 365 ALA A C 1
ATOM 2868 O O . ALA A 1 365 ? -2.022 -2.667 24.431 1.00 55.16 365 ALA A O 1
ATOM 2869 N N . PRO A 1 366 ? 0.089 -1.930 24.056 1.00 65.19 366 PRO A N 1
ATOM 2870 C CA . PRO A 1 366 ? -0.216 -0.550 24.397 1.00 65.19 366 PRO A CA 1
ATOM 2871 C C . PRO A 1 366 ? -1.414 -0.084 23.567 1.00 65.19 366 PRO A C 1
ATOM 2873 O O . PRO A 1 366 ? -1.438 -0.218 22.343 1.00 65.19 366 PRO A O 1
ATOM 2876 N N . ARG A 1 367 ? -2.452 0.409 24.248 1.00 77.44 367 ARG A N 1
ATOM 2877 C CA . ARG A 1 367 ? -3.685 0.849 23.596 1.00 77.44 367 ARG A CA 1
ATOM 2878 C C . ARG A 1 367 ? -3.617 2.343 23.312 1.00 77.44 367 ARG A C 1
ATOM 2880 O O . ARG A 1 367 ? -3.399 3.153 24.212 1.00 77.44 367 ARG A O 1
ATOM 2887 N N . LYS A 1 368 ? -3.853 2.719 22.060 1.00 82.44 368 LYS A N 1
ATOM 2888 C CA . LYS A 1 368 ? -4.004 4.112 21.646 1.00 82.44 368 LYS A CA 1
ATOM 2889 C C . LYS A 1 368 ? -5.431 4.575 21.931 1.00 82.44 368 LYS A C 1
ATOM 2891 O O . LYS A 1 368 ? -6.388 3.940 21.494 1.00 82.44 368 LYS A O 1
ATOM 2896 N N . VAL A 1 369 ? -5.580 5.709 22.612 1.00 86.31 369 VAL A N 1
ATOM 2897 C CA . VAL A 1 369 ? -6.887 6.360 22.789 1.00 86.31 369 VAL A CA 1
ATOM 2898 C C . VAL A 1 369 ? -7.272 7.063 21.486 1.00 86.31 369 VAL A C 1
ATOM 2900 O O . VAL A 1 369 ? -6.536 7.921 20.999 1.00 86.31 369 VAL A O 1
ATOM 2903 N N . LEU A 1 370 ? -8.417 6.687 20.920 1.00 85.94 370 LEU A N 1
ATOM 2904 C CA . LEU A 1 370 ? -8.963 7.250 19.683 1.00 85.94 370 LEU A CA 1
ATOM 2905 C C . LEU A 1 370 ? -9.960 8.378 19.952 1.00 85.94 370 LEU A C 1
ATOM 2907 O O . LEU A 1 370 ? -10.005 9.347 19.200 1.00 85.94 370 LEU A O 1
ATOM 2911 N N . ALA A 1 371 ? -10.753 8.247 21.017 1.00 88.69 371 ALA A N 1
ATOM 2912 C CA . ALA A 1 371 ? -11.744 9.233 21.425 1.00 88.69 371 ALA A CA 1
ATOM 2913 C C . ALA A 1 371 ? -12.000 9.156 22.930 1.00 88.69 371 ALA A C 1
ATOM 2915 O O . ALA A 1 371 ? -12.004 8.068 23.507 1.00 88.69 371 ALA A O 1
ATOM 2916 N N . THR A 1 372 ? -12.284 10.304 23.539 1.00 91.06 372 THR A N 1
ATOM 2917 C CA . THR A 1 372 ? -12.738 10.410 24.928 1.00 91.06 372 THR A CA 1
ATOM 2918 C C . THR A 1 372 ? -13.910 11.374 24.981 1.00 91.06 372 THR A C 1
ATOM 2920 O O . THR A 1 372 ? -13.849 12.449 24.386 1.00 91.06 372 THR A O 1
ATOM 2923 N N . ALA A 1 373 ? -14.959 11.012 25.710 1.00 91.75 373 ALA A N 1
ATOM 2924 C CA . ALA A 1 373 ? -16.080 11.894 25.982 1.00 91.75 373 ALA A CA 1
ATOM 2925 C C . ALA A 1 373 ? -16.574 11.716 27.418 1.00 91.75 373 ALA A C 1
ATOM 2927 O O . ALA A 1 373 ? -16.539 10.615 27.971 1.00 91.75 373 ALA A O 1
ATOM 2928 N N . THR A 1 374 ? -17.054 12.810 28.001 1.00 93.00 374 THR A N 1
ATOM 2929 C CA . THR A 1 374 ? -17.568 12.853 29.369 1.00 93.00 374 THR A CA 1
ATOM 2930 C C . THR A 1 374 ? -18.972 13.434 29.351 1.00 93.00 374 THR A C 1
ATOM 2932 O O . THR A 1 374 ? -19.210 14.453 28.703 1.00 93.00 374 THR A O 1
ATOM 2935 N N . PHE A 1 375 ? -19.895 12.788 30.058 1.00 93.06 375 PHE A N 1
ATOM 2936 C CA . PHE A 1 375 ? -21.308 13.149 30.075 1.00 93.06 375 PHE A CA 1
ATOM 2937 C C . PHE A 1 375 ? -21.846 13.160 31.500 1.00 93.06 375 PHE A C 1
ATOM 2939 O O . PHE A 1 375 ? -21.687 12.187 32.236 1.00 93.06 375 PHE A O 1
ATOM 2946 N N . ASP A 1 376 ? -22.527 14.237 31.875 1.00 92.75 376 ASP A N 1
ATOM 2947 C CA . ASP A 1 376 ? -23.166 14.366 33.181 1.00 92.75 376 ASP A CA 1
ATOM 2948 C C . ASP A 1 376 ? -24.653 14.017 33.107 1.00 92.75 376 ASP A C 1
ATOM 2950 O O . ASP A 1 376 ? -25.353 14.331 32.143 1.00 92.75 376 ASP A O 1
ATOM 2954 N N . GLY A 1 377 ? -25.159 13.377 34.156 1.00 88.75 377 GLY A N 1
ATOM 2955 C CA . GLY A 1 377 ? -26.553 12.971 34.250 1.00 88.75 377 GLY A CA 1
ATOM 2956 C C . GLY A 1 377 ? -27.059 12.915 35.684 1.00 88.75 377 GLY A C 1
ATOM 2957 O O . GLY A 1 377 ? -26.325 13.091 36.655 1.00 88.75 377 GLY A O 1
ATOM 2958 N N . ALA A 1 378 ? -28.357 12.658 35.833 1.00 88.25 378 ALA A N 1
ATOM 2959 C CA . ALA A 1 378 ? -28.983 12.425 37.128 1.00 88.25 378 ALA A CA 1
ATOM 2960 C C . ALA A 1 378 ? -29.989 11.279 37.035 1.00 88.25 378 ALA A C 1
ATOM 2962 O O . ALA A 1 378 ? -30.816 11.230 36.116 1.00 88.25 378 ALA A O 1
ATOM 2963 N N . LYS A 1 379 ? -29.930 10.345 37.993 1.00 84.62 379 LYS A N 1
ATOM 2964 C CA . LYS A 1 379 ? -30.895 9.246 38.057 1.00 84.62 379 LYS A CA 1
ATOM 2965 C C . LYS A 1 379 ? -32.216 9.793 38.610 1.00 84.62 379 LYS A C 1
ATOM 2967 O O . LYS A 1 379 ? -32.205 10.358 39.708 1.00 84.62 379 LYS A O 1
ATOM 2972 N N . PRO A 1 380 ? -33.342 9.690 37.880 1.00 80.00 380 PRO A N 1
ATOM 2973 C CA . PRO A 1 380 ? -34.619 10.185 38.376 1.00 80.00 380 PRO A CA 1
ATOM 2974 C C . PRO A 1 380 ? -34.985 9.484 39.687 1.00 80.00 380 PRO A C 1
ATOM 2976 O O . PRO A 1 380 ? -34.651 8.319 39.887 1.00 80.00 380 PRO A O 1
ATOM 2979 N N . LYS A 1 381 ? -35.655 10.196 40.598 1.00 80.19 381 LYS A N 1
ATOM 2980 C CA . LYS A 1 381 ? -36.225 9.555 41.787 1.00 80.19 381 LYS A CA 1
ATOM 2981 C C . LYS A 1 381 ? -37.328 8.602 41.326 1.00 80.19 381 LYS A C 1
ATOM 2983 O O . LYS A 1 381 ? -38.193 9.049 40.570 1.00 80.19 381 LYS A O 1
ATOM 2988 N N . ALA A 1 382 ? -37.325 7.344 41.775 1.00 72.69 382 ALA A N 1
ATOM 2989 C CA . ALA A 1 382 ? -38.489 6.486 41.601 1.00 72.69 382 ALA A CA 1
ATOM 2990 C C . ALA A 1 382 ? -39.733 7.231 42.110 1.00 72.69 382 ALA A C 1
ATOM 2992 O O . ALA A 1 382 ? -39.737 7.762 43.227 1.00 72.69 382 ALA A O 1
ATOM 2993 N N . LYS A 1 383 ? -40.764 7.339 41.261 1.00 61.12 383 LYS A N 1
ATOM 2994 C CA . LYS A 1 383 ? -42.074 7.825 41.701 1.00 61.12 383 LYS A CA 1
ATOM 2995 C C . LYS A 1 383 ? -42.571 6.820 42.739 1.00 61.12 383 LYS A C 1
ATOM 2997 O O . LYS A 1 383 ? -42.745 5.653 42.402 1.00 61.12 383 LYS A O 1
ATOM 3002 N N . LYS A 1 384 ? -42.668 7.270 43.991 1.00 49.12 384 LYS A N 1
ATOM 3003 C CA . LYS A 1 384 ? -43.295 6.512 45.075 1.00 49.12 384 LYS A CA 1
ATOM 3004 C C . LYS A 1 384 ? -44.769 6.290 44.791 1.00 49.12 384 LYS A C 1
ATOM 3006 O O . LYS A 1 384 ? -45.380 7.221 44.216 1.00 49.12 384 LYS A O 1
#

Secondary structure (DSSP, 8-state):
-EEE-TTS-EEEE--------TT-----------SS-----SSS---EEEEEEEEETTEEEEEEEEEE----EEEETTEEEETTEEE-EEEEEE---S-HHHHHHHHHHHHHHT--EEEE-SSPPPHHHHHHHHHHT-EEEEE-S-B-TTS-S--STTS-GGG-GGGHHHHHHHHHHHHHHHTT-TTEEEEES-BS---SHHHHHHHHHHHHH-SSSPEE-GGGTT-SS-----EESSPPP---S--EEEEESSSSEEEEEE--SS--EEEEEEEEEEETTEEEEEEEEEEEE-TT-EEEEE---TTSPTT-EEEEEEEEEEEPP-----------SPPP---SS-------SSTT--------PPEEEEEEEEEEEEPPPP--